Protein AF-0000000076751413 (afdb_homodimer)

Foldseek 3Di:
DQWDDDFPKIKGKAFQDKDFQPDACCQFWPPDDPVLCVVPVVPCPPQAADPVVRTGMWTLIWMWMDDPNATEIFFDFQAACADFPPRVVSHRDDTCRQVSCVVVVDHLQRHAEYEQLAQANTGFHQCWHDDPHATAGSRLNYAYEYEPQRLLQVPVVNVHAFLCHCRCPCRCVRGPVRCVVSVRYDHDPQKADPDPFWIKGAQAFLHRRRIWIWGDHPLAIAIAREVLDQGPSCQVVVLTDTSRGRHSVSSSVSSLVVLVVQQVSQYWYAYSIGFFLRIARWHDDVVGIGGPGGHPRGGDD/DQWDDDFPKIKGKAFQDKDFQPDACCQFWPPDDPVLCVVPVVPCPPQAADPVVRTGMWTQIWMWMDDPNATEIFFDFQAACADFPPRVVSHRDDTCRQVSCVVVVDHLQRHAEYEQLAQANTGFHQCWHDDPHATAGSRLNYAYEYEPQRLLQVPVVNVHDFLCHCRCPCRCVRGPVRCVVSVRYDHDPQKADPDPFWIKGAQAFLHRRRIWIWGDHPLAIAIAREVLDQGPSCQVVVLTDTSRGRHSVSSSVSSLVVLVVQQVSQYWYAYSIGFFLRIARWHDDVVGIDGPGGHPRGGDD

Structure (mmCIF, N/CA/C/O backbone):
data_AF-0000000076751413-model_v1
#
loop_
_entity.id
_entity.type
_entity.pdbx_description
1 polymer 'Zn-dependent hydrolase, glyoxylase'
#
loop_
_atom_site.group_PDB
_atom_site.id
_atom_site.type_symbol
_atom_site.label_atom_id
_atom_site.label_alt_id
_atom_site.label_comp_id
_atom_site.label_asym_id
_atom_site.label_entity_id
_atom_site.label_seq_id
_atom_site.pdbx_PDB_ins_code
_atom_site.Cartn_x
_atom_site.Cartn_y
_atom_site.Cartn_z
_atom_site.occupancy
_atom_site.B_iso_or_equiv
_atom_site.auth_seq_id
_atom_site.auth_comp_id
_atom_site.auth_asym_id
_atom_site.auth_atom_id
_atom_site.pdbx_PDB_model_num
ATOM 1 N N . MET A 1 1 ? -7.035 38.344 -0.725 1 62.25 1 MET A N 1
ATOM 2 C CA . MET A 1 1 ? -5.625 38.094 -0.997 1 62.25 1 MET A CA 1
ATOM 3 C C . MET A 1 1 ? -5.18 36.781 -0.379 1 62.25 1 MET A C 1
ATOM 5 O O . MET A 1 1 ? -5.617 36.406 0.715 1 62.25 1 MET A O 1
ATOM 9 N N . ASP A 1 2 ? -4.395 35.906 -1.185 1 79.69 2 ASP A N 1
ATOM 10 C CA . ASP A 1 2 ? -4.027 34.594 -0.663 1 79.69 2 ASP A CA 1
ATOM 11 C C . ASP A 1 2 ? -2.727 34.656 0.133 1 79.69 2 ASP A C 1
ATOM 13 O O . ASP A 1 2 ? -2.162 33.625 0.5 1 79.69 2 ASP A O 1
ATOM 17 N N . GLN A 1 3 ? -2.354 36.031 0.376 1 93 3 GLN A N 1
ATOM 18 C CA . GLN A 1 3 ? -1.078 36.188 1.07 1 93 3 GLN A CA 1
ATOM 19 C C . GLN A 1 3 ? -1.195 37.156 2.242 1 93 3 GLN A C 1
ATOM 21 O O . GLN A 1 3 ? -1.829 38.188 2.125 1 93 3 GLN A O 1
ATOM 26 N N . ILE A 1 4 ? -0.599 36.781 3.387 1 95.75 4 ILE A N 1
ATOM 27 C CA . ILE A 1 4 ? -0.482 37.625 4.566 1 95.75 4 ILE A CA 1
ATOM 28 C C . ILE A 1 4 ? 0.992 37.875 4.879 1 95.75 4 ILE A C 1
ATOM 30 O O . ILE A 1 4 ? 1.844 37.031 4.609 1 95.75 4 ILE A O 1
ATOM 34 N N . THR A 1 5 ? 1.242 39.094 5.402 1 97.5 5 THR A N 1
ATOM 35 C CA . THR A 1 5 ? 2.602 39.438 5.809 1 97.5 5 THR A CA 1
ATOM 36 C C . THR A 1 5 ? 2.678 39.656 7.316 1 97.5 5 THR A C 1
ATOM 38 O O . THR A 1 5 ? 1.886 40.438 7.879 1 97.5 5 THR A O 1
ATOM 41 N N . LEU A 1 6 ? 3.525 38.969 7.945 1 97.88 6 LEU A N 1
ATOM 42 C CA . LEU A 1 6 ? 3.854 39.125 9.359 1 97.88 6 LEU A CA 1
ATOM 43 C C . LEU A 1 6 ? 5.316 39.5 9.539 1 97.88 6 LEU A C 1
ATOM 45 O O . LEU A 1 6 ? 6.207 38.656 9.422 1 97.88 6 LEU A O 1
ATOM 49 N N . GLY A 1 7 ? 5.531 40.75 9.914 1 98.06 7 GLY A N 1
ATOM 50 C CA . GLY A 1 7 ? 6.906 41.25 9.883 1 98.06 7 GLY A CA 1
ATOM 51 C C . GLY A 1 7 ? 7.559 41.094 8.523 1 98.06 7 GLY A C 1
ATOM 52 O O . GLY A 1 7 ? 7.035 41.594 7.52 1 98.06 7 GLY A O 1
ATOM 53 N N . GLU A 1 8 ? 8.633 40.344 8.477 1 98.12 8 GLU A N 1
ATOM 54 C CA . GLU A 1 8 ? 9.383 40.156 7.242 1 98.12 8 GLU A CA 1
ATOM 55 C C . GLU A 1 8 ? 9.039 38.812 6.578 1 98.12 8 GLU A C 1
ATOM 57 O O . GLU A 1 8 ? 9.68 38.406 5.602 1 98.12 8 GLU A O 1
ATOM 62 N N . VAL A 1 9 ? 8.047 38.156 7.086 1 98.75 9 VAL A N 1
ATOM 63 C CA . VAL A 1 9 ? 7.684 36.812 6.598 1 98.75 9 VAL A CA 1
ATOM 64 C C . VAL A 1 9 ? 6.344 36.875 5.871 1 98.75 9 VAL A C 1
ATOM 66 O O . VAL A 1 9 ? 5.41 37.531 6.332 1 98.75 9 VAL A O 1
ATOM 69 N N . THR A 1 10 ? 6.277 36.281 4.711 1 98.38 10 THR A N 1
ATOM 70 C CA . THR A 1 10 ? 4.992 36.156 4.023 1 98.38 10 THR A CA 1
ATOM 71 C C . THR A 1 10 ? 4.457 34.75 4.086 1 98.38 10 THR A C 1
ATOM 73 O O . THR A 1 10 ? 5.23 33.781 4.105 1 98.38 10 THR A 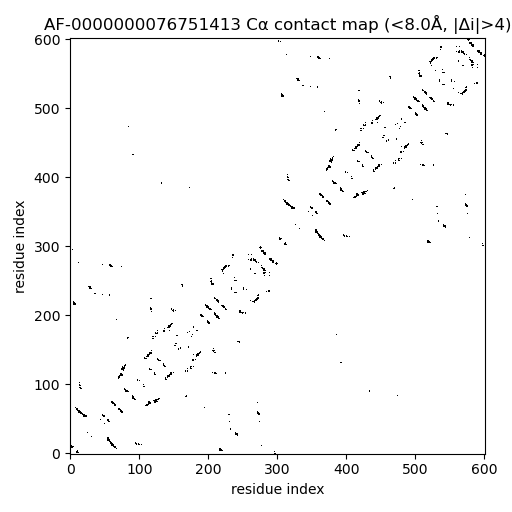O 1
ATOM 76 N N . ILE A 1 11 ? 3.148 34.594 4.172 1 98.5 11 ILE A N 1
ATOM 77 C CA . ILE A 1 11 ? 2.445 33.312 4.234 1 98.5 11 ILE A CA 1
ATOM 78 C C . ILE A 1 11 ? 1.404 33.25 3.119 1 98.5 11 ILE A C 1
ATOM 80 O O . ILE A 1 11 ? 0.588 34.156 2.965 1 98.5 11 ILE A O 1
ATOM 84 N N . THR A 1 12 ? 1.489 32.25 2.303 1 97.94 12 THR A N 1
ATOM 85 C CA . THR A 1 12 ? 0.497 31.969 1.271 1 97.94 12 THR A CA 1
ATOM 86 C C . THR A 1 12 ? -0.154 30.609 1.504 1 97.94 12 THR A C 1
ATOM 88 O O . THR A 1 12 ? 0.523 29.641 1.87 1 97.94 12 THR A O 1
ATOM 91 N N . ARG A 1 13 ? -1.443 30.562 1.34 1 97.06 13 ARG A N 1
ATOM 92 C CA . ARG A 1 13 ? -2.238 29.344 1.495 1 97.06 13 ARG A CA 1
ATOM 93 C C . ARG A 1 13 ? -2.453 28.656 0.152 1 97.06 13 ARG A C 1
ATOM 95 O O . ARG A 1 13 ? -2.965 29.266 -0.789 1 97.06 13 ARG A O 1
ATOM 102 N N . VAL A 1 14 ? -2.035 27.391 0.014 1 97.19 14 VAL A N 1
ATOM 103 C CA . VAL A 1 14 ? -2.211 26.641 -1.226 1 97.19 14 VAL A CA 1
ATOM 104 C C . VAL A 1 14 ? -3.084 25.422 -0.968 1 97.19 14 VAL A C 1
ATOM 106 O O . VAL A 1 14 ? -2.721 24.547 -0.177 1 97.19 14 VAL A O 1
ATOM 109 N N . LYS A 1 15 ? -4.176 25.312 -1.635 1 97.06 15 LYS A N 1
ATOM 110 C CA . LYS A 1 15 ? -5.168 24.266 -1.42 1 97.06 15 LYS A CA 1
ATOM 111 C C . LYS A 1 15 ? -4.883 23.062 -2.297 1 97.06 15 LYS A C 1
ATOM 113 O O . LYS A 1 15 ? -4.57 23.203 -3.482 1 97.06 15 LYS A O 1
ATOM 118 N N . GLU A 1 16 ? -4.953 21.875 -1.705 1 98 16 GLU A N 1
ATOM 119 C CA . GLU A 1 16 ? -5.039 20.656 -2.502 1 98 16 GLU A CA 1
ATOM 120 C C . GLU A 1 16 ? -6.492 20.234 -2.715 1 98 16 GLU A C 1
ATOM 122 O O . GLU A 1 16 ? -6.891 19.922 -3.838 1 98 16 GLU A O 1
ATOM 127 N N . SER A 1 17 ? -7.211 20.297 -1.618 1 97.31 17 SER A N 1
ATOM 128 C CA . SER A 1 17 ? -8.625 19.953 -1.724 1 97.31 17 SER A CA 1
ATOM 129 C C . SER A 1 17 ? -9.414 20.5 -0.531 1 97.31 17 SER A C 1
ATOM 131 O O . SER A 1 17 ? -8.82 20.906 0.473 1 97.31 17 SER A O 1
ATOM 133 N N . TYR A 1 18 ? -10.641 20.625 -0.625 1 96.5 18 TYR A N 1
ATOM 134 C CA . TYR A 1 18 ? -11.602 20.938 0.425 1 96.5 18 TYR A CA 1
ATOM 135 C C . TYR A 1 18 ? -12.883 20.125 0.254 1 96.5 18 TYR A C 1
ATOM 137 O O . TYR A 1 18 ? -13.398 20 -0.858 1 96.5 18 TYR A O 1
ATOM 145 N N . GLY A 1 19 ? -13.336 19.531 1.299 1 95.62 19 GLY A N 1
ATOM 146 C CA . GLY A 1 19 ? -14.578 18.781 1.201 1 95.62 19 GLY A CA 1
ATOM 147 C C . GLY A 1 19 ? -14.828 17.891 2.396 1 95.62 19 GLY A C 1
ATOM 148 O O . GLY A 1 19 ? -14.234 18.078 3.459 1 95.62 19 GLY A O 1
ATOM 149 N N . SER A 1 20 ? -15.758 16.969 2.213 1 96.25 20 SER A N 1
ATOM 150 C CA . SER A 1 20 ? -16.156 16.062 3.277 1 96.25 20 SER A CA 1
ATOM 151 C C . SER A 1 20 ? -15.016 15.125 3.656 1 96.25 20 SER A C 1
ATOM 153 O O . SER A 1 20 ? -14.305 14.625 2.785 1 96.25 20 SER A O 1
ATOM 155 N N . VAL A 1 21 ? -14.891 14.922 4.934 1 94.94 21 VAL A N 1
ATOM 156 C CA . VAL A 1 21 ? -13.922 13.938 5.41 1 94.94 21 VAL A CA 1
ATOM 157 C C . VAL A 1 21 ? -14.578 12.562 5.496 1 94.94 21 VAL A C 1
ATOM 159 O O . VAL A 1 21 ? -13.906 11.562 5.75 1 94.94 21 VAL A O 1
ATOM 162 N N . GLY A 1 22 ? -15.852 12.5 5.309 1 95.12 22 GLY A N 1
ATOM 163 C CA . GLY A 1 22 ? -16.594 11.25 5.344 1 95.12 22 GLY A CA 1
ATOM 164 C C . GLY A 1 22 ? -16.906 10.781 6.754 1 95.12 22 GLY A C 1
ATOM 165 O O . GLY A 1 22 ? -17.031 9.586 7.004 1 95.12 22 GLY A O 1
ATOM 166 N N . MET A 1 23 ? -16.844 11.633 7.73 1 97.19 23 MET A N 1
ATOM 167 C CA . MET A 1 23 ? -17.141 11.336 9.133 1 97.19 23 MET A CA 1
ATOM 168 C C . MET A 1 23 ? -18.078 12.375 9.727 1 97.19 23 MET A C 1
ATOM 170 O O . MET A 1 23 ? -17.969 13.562 9.406 1 97.19 23 MET A O 1
ATOM 174 N N . THR A 1 24 ? -18.938 11.906 10.578 1 97.31 24 THR A N 1
ATOM 175 C CA . THR A 1 24 ? -19.75 12.812 11.383 1 97.31 24 TH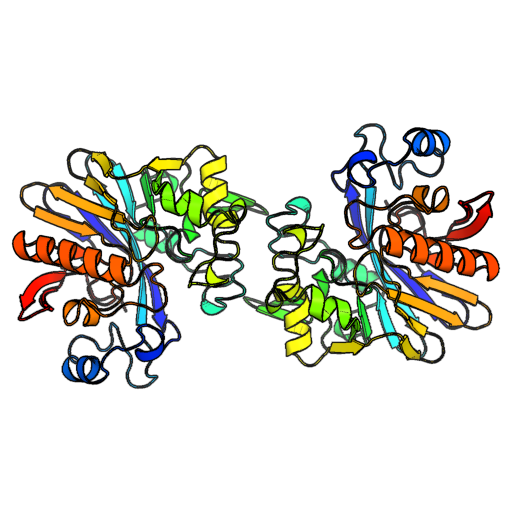R A CA 1
ATOM 176 C C . THR A 1 24 ? -18.938 13.406 12.523 1 97.31 24 THR A C 1
ATOM 178 O O . THR A 1 24 ? -17.844 12.922 12.836 1 97.31 24 THR A O 1
ATOM 181 N N . PRO A 1 25 ? -19.484 14.484 13.102 1 97.12 25 PRO A N 1
ATOM 182 C CA . PRO A 1 25 ? -18.781 15.062 14.25 1 97.12 25 PRO A CA 1
ATOM 183 C C . PRO A 1 25 ? -18.516 14.039 15.352 1 97.12 25 PRO A C 1
ATOM 185 O O . PRO A 1 25 ? -17.422 13.992 15.906 1 97.12 25 PRO A O 1
ATOM 188 N N . ASP A 1 26 ? -19.453 13.125 15.578 1 96.62 26 ASP A N 1
ATOM 189 C CA . ASP A 1 26 ? -19.297 12.156 16.656 1 96.62 26 ASP A CA 1
ATOM 190 C C . ASP A 1 26 ? -18.234 11.109 16.297 1 96.62 26 ASP A C 1
ATOM 192 O O . ASP A 1 26 ? -17.578 10.555 17.172 1 96.62 26 ASP A O 1
ATOM 196 N N . GLN A 1 27 ? -18.109 10.836 15.031 1 97 27 GLN A N 1
ATOM 197 C CA . GLN A 1 27 ? -17.109 9.883 14.57 1 97 27 GLN A CA 1
ATOM 198 C C . GLN A 1 27 ? -15.711 10.492 14.594 1 97 27 GLN A C 1
ATOM 200 O O . GLN A 1 27 ? -14.758 9.867 15.07 1 97 27 GLN A O 1
ATOM 205 N N . PHE A 1 28 ? -15.539 11.703 14.164 1 97.81 28 PHE A N 1
ATOM 206 C CA . PHE A 1 28 ? -14.258 12.398 14.062 1 97.81 28 PHE A CA 1
ATOM 207 C C . PHE A 1 28 ? -13.781 12.867 15.43 1 97.81 28 PHE A C 1
ATOM 209 O O . PHE A 1 28 ? -12.586 12.836 15.719 1 97.81 28 PHE A O 1
ATOM 216 N N . PHE A 1 29 ? -14.742 13.203 16.266 1 97.81 29 PHE A N 1
ATOM 217 C CA . PHE A 1 29 ? -14.484 13.711 17.609 1 97.81 29 PHE A CA 1
ATOM 218 C C . PHE A 1 29 ? -15.336 12.977 18.641 1 97.81 29 PHE A C 1
ATOM 220 O O . PHE A 1 29 ? -16.234 13.57 19.25 1 97.81 29 PHE A O 1
ATOM 227 N N . PRO A 1 30 ? -14.898 11.789 18.969 1 96.62 30 PRO A N 1
ATOM 228 C CA . PRO A 1 30 ? -15.711 11.008 19.906 1 96.62 30 PRO A CA 1
ATOM 229 C C . PRO A 1 30 ? -15.883 11.695 21.266 1 96.62 30 PRO A C 1
ATOM 231 O O . PRO A 1 30 ? -14.906 12.18 21.844 1 96.62 30 PRO A O 1
ATOM 234 N N . GLY A 1 31 ? -17.172 11.797 21.688 1 93.06 31 GLY A N 1
ATOM 235 C CA . GLY A 1 31 ? -17.469 12.383 22.984 1 93.06 31 GLY A CA 1
ATOM 236 C C . GLY A 1 31 ? -17.812 13.859 22.906 1 93.06 31 GLY A C 1
ATOM 237 O O . GLY A 1 31 ? -18.172 14.469 23.922 1 93.06 31 GLY A O 1
ATOM 238 N N . THR A 1 32 ? -17.641 14.438 21.719 1 94.38 32 THR A N 1
ATOM 239 C CA . THR A 1 32 ? -17.969 15.852 21.578 1 94.38 32 THR A CA 1
ATOM 240 C C . THR A 1 32 ? -19.453 16.094 21.828 1 94.38 32 THR A C 1
ATOM 242 O O . THR A 1 32 ? -20.281 15.242 21.516 1 94.38 32 THR A O 1
ATOM 245 N N . ASP A 1 33 ? -19.734 17.219 22.406 1 92.44 33 ASP A N 1
ATOM 246 C CA . ASP A 1 33 ? -21.125 17.625 22.641 1 92.44 33 ASP A CA 1
ATOM 247 C C . ASP A 1 33 ? -21.75 18.188 21.375 1 92.44 33 ASP A C 1
ATOM 249 O O . ASP A 1 33 ? -21.375 19.266 20.906 1 92.44 33 ASP A O 1
ATOM 253 N N . ARG A 1 34 ? -22.75 17.5 20.969 1 92.12 34 ARG A N 1
ATOM 254 C CA . ARG A 1 34 ? -23.438 17.922 19.75 1 92.12 34 ARG A CA 1
ATOM 255 C C . ARG A 1 34 ? -23.984 19.344 19.891 1 92.12 34 ARG A C 1
ATOM 257 O O . ARG A 1 34 ? -24.031 20.094 18.922 1 92.12 34 ARG A O 1
ATOM 264 N N . ALA A 1 35 ? -24.375 19.703 21.031 1 94.06 35 ALA A N 1
ATOM 265 C CA . ALA A 1 35 ? -24.938 21.031 21.281 1 94.06 35 ALA A CA 1
ATOM 266 C C . ALA A 1 35 ? -23.938 22.125 20.938 1 94.06 35 ALA A C 1
ATOM 268 O O . ALA A 1 35 ? -24.328 23.203 20.5 1 94.06 35 ALA A O 1
ATOM 269 N N . LEU A 1 36 ? -22.688 21.859 21.125 1 92.94 36 LEU A N 1
ATOM 270 C CA . LEU A 1 36 ? -21.656 22.844 20.828 1 92.94 36 LEU A CA 1
ATOM 271 C C . LEU A 1 36 ? -21.641 23.156 19.328 1 92.94 36 LEU A C 1
ATOM 273 O O . LEU A 1 36 ? -21.438 24.312 18.938 1 92.94 36 LEU A O 1
ATOM 277 N N . TRP A 1 37 ? -21.812 22.141 18.5 1 94.75 37 TRP A N 1
ATOM 278 C CA . TRP A 1 37 ? -21.828 22.328 17.062 1 94.75 37 TRP A CA 1
ATOM 279 C C . TRP A 1 37 ? -23.031 23.172 16.625 1 94.75 37 TRP A C 1
ATOM 281 O O . TRP A 1 37 ? -22.906 24.094 15.82 1 94.75 37 TRP A O 1
ATOM 291 N N . GLU A 1 38 ? -24.156 22.938 17.266 1 94.69 38 GLU A N 1
ATOM 292 C CA . GLU A 1 38 ? -25.391 23.656 16.938 1 94.69 38 GLU A CA 1
ATOM 293 C C . GLU A 1 38 ? -25.344 25.094 17.422 1 94.69 38 GLU A C 1
ATOM 295 O O . GLU A 1 38 ? -25.766 26.016 16.719 1 94.69 38 GLU A O 1
ATOM 300 N N . GLU A 1 39 ? -24.828 25.219 18.578 1 94.12 39 GLU A N 1
ATOM 301 C CA . GLU A 1 39 ? -24.734 26.531 19.188 1 94.12 39 GLU A CA 1
ATOM 302 C C . GLU A 1 39 ? -23.828 27.453 18.375 1 94.12 39 GLU A C 1
ATOM 304 O O . GLU A 1 39 ? -24.016 28.672 18.359 1 94.12 39 GLU A O 1
ATOM 309 N N . HIS A 1 40 ? -22.891 26.891 17.641 1 92.31 40 HIS A N 1
ATOM 310 C CA . HIS A 1 40 ? -21.906 27.688 16.906 1 92.31 40 HIS A CA 1
ATOM 311 C C . HIS A 1 40 ? -22.078 27.531 15.406 1 92.31 40 HIS A C 1
ATOM 313 O O . HIS A 1 40 ? -21.094 27.625 14.656 1 92.31 40 HIS A O 1
ATOM 319 N N . ARG A 1 41 ? -23.172 27.281 14.93 1 92.56 41 ARG A N 1
ATOM 320 C CA . ARG A 1 41 ? -23.469 27.047 13.523 1 92.56 41 ARG A CA 1
ATOM 321 C C . ARG A 1 41 ? -23.016 28.203 12.656 1 92.56 41 ARG A C 1
ATOM 323 O O . ARG A 1 41 ? -22.609 28.016 11.508 1 92.56 41 ARG A O 1
ATOM 330 N N . ASP A 1 42 ? -23.031 29.344 13.125 1 89.5 42 ASP A N 1
ATOM 331 C CA . ASP A 1 42 ? -22.75 30.562 12.359 1 89.5 42 ASP A CA 1
ATOM 332 C C . ASP A 1 42 ? -21.344 30.516 11.781 1 89.5 42 ASP A C 1
ATOM 334 O O . ASP A 1 42 ? -21.078 31.078 10.711 1 89.5 42 ASP A O 1
ATOM 338 N N . TRP A 1 43 ? -20.406 29.812 12.5 1 85.69 43 TRP A N 1
ATOM 339 C CA . TRP A 1 43 ? -19.047 29.797 11.938 1 85.69 43 TRP A CA 1
ATOM 340 C C . TRP A 1 43 ? -18.562 28.375 11.711 1 85.69 43 TRP A C 1
ATOM 342 O O . TRP A 1 43 ? -17.578 28.141 11.016 1 85.69 43 TRP A O 1
ATOM 352 N N . VAL A 1 44 ? -19.281 27.438 12.234 1 91.25 44 VAL A N 1
ATOM 353 C CA . VAL A 1 44 ? -18.938 26.047 12 1 91.25 44 VAL A CA 1
ATOM 354 C C . VAL A 1 44 ? -19.406 25.609 10.617 1 91.25 44 VAL A C 1
ATOM 356 O O . VAL A 1 44 ? -18.719 24.859 9.93 1 91.25 44 VAL A O 1
ATOM 359 N N . VAL A 1 45 ? -20.531 26.266 10.203 1 93.06 45 VAL A N 1
ATOM 360 C CA . VAL A 1 45 ? -21.125 25.953 8.906 1 93.06 45 VAL A CA 1
ATOM 361 C C . VAL A 1 45 ? -20.781 27.062 7.906 1 93.06 45 VAL A C 1
ATOM 363 O O . VAL A 1 45 ? -20.984 28.234 8.195 1 93.06 45 VAL A O 1
ATOM 366 N N . PRO A 1 46 ? -20.406 26.656 6.727 1 92.31 46 PRO A N 1
ATOM 367 C CA . PRO A 1 46 ? -20.188 25.312 6.203 1 92.31 46 PRO A CA 1
ATOM 368 C C . PRO A 1 46 ? -18.734 24.875 6.34 1 92.31 46 PRO A C 1
ATOM 370 O O . PRO A 1 46 ? -18.375 23.766 5.926 1 92.31 46 PRO A O 1
ATOM 373 N N . ASP A 1 47 ? -17.906 25.641 6.945 1 92.75 47 ASP A N 1
ATOM 374 C CA . ASP A 1 47 ? -16.469 25.5 6.805 1 92.75 47 ASP A CA 1
ATOM 375 C C . ASP A 1 47 ? -15.961 24.234 7.496 1 92.75 47 ASP A C 1
ATOM 377 O O . ASP A 1 47 ? -14.93 23.688 7.109 1 92.75 47 ASP A O 1
ATOM 381 N N . PHE A 1 48 ? -16.766 23.781 8.508 1 95.88 48 PHE A N 1
ATOM 382 C CA . PHE A 1 48 ? -16.266 22.656 9.297 1 95.88 48 PHE A CA 1
ATOM 383 C C . PHE A 1 48 ? -17.281 21.531 9.352 1 95.88 48 PHE A C 1
ATOM 385 O O . PHE A 1 48 ? -16.938 20.391 9.703 1 95.88 48 PHE A O 1
ATOM 392 N N . TRP A 1 49 ? -18.5 21.859 9.062 1 96.62 49 TRP A N 1
ATOM 393 C CA . TRP A 1 49 ? -19.594 20.906 9.211 1 96.62 49 TRP A CA 1
ATOM 394 C C . TRP A 1 49 ? -20.719 21.219 8.242 1 96.62 49 TRP A C 1
ATOM 396 O O . TRP A 1 49 ? -21.094 22.375 8.062 1 96.62 49 TRP A O 1
ATOM 406 N N . HIS A 1 50 ? -21.234 20.219 7.586 1 96.06 50 HIS A N 1
ATOM 407 C CA . HIS A 1 50 ? -22.422 20.328 6.742 1 96.06 50 HIS A CA 1
ATOM 408 C C . HIS A 1 50 ? -23.609 19.594 7.355 1 96.06 50 HIS A C 1
ATOM 410 O O . HIS A 1 50 ? -23.688 18.359 7.258 1 96.06 50 HIS A O 1
ATOM 416 N N . PRO A 1 51 ? -24.516 20.375 7.832 1 94.12 51 PRO A N 1
ATOM 417 C CA . PRO A 1 51 ? -25.625 19.75 8.555 1 94.12 51 PRO A CA 1
ATOM 418 C C . PRO A 1 51 ? -26.469 18.812 7.672 1 94.12 51 PRO A C 1
ATOM 420 O O . PRO A 1 51 ? -27.047 17.844 8.164 1 94.12 51 PRO A O 1
ATOM 423 N N . GLU A 1 52 ? -26.594 19.094 6.391 1 94.88 52 GLU A N 1
ATOM 424 C CA . GLU A 1 52 ? -27.422 18.297 5.496 1 94.88 52 GLU A CA 1
ATOM 425 C C . GLU A 1 52 ? -26.922 16.844 5.41 1 94.88 52 GLU A C 1
ATOM 427 O O . GLU A 1 52 ? -27.719 15.914 5.434 1 94.88 52 GLU A O 1
ATOM 432 N N . THR A 1 53 ? -25.656 16.656 5.359 1 96.19 53 THR A N 1
ATOM 433 C CA . THR A 1 53 ? -25.062 15.328 5.273 1 96.19 53 THR A CA 1
ATOM 434 C C . THR A 1 53 ? -24.547 14.883 6.637 1 96.19 53 THR A C 1
ATOM 436 O O . THR A 1 53 ? -24.188 13.711 6.816 1 96.19 53 THR A O 1
ATOM 439 N N . ASP A 1 54 ? -24.484 15.836 7.555 1 97.19 54 ASP A N 1
ATOM 440 C CA . ASP A 1 54 ? -23.922 15.656 8.891 1 97.19 54 ASP A CA 1
ATOM 441 C C . ASP A 1 54 ? -22.469 15.211 8.82 1 97.19 54 ASP A C 1
ATOM 443 O O . ASP A 1 54 ? -22.047 14.32 9.562 1 97.19 54 ASP A O 1
ATOM 447 N N . GLU A 1 55 ? -21.734 15.672 7.91 1 97.56 55 GLU A N 1
ATOM 448 C CA . GLU A 1 55 ? -20.328 15.328 7.758 1 97.56 55 GLU A CA 1
ATOM 449 C C . GLU A 1 55 ? -19.422 16.516 8.07 1 97.56 55 GLU A C 1
ATOM 451 O O . GLU A 1 55 ? -19.75 17.656 7.75 1 97.56 55 GLU A O 1
ATOM 456 N N . CYS A 1 56 ? -18.328 16.203 8.68 1 97.19 56 CYS A N 1
ATOM 457 C CA . CYS A 1 56 ? -17.312 17.219 8.875 1 97.19 56 CYS A CA 1
ATOM 458 C C . CYS A 1 56 ? -16.609 17.547 7.559 1 97.19 56 CYS A C 1
ATOM 460 O O . CYS A 1 56 ? -16.5 16.703 6.676 1 97.19 56 CYS A O 1
ATOM 462 N N . HIS A 1 57 ? -16.234 18.75 7.438 1 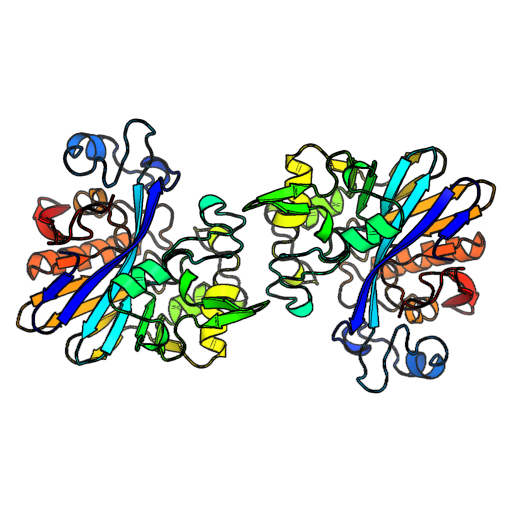96.31 57 HIS A N 1
ATOM 463 C CA . HIS A 1 57 ? -15.492 19.219 6.273 1 96.31 57 HIS A CA 1
ATOM 464 C C . HIS A 1 57 ? -14.148 19.812 6.684 1 96.31 57 HIS A C 1
ATOM 466 O O . HIS A 1 57 ? -14.047 20.453 7.734 1 96.31 57 HIS A O 1
ATOM 472 N N . ASN A 1 58 ? -13.156 19.531 5.895 1 95.94 58 ASN A N 1
ATOM 473 C CA . ASN A 1 58 ? -11.859 20.125 6.156 1 95.94 58 ASN A CA 1
ATOM 474 C C . ASN A 1 58 ? -11.109 20.438 4.863 1 95.94 58 ASN A C 1
ATOM 476 O O . ASN A 1 58 ? -11.594 20.125 3.773 1 95.94 58 ASN A O 1
ATOM 480 N N . ALA A 1 59 ? -10.062 21.188 5.004 1 97.06 59 ALA A N 1
ATOM 481 C CA . ALA A 1 59 ? -9.148 21.5 3.904 1 97.06 59 ALA A CA 1
ATOM 482 C C . ALA A 1 59 ? -7.883 20.656 3.986 1 97.06 59 ALA A C 1
ATOM 484 O O . ALA A 1 59 ? -7.387 20.359 5.082 1 97.06 59 ALA A O 1
ATOM 485 N N . ILE A 1 60 ? -7.477 20.156 2.891 1 98.12 60 ILE A N 1
ATOM 486 C CA . ILE A 1 60 ? -6.094 19.719 2.713 1 98.12 60 ILE A CA 1
ATOM 487 C C . ILE A 1 60 ? -5.293 20.828 2.025 1 98.12 60 ILE A C 1
ATOM 489 O O . ILE A 1 60 ? -5.621 21.234 0.91 1 98.12 60 ILE A O 1
ATOM 493 N N . GLN A 1 61 ? -4.273 21.328 2.73 1 97.25 61 GLN A N 1
ATOM 494 C CA . GLN A 1 61 ? -3.617 22.531 2.225 1 97.25 61 GLN A CA 1
ATOM 495 C C . GLN A 1 61 ? -2.172 22.609 2.707 1 97.25 61 GLN A C 1
ATOM 497 O O . GLN A 1 61 ? -1.782 21.891 3.639 1 97.25 61 GLN A O 1
ATOM 502 N N . THR A 1 62 ? -1.427 23.328 2.064 1 98.31 62 THR A N 1
ATOM 503 C CA . THR A 1 62 ? -0.03 23.625 2.361 1 98.31 62 THR A CA 1
ATOM 504 C C . THR A 1 62 ? 0.166 25.109 2.6 1 98.31 62 THR A C 1
ATOM 506 O O . THR A 1 62 ? -0.4 25.938 1.883 1 98.31 62 THR A O 1
ATOM 509 N N . TRP A 1 63 ? 0.912 25.438 3.664 1 98.5 63 TRP A N 1
ATOM 510 C CA . TRP A 1 63 ? 1.33 26.828 3.859 1 98.5 63 TRP A CA 1
ATOM 511 C C . TRP A 1 63 ? 2.691 27.078 3.219 1 98.5 63 TRP A C 1
ATOM 513 O O . TRP A 1 63 ? 3.658 26.359 3.5 1 98.5 63 TRP A O 1
ATOM 523 N N . VAL A 1 64 ? 2.729 28.031 2.377 1 98.75 64 VAL A N 1
ATOM 524 C CA . VAL A 1 64 ? 3.99 28.531 1.831 1 98.75 64 VAL A CA 1
ATOM 525 C C . VAL A 1 64 ? 4.488 29.703 2.658 1 98.75 64 VAL A C 1
ATOM 527 O O . VAL A 1 64 ? 3.832 30.75 2.729 1 98.75 64 VAL A O 1
ATOM 530 N N . VAL A 1 65 ? 5.602 29.516 3.311 1 98.88 65 VAL A N 1
ATOM 531 C CA . VAL A 1 65 ? 6.215 30.547 4.145 1 98.88 65 VAL A CA 1
ATOM 532 C C . VAL A 1 65 ? 7.508 31.047 3.494 1 98.88 65 VAL A C 1
ATOM 534 O O . VAL A 1 65 ? 8.383 30.234 3.154 1 98.88 65 VAL A O 1
ATOM 537 N N . ARG A 1 66 ? 7.637 32.312 3.266 1 98.75 66 ARG A N 1
ATOM 538 C CA . ARG A 1 66 ? 8.875 32.875 2.764 1 98.75 66 ARG A CA 1
ATOM 539 C C . ARG A 1 66 ? 9.562 33.719 3.844 1 98.75 66 ARG A C 1
ATOM 541 O O . ARG A 1 66 ? 9 34.688 4.355 1 98.75 66 ARG A O 1
ATOM 548 N N . SER A 1 67 ? 10.656 33.281 4.184 1 98.81 67 SER A N 1
ATOM 549 C CA . SER A 1 67 ? 11.422 33.875 5.273 1 98.81 67 SER A CA 1
ATOM 550 C C . SER A 1 67 ? 12.914 33.906 4.953 1 98.81 67 SER A C 1
ATOM 552 O O . SER A 1 67 ? 13.477 32.906 4.52 1 98.81 67 SER A O 1
ATOM 554 N N . GLU A 1 68 ? 13.523 35.062 5.098 1 98.62 68 GLU A N 1
ATOM 555 C CA . GLU A 1 68 ? 14.953 35.281 4.91 1 98.62 68 GLU A CA 1
ATOM 556 C C . GLU A 1 68 ? 15.438 34.688 3.59 1 98.62 68 GLU A C 1
ATOM 558 O O . GLU A 1 68 ? 16.453 34.031 3.547 1 98.62 68 GLU A O 1
ATOM 563 N N . GLY A 1 69 ? 14.664 34.781 2.58 1 98.25 69 GLY A N 1
ATOM 564 C CA . GLY A 1 69 ? 15.039 34.438 1.223 1 98.25 69 GLY A CA 1
ATOM 565 C C . GLY A 1 69 ? 14.742 32.969 0.895 1 98.25 69 GLY A C 1
ATOM 566 O O . GLY A 1 69 ? 14.992 32.531 -0.227 1 98.25 69 GLY A O 1
ATOM 567 N N . ARG A 1 70 ? 14.188 32.25 1.847 1 98.5 70 ARG A N 1
ATOM 568 C CA . ARG A 1 70 ? 13.914 30.844 1.624 1 98.5 70 ARG A CA 1
ATOM 569 C C . ARG A 1 70 ? 12.422 30.609 1.406 1 98.5 70 ARG A C 1
ATOM 571 O O . ARG A 1 70 ? 11.586 31.328 1.961 1 98.5 70 ARG A O 1
ATOM 578 N N . THR A 1 71 ? 12.141 29.641 0.581 1 98.94 71 THR A N 1
ATOM 579 C CA . THR A 1 71 ? 10.789 29.125 0.397 1 98.94 71 THR A CA 1
ATOM 580 C C . THR A 1 71 ? 10.578 27.859 1.225 1 98.94 71 THR A C 1
ATOM 582 O O . THR A 1 71 ? 11.258 26.859 1.02 1 98.94 71 THR A O 1
ATOM 585 N N . ILE A 1 72 ? 9.602 27.969 2.121 1 98.94 72 ILE A N 1
ATOM 586 C CA . ILE A 1 72 ? 9.352 26.906 3.082 1 98.94 72 ILE A CA 1
ATOM 587 C C . ILE A 1 72 ? 7.914 26.406 2.943 1 98.94 72 ILE A C 1
ATOM 589 O O . ILE A 1 72 ? 6.977 27.219 2.906 1 98.94 72 ILE A O 1
ATOM 593 N N . LEU A 1 73 ? 7.742 25.109 2.762 1 98.94 73 LEU A N 1
ATOM 594 C CA . LEU A 1 73 ? 6.414 24.5 2.77 1 98.94 73 LEU A CA 1
ATOM 595 C C . LEU A 1 73 ? 6.129 23.828 4.109 1 98.94 73 LEU A C 1
ATOM 597 O O . LEU A 1 73 ? 6.988 23.141 4.66 1 98.94 73 LEU A O 1
ATOM 601 N N . VAL A 1 74 ? 4.938 24.078 4.645 1 98.94 74 VAL A N 1
ATOM 602 C CA . VAL A 1 74 ? 4.484 23.375 5.836 1 98.94 74 VAL A CA 1
ATOM 603 C C . VAL A 1 74 ? 3.432 22.344 5.457 1 98.94 74 VAL A C 1
ATOM 605 O O . VAL A 1 74 ? 2.318 22.688 5.059 1 98.94 74 VAL A O 1
ATOM 608 N N . ASP A 1 75 ? 3.775 21.047 5.594 1 98.94 75 ASP A N 1
ATOM 609 C CA . ASP A 1 75 ? 2.984 19.859 5.242 1 98.94 75 ASP A CA 1
ATOM 610 C C . ASP A 1 75 ? 2.674 19.844 3.746 1 98.94 75 ASP A C 1
ATOM 612 O O . ASP A 1 75 ? 2.514 20.891 3.121 1 98.94 75 ASP A O 1
ATOM 616 N N . THR A 1 76 ? 2.549 18.672 3.182 1 98.88 76 THR A N 1
ATOM 617 C CA . THR A 1 76 ? 2.486 18.547 1.73 1 98.88 76 THR A CA 1
ATOM 618 C C . THR A 1 76 ? 1.261 17.734 1.312 1 98.88 76 THR A C 1
ATOM 620 O O . THR A 1 76 ? 1.278 17.062 0.282 1 98.88 76 THR A O 1
ATOM 623 N N . GLY A 1 77 ? 0.257 17.672 2.105 1 98.69 77 GLY A N 1
ATOM 624 C CA . GLY A 1 77 ? -1.024 17.109 1.694 1 98.69 77 GLY A CA 1
ATOM 625 C C . GLY A 1 77 ? -0.983 15.617 1.459 1 98.69 77 GLY A C 1
ATOM 626 O O . GLY A 1 77 ? -0.228 14.898 2.117 1 98.69 77 GLY A O 1
ATOM 627 N N . VAL A 1 78 ? -1.895 15.109 0.582 1 98.75 78 VAL A N 1
ATOM 628 C CA . VAL A 1 78 ? -2.152 13.688 0.382 1 98.75 78 VAL A CA 1
ATOM 629 C C . VAL A 1 78 ? -1.29 13.164 -0.763 1 98.75 78 VAL A C 1
ATOM 631 O O . VAL A 1 78 ? -0.743 12.055 -0.68 1 98.75 78 VAL A O 1
ATOM 634 N N . GLY A 1 79 ? -1.178 13.945 -1.811 1 98.81 79 GLY A N 1
ATOM 635 C CA . GLY A 1 79 ? -0.391 13.531 -2.959 1 98.81 79 GLY A CA 1
ATOM 636 C C . GLY A 1 79 ? -1.194 12.75 -3.98 1 98.81 79 GLY A C 1
ATOM 637 O O . GLY A 1 79 ? -2.309 12.305 -3.695 1 98.81 79 GLY A O 1
ATOM 638 N N . ASN A 1 80 ? -0.673 12.609 -5.172 1 98.69 80 ASN A N 1
ATOM 639 C CA . ASN A 1 80 ? -1.306 11.906 -6.281 1 98.69 80 ASN A CA 1
ATOM 640 C C . ASN A 1 80 ? -0.783 10.477 -6.406 1 98.69 80 ASN A C 1
ATOM 642 O O . ASN A 1 80 ? 0.337 10.18 -5.988 1 98.69 80 ASN A O 1
ATOM 646 N N . HIS A 1 81 ? -1.548 9.578 -6.969 1 98.31 81 HIS A N 1
ATOM 647 C CA . HIS A 1 81 ? -1.194 8.25 -7.441 1 98.31 81 HIS A CA 1
ATOM 648 C C . HIS A 1 81 ? -1.017 7.277 -6.277 1 98.31 81 HIS A C 1
ATOM 650 O O . HIS A 1 81 ? -0.925 6.066 -6.484 1 98.31 81 HIS A O 1
ATOM 656 N N . LYS A 1 82 ? -1.117 7.797 -5.004 1 98.75 82 LYS A N 1
ATOM 657 C CA . LYS A 1 82 ? -0.812 6.996 -3.82 1 98.75 82 LYS A CA 1
ATOM 658 C C . LYS A 1 82 ? -1.843 5.891 -3.621 1 98.75 82 LYS A C 1
ATOM 660 O O . LYS A 1 82 ? -3.043 6.113 -3.793 1 98.75 82 LYS A O 1
ATOM 665 N N . GLU A 1 83 ? -1.374 4.617 -3.33 1 98.62 83 GLU A N 1
ATOM 666 C CA . GLU A 1 83 ? -2.252 3.531 -2.904 1 98.62 83 GLU A CA 1
ATOM 667 C C . GLU A 1 83 ? -2.609 3.66 -1.426 1 98.62 83 GLU A C 1
ATOM 669 O O . GLU A 1 83 ? -1.736 3.576 -0.561 1 98.62 83 GLU A O 1
ATOM 674 N N . ARG A 1 84 ? -3.902 3.949 -1.161 1 98.56 84 ARG A N 1
ATOM 675 C CA . ARG A 1 84 ? -4.41 4.094 0.199 1 98.56 84 ARG A CA 1
ATOM 676 C C . ARG A 1 84 ? -5.602 3.174 0.44 1 98.56 84 ARG A C 1
ATOM 678 O O . ARG A 1 84 ? -6.746 3.631 0.488 1 98.56 84 ARG A O 1
ATOM 685 N N . PRO A 1 85 ? -5.312 1.875 0.725 1 97.81 85 PRO A N 1
ATOM 686 C CA . PRO A 1 85 ? -6.387 0.883 0.752 1 97.81 85 PRO A CA 1
ATOM 687 C C . PRO A 1 85 ? -7.395 1.134 1.874 1 97.81 85 PRO A C 1
ATOM 689 O O . PRO A 1 85 ? -8.562 0.76 1.755 1 97.81 85 PRO A O 1
ATOM 692 N N . TYR A 1 86 ? -7.031 1.802 2.912 1 97.56 86 TYR A N 1
ATOM 693 C CA . TYR A 1 86 ? -7.895 1.931 4.078 1 97.56 86 TYR A CA 1
ATOM 694 C C . TYR A 1 86 ? -8.445 3.346 4.195 1 97.56 86 TYR A C 1
ATOM 696 O O . TYR A 1 86 ? -9.109 3.684 5.18 1 97.56 86 TYR A O 1
ATOM 704 N N . VAL A 1 87 ? -8.094 4.184 3.268 1 96.81 87 VAL A N 1
ATOM 705 C CA . VAL A 1 87 ? -8.664 5.516 3.096 1 96.81 87 VAL A CA 1
ATOM 706 C C . VAL A 1 87 ? -8.969 5.762 1.619 1 96.81 87 VAL A C 1
ATOM 708 O O . VAL A 1 87 ? -8.344 6.613 0.984 1 96.81 87 VAL A O 1
ATOM 711 N N . PRO A 1 88 ? -9.953 5.113 1.104 1 94.88 88 PRO A N 1
ATOM 712 C CA . PRO A 1 88 ? -10.172 5.047 -0.342 1 94.88 88 PRO A CA 1
ATOM 713 C C . PRO A 1 88 ? -10.383 6.422 -0.97 1 94.88 88 PRO A C 1
ATOM 715 O O . PRO A 1 88 ? -10.023 6.637 -2.131 1 94.88 88 PRO A O 1
ATOM 718 N N . ASN A 1 89 ? -10.922 7.395 -0.2 1 95 89 ASN A N 1
ATOM 719 C CA . ASN A 1 89 ? -11.148 8.734 -0.736 1 95 89 ASN A CA 1
ATOM 720 C C . ASN A 1 89 ? -9.836 9.422 -1.104 1 95 89 ASN A C 1
ATOM 722 O O . ASN A 1 89 ? -9.828 10.391 -1.856 1 95 89 ASN A O 1
ATOM 726 N N . TRP A 1 90 ? -8.75 8.938 -0.57 1 97.62 90 TRP A N 1
ATOM 727 C CA . TRP A 1 90 ? -7.449 9.555 -0.821 1 97.62 90 TRP A CA 1
ATOM 728 C C . TRP A 1 90 ? -6.574 8.648 -1.684 1 97.62 90 TRP A C 1
ATOM 730 O O . TRP A 1 90 ? -5.383 8.906 -1.857 1 97.62 90 TRP A O 1
ATOM 740 N N . SER A 1 91 ? -7.164 7.512 -2.166 1 98.06 91 SER A N 1
ATOM 741 C CA . SER A 1 91 ? -6.41 6.586 -3.004 1 98.06 91 SER A CA 1
ATOM 742 C C . SER A 1 91 ? -6.406 7.035 -4.461 1 98.06 91 SER A C 1
ATOM 744 O O . SER A 1 91 ? -7.438 7.445 -4.992 1 98.06 91 SER A O 1
ATOM 746 N N . HIS A 1 92 ? -5.211 7.055 -5.074 1 98.25 92 HIS A N 1
ATOM 747 C CA . HIS A 1 92 ? -5.008 7.289 -6.496 1 98.25 92 HIS A CA 1
ATOM 748 C C . HIS A 1 92 ? -5.594 8.633 -6.922 1 98.25 92 HIS A C 1
ATOM 750 O O . HIS A 1 92 ? -6.289 8.719 -7.938 1 98.25 92 HIS A O 1
ATOM 756 N N . LEU A 1 93 ? -5.348 9.594 -6.105 1 98.31 93 LEU A N 1
ATOM 757 C CA . LEU A 1 93 ? -5.77 10.945 -6.461 1 98.31 93 LEU A CA 1
ATOM 758 C C . LEU A 1 93 ? -5.02 11.445 -7.691 1 98.31 93 LEU A C 1
ATOM 760 O O . LEU A 1 93 ? -3.977 10.891 -8.055 1 98.31 93 LEU A O 1
ATOM 764 N N . ASP A 1 94 ? -5.562 12.406 -8.375 1 97.94 94 ASP A N 1
ATOM 765 C CA . ASP A 1 94 ? -4.969 13.156 -9.477 1 97.94 94 ASP A CA 1
ATOM 766 C C . ASP A 1 94 ? -5.391 14.625 -9.43 1 97.94 94 ASP A C 1
ATOM 768 O O . ASP A 1 94 ? -6.059 15.117 -10.344 1 97.94 94 ASP A O 1
ATOM 772 N N . THR A 1 95 ? -4.973 15.312 -8.391 1 98.25 95 THR A N 1
ATOM 773 C CA . THR A 1 95 ? -5.371 16.688 -8.133 1 98.25 95 THR A CA 1
ATOM 774 C C . THR A 1 95 ? -4.441 17.672 -8.852 1 98.25 95 THR A C 1
ATOM 776 O O . THR A 1 95 ? -3.402 17.266 -9.383 1 98.25 95 THR A O 1
ATOM 779 N N . ASP A 1 96 ? -4.762 18.953 -8.852 1 98 96 ASP A N 1
ATOM 780 C CA . ASP A 1 96 ? -4 20 -9.508 1 98 96 ASP A CA 1
ATOM 781 C C . ASP A 1 96 ? -3.092 20.719 -8.508 1 98 96 ASP A C 1
ATOM 783 O O . ASP A 1 96 ? -2.826 21.922 -8.656 1 98 96 ASP A O 1
ATOM 787 N N . PHE A 1 97 ? -2.646 20.078 -7.504 1 98.44 97 PHE A N 1
ATOM 788 C CA . PHE A 1 97 ? -1.922 20.719 -6.414 1 98.44 97 PHE A CA 1
ATOM 789 C C . PHE A 1 97 ? -0.676 21.422 -6.938 1 98.44 97 PHE A C 1
ATOM 791 O O . PHE A 1 97 ? -0.407 22.578 -6.574 1 98.44 97 PHE A O 1
ATOM 798 N N . LEU A 1 98 ? 0.118 20.75 -7.758 1 98.69 98 LEU A N 1
ATOM 799 C CA . LEU A 1 98 ? 1.354 21.359 -8.234 1 98.69 98 LEU A CA 1
ATOM 800 C C . LEU A 1 98 ? 1.061 22.578 -9.102 1 98.69 98 LEU A C 1
ATOM 802 O O . LEU A 1 98 ? 1.827 23.547 -9.102 1 98.69 98 LEU A O 1
ATOM 806 N N . ASP A 1 99 ? -0.035 22.547 -9.859 1 98.5 99 ASP A N 1
ATOM 807 C CA . ASP A 1 99 ? -0.463 23.734 -10.602 1 98.5 99 ASP A CA 1
ATOM 808 C C . ASP A 1 99 ? -0.833 24.859 -9.648 1 98.5 99 ASP A C 1
ATOM 810 O O . ASP A 1 99 ? -0.503 26.031 -9.898 1 98.5 99 ASP A O 1
ATOM 814 N N . ASN A 1 100 ? -1.544 24.531 -8.562 1 97.62 100 ASN A N 1
ATOM 815 C CA . ASN A 1 100 ? -1.899 25.516 -7.559 1 97.62 100 ASN A CA 1
ATOM 816 C C . ASN A 1 100 ? -0.66 26.125 -6.898 1 97.62 100 ASN A C 1
ATOM 818 O O . ASN A 1 100 ? -0.609 27.312 -6.633 1 97.62 100 ASN A O 1
ATOM 822 N N . LEU A 1 101 ? 0.295 25.25 -6.594 1 98.31 101 LEU A N 1
ATOM 823 C CA . LEU A 1 101 ? 1.558 25.719 -6.031 1 98.31 101 LEU A CA 1
ATOM 824 C C . LEU A 1 101 ? 2.256 26.672 -6.984 1 98.31 101 LEU A C 1
ATOM 826 O O . LEU A 1 101 ? 2.758 27.719 -6.559 1 98.31 101 LEU A O 1
ATOM 830 N N . ALA A 1 102 ? 2.271 26.359 -8.227 1 98.44 102 ALA A N 1
ATOM 831 C CA . ALA A 1 102 ? 2.857 27.219 -9.25 1 98.44 102 ALA A CA 1
ATOM 832 C C . ALA A 1 102 ? 2.141 28.578 -9.305 1 98.44 102 ALA A C 1
ATOM 834 O O . ALA A 1 102 ? 2.775 29.609 -9.492 1 98.44 102 ALA A O 1
ATOM 835 N N . ALA A 1 103 ? 0.836 28.547 -9.172 1 97.06 103 ALA A N 1
ATOM 836 C CA . ALA A 1 103 ? 0.044 29.766 -9.188 1 97.06 103 ALA A CA 1
ATOM 837 C C . ALA A 1 103 ? 0.42 30.672 -8.023 1 97.06 103 ALA A C 1
ATOM 839 O O . ALA A 1 103 ? 0.269 31.906 -8.102 1 97.06 103 ALA A O 1
ATOM 840 N N . ALA A 1 104 ? 0.903 30.062 -6.988 1 96.25 104 ALA A N 1
ATOM 841 C CA . ALA A 1 104 ? 1.374 30.828 -5.836 1 96.25 104 ALA A CA 1
ATOM 842 C C . ALA A 1 104 ? 2.82 31.281 -6.031 1 96.25 104 ALA A C 1
ATOM 844 O O . ALA A 1 104 ? 3.43 31.844 -5.117 1 96.25 104 ALA A O 1
ATOM 845 N N . GLY A 1 105 ? 3.371 30.953 -7.145 1 97.06 105 GLY A N 1
ATOM 846 C CA . GLY A 1 105 ? 4.711 31.406 -7.488 1 97.06 105 GLY A CA 1
ATOM 847 C C . GLY A 1 105 ? 5.797 30.453 -7.008 1 97.06 105 GLY A C 1
ATOM 848 O O . GLY A 1 105 ? 6.922 30.891 -6.742 1 97.06 105 GLY A O 1
ATOM 849 N N . VAL A 1 106 ? 5.496 29.234 -6.812 1 98.38 106 VAL A N 1
ATOM 850 C CA . VAL A 1 106 ? 6.465 28.281 -6.297 1 98.38 106 VAL A CA 1
ATOM 851 C C . VAL A 1 106 ? 6.574 27.094 -7.246 1 98.38 106 VAL A C 1
ATOM 853 O O . VAL A 1 106 ? 5.594 26.375 -7.48 1 98.38 106 VAL A O 1
ATOM 856 N N . ARG A 1 107 ? 7.695 26.875 -7.816 1 98.25 107 ARG A N 1
ATOM 857 C CA . ARG A 1 107 ? 8.016 25.641 -8.508 1 98.25 107 ARG A CA 1
ATOM 858 C C . ARG A 1 107 ? 8.695 24.641 -7.566 1 98.25 107 ARG A C 1
ATOM 860 O O . ARG A 1 10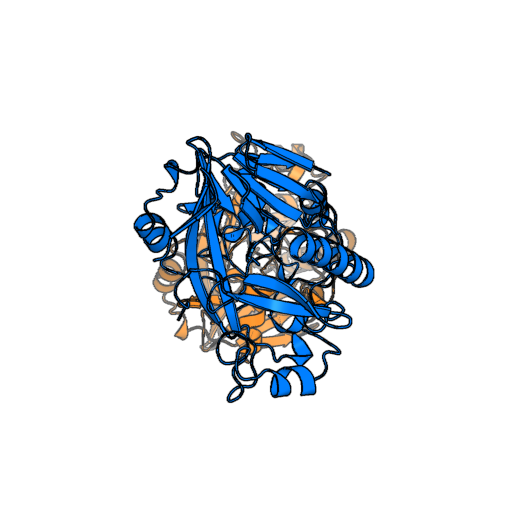7 ? 9.352 25.047 -6.605 1 98.25 107 ARG A O 1
ATOM 867 N N . PRO A 1 108 ? 8.539 23.406 -7.824 1 98.88 108 PRO A N 1
ATOM 868 C CA . PRO A 1 108 ? 9.125 22.391 -6.938 1 98.88 108 PRO A CA 1
ATOM 869 C C . PRO A 1 108 ? 10.609 22.641 -6.664 1 98.88 108 PRO A C 1
ATOM 871 O O . PRO A 1 108 ? 11.062 22.484 -5.527 1 98.88 108 PRO A O 1
ATOM 874 N N . GLU A 1 109 ? 11.344 23.047 -7.652 1 98.69 109 GLU A N 1
ATOM 875 C CA . GLU A 1 109 ? 12.781 23.234 -7.527 1 98.69 109 GLU A CA 1
ATOM 876 C C . GLU A 1 109 ? 13.109 24.469 -6.695 1 98.69 109 GLU A C 1
ATOM 878 O O . GLU A 1 109 ? 14.258 24.672 -6.285 1 98.69 109 GLU A O 1
ATOM 883 N N . ASP A 1 110 ? 12.109 25.328 -6.461 1 98.25 110 ASP A N 1
ATOM 884 C CA . ASP A 1 110 ? 12.305 26.562 -5.723 1 98.25 110 ASP A CA 1
ATOM 885 C C . ASP A 1 110 ? 12.25 26.328 -4.215 1 98.25 110 ASP A C 1
ATOM 887 O O . ASP A 1 110 ? 12.617 27.203 -3.426 1 98.25 110 ASP A O 1
ATOM 891 N N . VAL A 1 111 ? 11.805 25.188 -3.803 1 98.94 111 VAL A N 1
ATOM 892 C CA . VAL A 1 111 ? 11.547 24.938 -2.391 1 98.94 111 VAL A CA 1
ATOM 893 C C . VAL A 1 111 ? 12.859 24.609 -1.679 1 98.94 111 VAL A C 1
ATOM 895 O O . VAL A 1 111 ? 13.633 23.766 -2.137 1 98.94 111 VAL A O 1
ATOM 898 N N . ASP A 1 112 ? 13.055 25.328 -0.542 1 98.94 112 ASP A N 1
ATOM 899 C CA . ASP A 1 112 ? 14.297 25.156 0.209 1 98.94 112 ASP A CA 1
ATOM 900 C C . ASP A 1 112 ? 14.094 24.219 1.404 1 98.94 112 ASP A C 1
ATOM 902 O O . ASP A 1 112 ? 15.008 23.5 1.795 1 98.94 112 ASP A O 1
ATOM 906 N N . VAL A 1 113 ? 12.961 24.328 2.002 1 98.94 113 VAL A N 1
ATOM 907 C CA . VAL A 1 113 ? 12.664 23.547 3.205 1 98.94 113 VAL A CA 1
ATOM 908 C C . VAL A 1 113 ? 11.234 23.016 3.135 1 98.94 113 VAL A C 1
ATOM 910 O O . VAL A 1 113 ? 10.32 23.734 2.723 1 98.94 113 VAL A O 1
ATOM 913 N N . VAL A 1 114 ? 11.047 21.797 3.43 1 99 114 VAL A N 1
ATOM 914 C CA . VAL A 1 114 ? 9.734 21.203 3.686 1 99 114 VAL A CA 1
ATOM 915 C C . VAL A 1 114 ? 9.633 20.797 5.148 1 99 114 VAL A C 1
ATOM 917 O O . VAL A 1 114 ? 10.5 20.062 5.656 1 99 114 VAL A O 1
ATOM 920 N N . ILE A 1 115 ? 8.641 21.344 5.797 1 99 115 ILE A N 1
ATOM 921 C CA . ILE A 1 115 ? 8.359 20.953 7.176 1 99 115 ILE A CA 1
ATOM 922 C C . ILE A 1 115 ? 7.203 19.953 7.203 1 99 115 ILE A C 1
ATOM 924 O O . ILE A 1 115 ? 6.121 20.234 6.676 1 99 115 ILE A O 1
ATOM 928 N N . ASN A 1 116 ? 7.398 18.797 7.719 1 98.94 116 ASN A N 1
ATOM 929 C CA . ASN A 1 116 ? 6.305 17.906 8.102 1 98.94 116 ASN A CA 1
ATOM 930 C C . ASN A 1 116 ? 6.012 18 9.594 1 98.94 116 ASN A C 1
ATOM 932 O O . ASN A 1 116 ? 6.797 17.516 10.414 1 98.94 116 ASN A O 1
ATOM 936 N N . THR A 1 117 ? 4.875 18.578 9.875 1 98.94 117 THR A N 1
ATOM 937 C CA . THR A 1 117 ? 4.512 18.734 11.281 1 98.94 117 THR A CA 1
ATOM 938 C C . THR A 1 117 ? 4.387 17.375 11.969 1 98.94 117 THR A C 1
ATOM 940 O O . THR A 1 117 ? 4.688 17.25 13.156 1 98.94 117 THR A O 1
ATOM 943 N N . HIS A 1 118 ? 3.887 16.406 11.273 1 98.88 118 HIS A N 1
ATOM 944 C CA . HIS A 1 118 ? 3.836 15.008 11.656 1 98.88 118 HIS A CA 1
ATOM 945 C C . HIS A 1 118 ? 3.641 14.109 10.438 1 98.88 118 HIS A C 1
ATOM 947 O O . HIS A 1 118 ? 3.557 14.594 9.305 1 98.88 118 HIS A O 1
ATOM 953 N N . LEU A 1 119 ? 3.635 12.758 10.656 1 98.88 119 LEU A N 1
ATOM 954 C CA . LEU A 1 119 ? 3.77 11.883 9.492 1 98.88 119 LEU A CA 1
ATOM 955 C C . LEU A 1 119 ? 2.469 11.133 9.227 1 98.88 119 LEU A C 1
ATOM 957 O O . LEU A 1 119 ? 2.488 9.953 8.891 1 98.88 119 LEU A O 1
ATOM 961 N N . HIS A 1 120 ? 1.338 11.797 9.344 1 98.88 120 HIS A N 1
ATOM 962 C CA . HIS A 1 120 ? 0.077 11.234 8.867 1 98.88 120 HIS A CA 1
ATOM 963 C C . HIS A 1 120 ? -0.03 11.336 7.352 1 98.88 120 HIS A C 1
ATOM 965 O O . HIS A 1 120 ? 0.633 12.172 6.73 1 98.88 120 HIS A O 1
ATOM 971 N N . ILE A 1 121 ? -0.891 10.641 6.801 1 98.44 121 ILE A N 1
ATOM 972 C CA . ILE A 1 121 ? -1.184 10.367 5.395 1 98.44 121 ILE A CA 1
ATOM 973 C C . ILE A 1 121 ? -1.446 11.68 4.664 1 98.44 121 ILE A C 1
ATOM 975 O O . ILE A 1 121 ? -1.071 11.836 3.498 1 98.44 121 ILE A O 1
ATOM 979 N N . ASP A 1 122 ? -1.993 12.641 5.297 1 98.62 122 ASP A N 1
ATOM 980 C CA . ASP A 1 122 ? -2.439 13.867 4.637 1 98.62 122 ASP A CA 1
ATOM 981 C C . ASP A 1 122 ? -1.516 15.031 4.965 1 98.62 122 ASP A C 1
ATOM 983 O O . ASP A 1 122 ? -1.912 16.203 4.852 1 98.62 122 ASP A O 1
ATOM 987 N N . HIS A 1 123 ? -0.247 14.727 5.355 1 98.88 123 HIS A N 1
ATOM 988 C CA . HIS A 1 123 ? 0.711 15.781 5.668 1 98.88 123 HIS A CA 1
ATOM 989 C C . HIS A 1 123 ? 2.023 15.57 4.922 1 98.88 123 HIS A C 1
ATOM 991 O O . HIS A 1 123 ? 2.908 16.422 4.961 1 98.88 123 HIS A O 1
ATOM 997 N N . VAL A 1 124 ? 2.139 14.422 4.219 1 98.94 124 VAL A N 1
ATOM 998 C CA . VAL A 1 124 ? 3.461 14.078 3.705 1 98.94 124 VAL A CA 1
ATOM 999 C C . VAL A 1 124 ? 3.344 13.594 2.264 1 98.94 124 VAL A C 1
ATOM 1001 O O . VAL A 1 124 ? 4.352 13.281 1.623 1 98.94 124 VAL A O 1
ATOM 1004 N N . GLY A 1 125 ? 2.168 13.547 1.691 1 98.94 125 GLY A N 1
ATOM 100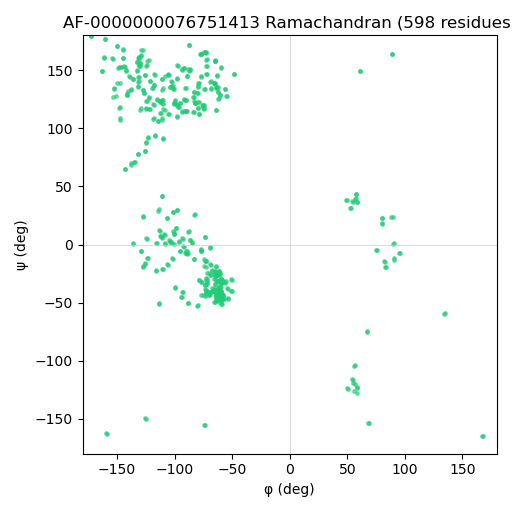5 C CA . GLY A 1 125 ? 1.936 12.844 0.437 1 98.94 125 GLY A CA 1
ATOM 1006 C C . GLY A 1 125 ? 2.727 13.422 -0.722 1 98.94 125 GLY A C 1
ATOM 1007 O O . GLY A 1 125 ? 3.254 12.68 -1.552 1 98.94 125 GLY A O 1
ATOM 1008 N N . TRP A 1 126 ? 2.832 14.727 -0.822 1 98.94 126 TRP A N 1
ATOM 1009 C CA . TRP A 1 126 ? 3.523 15.375 -1.933 1 98.94 126 TRP A CA 1
ATOM 1010 C C . TRP A 1 126 ? 5.016 15.5 -1.646 1 98.94 126 TRP A C 1
ATOM 1012 O O . TRP A 1 126 ? 5.758 16.094 -2.436 1 98.94 126 TRP A O 1
ATOM 1022 N N . ASN A 1 127 ? 5.484 14.922 -0.456 1 98.94 127 ASN A N 1
ATOM 1023 C CA . ASN A 1 127 ? 6.934 14.789 -0.36 1 98.94 127 ASN A CA 1
ATOM 1024 C C . ASN A 1 127 ? 7.516 14.125 -1.601 1 98.94 127 ASN A C 1
ATOM 1026 O O . ASN A 1 127 ? 8.664 14.375 -1.966 1 98.94 127 ASN A O 1
ATOM 1030 N N . THR A 1 128 ? 6.703 13.273 -2.174 1 98.94 128 THR A N 1
ATOM 1031 C CA . THR A 1 128 ? 7.172 12.539 -3.342 1 98.94 128 THR A CA 1
ATOM 1032 C C . THR A 1 128 ? 6.156 12.617 -4.477 1 98.94 128 THR A C 1
ATOM 1034 O O . THR A 1 128 ? 5.004 13 -4.258 1 98.94 128 THR A O 1
ATOM 1037 N N . ARG A 1 129 ? 6.582 12.352 -5.637 1 98.88 129 ARG A N 1
ATOM 1038 C CA . ARG A 1 129 ? 5.762 12.148 -6.824 1 98.88 129 ARG A CA 1
ATOM 1039 C C . ARG A 1 129 ? 6.203 10.898 -7.586 1 98.88 129 ARG A C 1
ATOM 1041 O O . ARG A 1 129 ? 7.355 10.477 -7.48 1 98.88 129 ARG A O 1
ATOM 1048 N N . LEU A 1 130 ? 5.242 10.312 -8.211 1 98.44 130 LEU A N 1
ATOM 1049 C CA . LEU A 1 130 ? 5.57 9.133 -9 1 98.44 130 LEU A CA 1
ATOM 1050 C C . LEU A 1 130 ? 6.262 9.516 -10.305 1 98.44 130 LEU A C 1
ATOM 1052 O O . LEU A 1 130 ? 5.754 10.344 -11.062 1 98.44 130 LEU A O 1
ATOM 1056 N N . ASP A 1 131 ? 7.418 9.109 -10.539 1 97.81 131 ASP A N 1
ATOM 1057 C CA . ASP A 1 131 ? 8.172 9.219 -11.781 1 97.81 131 ASP A CA 1
ATOM 1058 C C . ASP A 1 131 ? 8.43 7.84 -12.391 1 97.81 131 ASP A C 1
ATOM 1060 O O . ASP A 1 131 ? 9.266 7.082 -11.891 1 97.81 131 ASP A O 1
ATOM 1064 N N . ASP A 1 132 ? 7.723 7.527 -13.469 1 95.62 132 ASP A N 1
ATOM 1065 C CA . ASP A 1 132 ? 7.668 6.176 -14.023 1 95.62 132 ASP A CA 1
ATOM 1066 C C . ASP A 1 132 ? 7.203 5.172 -12.969 1 95.62 132 ASP A C 1
ATOM 1068 O O . ASP A 1 132 ? 6.023 5.133 -12.617 1 95.62 132 ASP A O 1
ATOM 1072 N N . ARG A 1 133 ? 8.164 4.359 -12.43 1 96.69 133 ARG A N 1
ATOM 1073 C CA . ARG A 1 133 ? 7.738 3.307 -11.508 1 96.69 133 ARG A CA 1
ATOM 1074 C C . ARG A 1 133 ? 8.227 3.592 -10.094 1 96.69 133 ARG A C 1
ATOM 1076 O O . ARG A 1 133 ? 8.023 2.783 -9.188 1 96.69 133 ARG A O 1
ATOM 1083 N N . SER A 1 134 ? 8.82 4.82 -9.93 1 97.5 134 SER A N 1
ATOM 1084 C CA . SER A 1 134 ? 9.477 5.062 -8.648 1 97.5 134 SER A CA 1
ATOM 1085 C C . SER A 1 134 ? 8.945 6.336 -7.996 1 97.5 134 SER A C 1
ATOM 1087 O O . SER A 1 134 ? 8.617 7.305 -8.688 1 97.5 134 SER A O 1
ATOM 1089 N N . TRP A 1 135 ? 8.883 6.312 -6.691 1 98.69 135 TRP A N 1
ATOM 1090 C CA . TRP A 1 135 ? 8.641 7.527 -5.926 1 98.69 135 TRP A CA 1
ATOM 1091 C C . TRP A 1 135 ? 9.914 8.352 -5.785 1 98.69 135 TRP A C 1
ATOM 1093 O O . TRP A 1 135 ? 10.938 7.852 -5.301 1 98.69 135 TRP A O 1
ATOM 1103 N N . VAL A 1 136 ? 9.875 9.586 -6.227 1 98.88 136 VAL A N 1
ATOM 1104 C CA . VAL A 1 136 ? 11.039 10.461 -6.145 1 98.88 136 VAL A CA 1
ATOM 1105 C C . VAL A 1 136 ? 10.664 11.742 -5.402 1 98.88 136 VAL A C 1
ATOM 1107 O O . VAL A 1 136 ? 9.492 12.125 -5.367 1 98.88 136 VAL A O 1
ATOM 1110 N N . PRO A 1 137 ? 11.609 12.406 -4.766 1 98.94 137 PRO A N 1
ATOM 1111 C CA . PRO A 1 137 ? 11.281 13.664 -4.082 1 98.94 137 PRO A CA 1
ATOM 1112 C C . PRO A 1 137 ? 10.609 14.68 -5.008 1 98.94 137 PRO A C 1
ATOM 1114 O O . PRO A 1 137 ? 11.133 14.969 -6.09 1 98.94 137 PRO A O 1
ATOM 1117 N N . THR A 1 138 ? 9.477 15.227 -4.629 1 98.94 138 THR A N 1
ATOM 1118 C CA . THR A 1 138 ? 8.797 16.266 -5.395 1 98.94 138 THR A CA 1
ATOM 1119 C C . THR A 1 138 ? 9.625 17.547 -5.418 1 98.94 138 THR A C 1
ATOM 1121 O O . THR A 1 138 ? 9.68 18.234 -6.438 1 98.94 138 THR A O 1
ATOM 1124 N N . PHE A 1 139 ? 10.211 17.844 -4.289 1 98.94 139 PHE A N 1
ATOM 1125 C CA . PHE A 1 139 ? 11.031 19.047 -4.129 1 98.94 139 PHE A CA 1
ATOM 1126 C C . PHE A 1 139 ? 12.508 18.672 -3.984 1 98.94 139 PHE A C 1
ATOM 1128 O O . PHE A 1 139 ? 13.023 18.578 -2.869 1 98.94 139 PHE A O 1
ATOM 1135 N N . PRO A 1 140 ? 13.211 18.609 -5.062 1 98.81 140 PRO A N 1
ATOM 1136 C CA . PRO A 1 140 ? 14.523 17.969 -5.094 1 98.81 140 PRO A CA 1
ATOM 1137 C C . PRO A 1 140 ? 15.609 18.781 -4.402 1 98.81 140 PRO A C 1
ATOM 1139 O O . PRO A 1 140 ? 16.656 18.25 -4.051 1 98.81 140 PRO A O 1
ATOM 1142 N N . ASN A 1 141 ? 15.414 20.047 -4.215 1 98.88 141 ASN A N 1
ATOM 1143 C CA . ASN A 1 141 ? 16.438 20.891 -3.611 1 98.88 141 ASN A CA 1
ATOM 1144 C C . ASN A 1 141 ? 16.141 21.156 -2.141 1 98.88 141 ASN A C 1
ATOM 1146 O O . ASN A 1 141 ? 16.922 21.828 -1.46 1 98.88 141 ASN A O 1
ATOM 1150 N N . ALA A 1 142 ? 15.078 20.625 -1.632 1 98.94 142 ALA A N 1
ATOM 1151 C CA . ALA A 1 142 ? 14.625 20.969 -0.287 1 98.94 142 ALA A CA 1
ATOM 1152 C C . ALA A 1 142 ? 15.305 20.094 0.763 1 98.94 142 ALA A C 1
ATOM 1154 O O . ALA A 1 142 ? 15.688 18.953 0.478 1 98.94 142 ALA A O 1
ATOM 1155 N N . THR A 1 143 ? 15.477 20.641 1.935 1 98.94 143 THR A N 1
ATOM 1156 C CA . THR A 1 143 ? 15.648 19.844 3.143 1 98.94 143 THR A CA 1
ATOM 1157 C C . THR A 1 143 ? 14.305 19.547 3.801 1 98.94 143 THR A C 1
ATOM 1159 O O . THR A 1 143 ? 13.531 20.469 4.082 1 98.94 143 THR A O 1
ATOM 1162 N N . TYR A 1 144 ? 14.055 18.297 3.982 1 99 144 TYR A N 1
ATOM 1163 C CA . TYR A 1 144 ? 12.828 17.891 4.668 1 99 144 TYR A CA 1
ATOM 1164 C C . TYR A 1 144 ? 13.055 17.766 6.168 1 99 144 TYR A C 1
ATOM 1166 O O . TYR A 1 144 ? 13.867 16.938 6.609 1 99 144 TYR A O 1
ATOM 1174 N N . LEU A 1 145 ? 12.406 18.609 6.922 1 99 145 LEU A N 1
ATOM 1175 C CA . LEU A 1 145 ? 12.492 18.547 8.375 1 99 145 LEU A CA 1
ATOM 1176 C C . LEU A 1 145 ? 11.406 17.625 8.945 1 99 145 LEU A C 1
ATOM 1178 O O . LEU A 1 145 ? 10.219 17.922 8.82 1 99 145 LEU A O 1
ATOM 1182 N N . ILE A 1 146 ? 11.812 16.516 9.555 1 98.94 146 ILE A N 1
ATOM 1183 C CA . ILE A 1 146 ? 10.914 15.477 10.047 1 98.94 146 ILE A CA 1
ATOM 1184 C C . ILE A 1 146 ? 11.203 15.203 11.523 1 98.94 146 ILE A C 1
ATOM 1186 O O . ILE A 1 146 ? 12.367 15.031 11.914 1 98.94 146 ILE A O 1
ATOM 1190 N N . PRO A 1 147 ? 10.133 15.195 12.359 1 98.94 147 PRO A N 1
ATOM 1191 C CA . PRO A 1 147 ? 10.383 14.844 13.758 1 98.94 147 PRO A CA 1
ATOM 1192 C C . PRO A 1 147 ? 10.914 13.422 13.922 1 98.94 147 PRO A C 1
ATOM 1194 O O . PRO A 1 147 ? 10.305 12.477 13.422 1 98.94 147 PRO A O 1
ATOM 1197 N N . GLN A 1 148 ? 11.945 13.305 14.672 1 98.88 148 GLN A N 1
ATOM 1198 C CA . GLN A 1 148 ? 12.586 12.016 14.883 1 98.88 148 GLN A CA 1
ATOM 1199 C C . GLN A 1 148 ? 11.609 11 15.469 1 98.88 148 GLN A C 1
ATOM 1201 O O . GLN A 1 148 ? 11.555 9.852 15.031 1 98.88 148 GLN A O 1
ATOM 1206 N N . LYS A 1 149 ? 10.859 11.414 16.406 1 98.88 149 LYS A N 1
ATOM 1207 C CA . LYS A 1 149 ? 9.945 10.516 17.094 1 98.88 149 LYS A CA 1
ATOM 1208 C C . LYS A 1 149 ? 8.898 9.953 16.141 1 98.88 149 LYS A C 1
ATOM 1210 O O . LYS A 1 149 ? 8.539 8.773 16.219 1 98.88 149 LYS A O 1
ATOM 1215 N N . ASP A 1 150 ? 8.391 10.727 15.242 1 98.88 150 ASP A N 1
ATOM 1216 C CA . ASP A 1 150 ? 7.43 10.234 14.258 1 98.88 150 ASP A CA 1
ATOM 1217 C C . ASP A 1 150 ? 8.109 9.344 13.227 1 98.88 150 ASP A C 1
ATOM 1219 O O . ASP A 1 150 ? 7.52 8.359 12.766 1 98.88 150 ASP A O 1
ATOM 1223 N N . PHE A 1 151 ? 9.305 9.781 12.844 1 98.94 151 PHE A N 1
ATOM 1224 C CA . PHE A 1 151 ? 10.047 8.922 11.93 1 98.94 151 PHE A CA 1
ATOM 1225 C C . PHE A 1 151 ? 10.164 7.512 12.492 1 98.94 151 PHE A C 1
ATOM 1227 O O . PHE A 1 151 ? 9.906 6.535 11.781 1 98.94 151 PHE A O 1
ATOM 1234 N N . ASP A 1 152 ? 10.508 7.402 13.734 1 98.81 152 ASP A N 1
ATOM 1235 C CA . ASP A 1 152 ? 10.664 6.105 14.383 1 98.81 152 ASP A CA 1
ATOM 1236 C C . ASP A 1 152 ? 9.305 5.422 14.57 1 98.81 152 ASP A C 1
ATOM 1238 O O . ASP A 1 152 ? 9.172 4.223 14.336 1 98.81 152 ASP A O 1
ATOM 1242 N N . PHE A 1 153 ? 8.312 6.145 14.961 1 98.81 153 PHE A N 1
ATOM 1243 C CA . PHE A 1 153 ? 7.004 5.598 15.312 1 98.81 153 PHE A CA 1
ATOM 1244 C C . PHE A 1 153 ? 6.309 5.027 14.086 1 98.81 153 PHE A C 1
ATOM 1246 O O . PHE A 1 153 ? 5.688 3.963 14.156 1 98.81 153 PHE A O 1
ATOM 1253 N N . TRP A 1 154 ? 6.422 5.719 12.953 1 98.62 154 TRP A N 1
ATOM 1254 C CA . TRP A 1 154 ? 5.629 5.348 11.789 1 98.62 154 TRP A CA 1
ATOM 1255 C C . TRP A 1 154 ? 6.426 4.445 10.852 1 98.62 154 TRP A C 1
ATOM 1257 O O . TRP A 1 154 ? 5.91 3.99 9.828 1 98.62 154 TRP A O 1
ATOM 1267 N N . ASN A 1 155 ? 7.727 4.242 11.172 1 98.62 155 ASN A N 1
ATOM 1268 C CA . ASN A 1 155 ? 8.492 3.229 10.453 1 98.62 155 ASN A CA 1
ATOM 1269 C C . ASN A 1 155 ? 7.941 1.827 10.703 1 98.62 155 ASN A C 1
ATOM 1271 O O . ASN A 1 155 ? 8 1.324 11.828 1 98.62 155 ASN A O 1
ATOM 1275 N N . PRO A 1 156 ? 7.434 1.224 9.594 1 97.12 156 PRO A N 1
ATOM 1276 C CA . PRO A 1 156 ? 6.801 -0.081 9.805 1 97.12 156 PRO A CA 1
ATOM 1277 C C . PRO A 1 156 ? 7.766 -1.121 10.367 1 97.12 156 PRO A C 1
ATOM 1279 O O . PRO A 1 156 ? 7.34 -2.074 11.023 1 97.12 156 PRO A O 1
ATOM 1282 N N . ALA A 1 157 ? 9 -1 10.172 1 96.12 157 ALA A N 1
ATOM 1283 C CA . ALA A 1 157 ? 10 -1.935 10.688 1 96.12 157 ALA A CA 1
ATOM 1284 C C . ALA A 1 157 ? 9.977 -1.977 12.211 1 96.12 157 ALA A C 1
ATOM 1286 O O . ALA A 1 157 ? 10.43 -2.949 12.82 1 96.12 157 ALA A O 1
ATOM 1287 N N . ASN A 1 158 ? 9.445 -0.881 12.812 1 97.69 158 ASN A N 1
ATOM 1288 C CA . ASN A 1 158 ? 9.43 -0.813 14.266 1 97.69 158 ASN A CA 1
ATOM 1289 C C . ASN A 1 158 ? 8.141 -1.401 14.844 1 97.69 158 ASN A C 1
ATOM 1291 O O . ASN A 1 158 ? 8.016 -1.553 16.062 1 97.69 158 ASN A O 1
ATOM 1295 N N . GLU A 1 159 ? 7.164 -1.75 14.031 1 94.31 159 GLU A N 1
ATOM 1296 C CA . GLU A 1 159 ? 5.957 -2.512 14.352 1 94.31 159 GLU A CA 1
ATOM 1297 C C . GLU A 1 159 ? 5.18 -1.862 15.492 1 94.31 159 GLU A C 1
ATOM 1299 O O . GLU A 1 159 ? 4.695 -2.551 16.391 1 94.31 159 GLU A O 1
ATOM 1304 N N . ASN A 1 160 ? 5.164 -0.503 15.516 1 96.81 160 ASN A N 1
ATOM 1305 C CA . ASN A 1 160 ? 4.344 0.199 16.5 1 96.81 160 ASN A CA 1
ATOM 1306 C C . ASN A 1 160 ? 2.861 0.13 16.141 1 96.81 160 ASN A C 1
ATOM 1308 O O . ASN A 1 160 ? 2.492 0.29 14.977 1 96.81 160 ASN A O 1
ATOM 1312 N N . ALA A 1 161 ? 2.049 -0.185 17.125 1 94.56 161 ALA A N 1
ATOM 1313 C CA . ALA A 1 161 ? 0.604 -0.076 16.938 1 94.56 161 ALA A CA 1
ATOM 1314 C C . ALA A 1 161 ? 0.149 1.378 17.016 1 94.56 161 ALA A C 1
ATOM 1316 O O . ALA A 1 161 ? 0.708 2.168 17.781 1 94.56 161 ALA A O 1
ATOM 1317 N N . SER A 1 162 ? -0.83 1.757 16.266 1 96.94 162 SER A N 1
ATOM 1318 C CA . SER A 1 162 ? -1.369 3.113 16.25 1 96.94 162 SER A CA 1
ATOM 1319 C C . SER A 1 162 ? -2.889 3.104 16.391 1 96.94 162 SER A C 1
ATOM 1321 O O . SER A 1 162 ? -3.545 2.135 16 1 96.94 162 SER A O 1
ATOM 1323 N N . VAL A 1 163 ? -3.445 4.152 16.891 1 96.25 163 VAL A N 1
ATOM 1324 C CA . VAL A 1 163 ? -4.895 4.312 16.969 1 96.25 163 VAL A CA 1
ATOM 1325 C C . VAL A 1 163 ? -5.473 4.453 15.562 1 96.25 163 VAL A C 1
ATOM 1327 O O . VAL A 1 163 ? -6.648 4.16 15.336 1 96.25 163 VAL A O 1
ATOM 1330 N N . PHE A 1 164 ? -4.617 4.863 14.672 1 92.62 164 PHE A N 1
ATOM 1331 C CA . PHE A 1 164 ? -5.012 5.07 13.281 1 92.62 164 PHE A CA 1
ATOM 1332 C C . PHE A 1 164 ? -5.133 3.738 12.547 1 92.62 164 PHE A C 1
ATOM 1334 O O . PHE A 1 164 ? -5.562 3.697 11.391 1 92.62 164 PHE A O 1
ATOM 1341 N N . GLY A 1 165 ? -4.781 2.668 13.18 1 93.56 165 GLY A N 1
ATOM 1342 C CA . GLY A 1 165 ? -4.828 1.355 12.555 1 93.56 165 GLY A CA 1
ATOM 1343 C C . GLY A 1 165 ? -3.973 1.26 11.305 1 93.56 165 GLY A C 1
ATOM 1344 O O . GLY A 1 165 ? -2.785 1.591 11.336 1 93.56 165 GLY A O 1
ATOM 1345 N N . ARG A 1 166 ? -4.598 0.9 10.203 1 95.38 166 ARG A N 1
ATOM 1346 C CA . ARG A 1 166 ? -3.865 0.7 8.961 1 95.38 166 ARG A CA 1
ATOM 1347 C C . ARG A 1 166 ? -4.023 1.9 8.031 1 95.38 166 ARG A C 1
ATOM 1349 O O . ARG A 1 166 ? -3.619 1.851 6.867 1 95.38 166 ARG A O 1
ATOM 1356 N N . GLY A 1 167 ? -4.555 2.953 8.547 1 96.56 167 GLY A N 1
ATOM 1357 C CA . GLY A 1 167 ? -4.828 4.125 7.727 1 96.56 167 GLY A CA 1
ATOM 1358 C C . GLY A 1 167 ? -3.576 4.734 7.125 1 96.56 167 GLY A C 1
ATOM 1359 O O . GLY A 1 167 ? -3.637 5.371 6.07 1 96.56 167 GLY A O 1
ATOM 1360 N N . ASN A 1 168 ? -2.43 4.516 7.75 1 98.06 168 ASN A N 1
ATOM 1361 C CA . ASN A 1 168 ? -1.167 5.07 7.277 1 98.06 168 ASN A CA 1
ATOM 1362 C C . ASN A 1 168 ? -0.369 4.047 6.473 1 98.06 168 ASN A C 1
ATOM 1364 O O . ASN A 1 168 ? 0.825 4.238 6.23 1 98.06 168 ASN A O 1
ATOM 1368 N N . GLN A 1 169 ? -1.043 2.938 6.074 1 98 169 GLN A N 1
ATOM 1369 C CA . GLN A 1 169 ? -0.352 1.939 5.266 1 98 169 GLN A CA 1
ATOM 1370 C C . GLN A 1 169 ? 0.226 2.564 3.998 1 98 169 GLN A C 1
ATOM 1372 O O . GLN A 1 169 ? -0.449 3.34 3.318 1 98 169 GLN A O 1
ATOM 1377 N N . ASN A 1 170 ? 1.496 2.256 3.652 1 98.69 170 ASN A N 1
ATOM 1378 C CA . ASN A 1 170 ? 2.248 2.668 2.473 1 98.69 170 ASN A CA 1
ATOM 1379 C C . ASN A 1 170 ? 2.85 4.059 2.648 1 98.69 170 ASN A C 1
ATOM 1381 O O . ASN A 1 170 ? 3.719 4.469 1.875 1 98.69 170 ASN A O 1
ATOM 1385 N N . VAL A 1 171 ? 2.4 4.824 3.666 1 98.88 171 VAL A N 1
ATOM 1386 C CA . VAL A 1 171 ? 2.752 6.238 3.752 1 98.88 171 VAL A CA 1
ATOM 1387 C C . VAL A 1 171 ? 4.254 6.383 3.98 1 98.88 171 VAL A C 1
ATOM 1389 O O . VAL A 1 171 ? 4.922 7.152 3.285 1 98.88 171 VAL A O 1
ATOM 1392 N N . PHE A 1 172 ? 4.785 5.66 4.957 1 98.88 172 PHE A N 1
ATOM 1393 C CA . PHE A 1 172 ? 6.215 5.73 5.238 1 98.88 172 PHE A CA 1
ATOM 1394 C C . PHE A 1 172 ? 7.023 5.336 4.008 1 98.88 172 PHE A C 1
ATOM 1396 O O . PHE A 1 172 ? 7.977 6.027 3.639 1 98.88 172 PHE A O 1
ATOM 1403 N N . GLU A 1 173 ? 6.617 4.293 3.297 1 98.75 173 GLU A N 1
ATOM 1404 C CA . GLU A 1 173 ? 7.355 3.709 2.182 1 98.75 173 GLU A CA 1
ATOM 1405 C C . GLU A 1 173 ? 7.316 4.617 0.957 1 98.75 173 GLU A C 1
ATOM 1407 O O . GLU A 1 173 ? 8.281 4.68 0.192 1 98.75 173 GLU A O 1
ATOM 1412 N N . ASP A 1 174 ? 6.211 5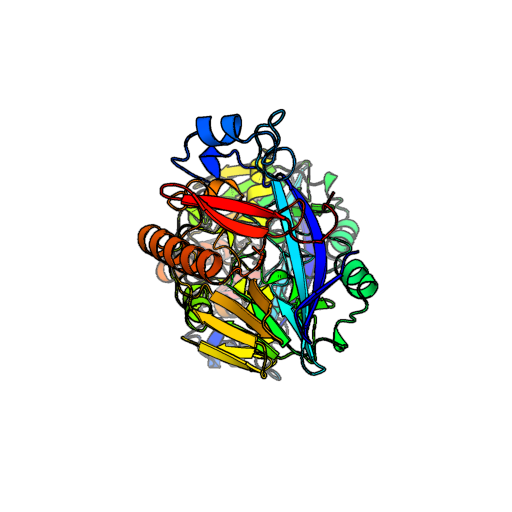.324 0.791 1 98.88 174 ASP A N 1
ATOM 1413 C CA . ASP A 1 174 ? 6.082 6.023 -0.486 1 98.88 174 ASP A CA 1
ATOM 1414 C C . ASP A 1 174 ? 6.297 7.527 -0.314 1 98.88 174 ASP A C 1
ATOM 1416 O O . ASP A 1 174 ? 6.566 8.234 -1.285 1 98.88 174 ASP A O 1
ATOM 1420 N N . SER A 1 175 ? 6.211 8.031 0.925 1 98.94 175 SER A N 1
ATOM 1421 C CA . SER A 1 175 ? 6.191 9.484 1.075 1 98.94 175 SER A CA 1
ATOM 1422 C C . SER A 1 175 ? 7.285 9.953 2.031 1 98.94 175 SER A C 1
ATOM 1424 O O . SER A 1 175 ? 7.617 11.141 2.066 1 98.94 175 SER A O 1
ATOM 1426 N N . VAL A 1 176 ? 7.848 9.07 2.824 1 98.94 176 VAL A N 1
ATOM 1427 C CA . VAL A 1 176 ? 8.844 9.461 3.816 1 98.94 176 VAL A CA 1
ATOM 1428 C C . VAL A 1 176 ? 10.203 8.867 3.443 1 98.94 176 VAL A C 1
ATOM 1430 O O . VAL A 1 176 ? 11.188 9.602 3.287 1 98.94 176 VAL A O 1
ATOM 1433 N N . LEU A 1 177 ? 10.234 7.613 3.193 1 98.88 177 LEU A N 1
ATOM 1434 C CA . LEU A 1 177 ? 11.477 6.871 2.99 1 98.88 177 LEU A CA 1
ATOM 1435 C C . LEU A 1 177 ? 12.211 7.367 1.749 1 98.88 177 LEU A C 1
ATOM 1437 O O . LEU A 1 177 ? 13.43 7.547 1.771 1 98.88 177 LEU A O 1
ATOM 1441 N N . PRO A 1 178 ? 11.508 7.656 0.623 1 98.88 178 PRO A N 1
ATOM 1442 C CA . PRO A 1 178 ? 12.234 8.055 -0.587 1 98.88 178 PRO A CA 1
ATOM 1443 C C . PRO A 1 178 ? 13.016 9.352 -0.407 1 98.88 178 PRO A C 1
ATOM 1445 O O . PRO A 1 178 ? 14.125 9.484 -0.935 1 98.88 178 PRO A O 1
ATOM 1448 N N . VAL A 1 179 ? 12.461 10.312 0.318 1 98.88 179 VAL A N 1
ATOM 1449 C CA . VAL A 1 179 ? 13.203 11.555 0.517 1 98.88 179 VAL A CA 1
ATOM 1450 C C . VAL A 1 179 ? 14.352 11.32 1.5 1 98.88 179 VAL A C 1
ATOM 1452 O O . VAL A 1 179 ? 15.406 11.945 1.386 1 98.88 179 VAL A O 1
ATOM 1455 N N . HIS A 1 180 ? 14.133 10.453 2.494 1 98.94 180 HIS A N 1
ATOM 1456 C CA . HIS A 1 180 ? 15.203 10.094 3.412 1 98.94 180 HIS A CA 1
ATOM 1457 C C . HIS A 1 180 ? 16.344 9.375 2.68 1 98.94 180 HIS A C 1
ATOM 1459 O O . HIS A 1 180 ? 17.516 9.711 2.869 1 98.94 180 HIS A O 1
ATOM 1465 N N . ASP A 1 181 ? 16.016 8.477 1.841 1 98.69 181 ASP A N 1
ATOM 1466 C CA . ASP A 1 181 ? 17 7.711 1.082 1 98.69 181 ASP A CA 1
ATOM 1467 C C . ASP A 1 181 ? 17.781 8.609 0.122 1 98.69 181 ASP A C 1
ATOM 1469 O O . ASP A 1 181 ? 18.938 8.336 -0.199 1 98.69 181 ASP A O 1
ATOM 1473 N N . ALA A 1 182 ? 17.125 9.648 -0.32 1 98.75 182 ALA A N 1
ATOM 1474 C CA . ALA A 1 182 ? 17.766 10.602 -1.223 1 98.75 182 ALA A CA 1
ATOM 1475 C C . ALA A 1 182 ? 18.719 11.523 -0.463 1 98.75 182 ALA A C 1
ATOM 1477 O O . ALA A 1 182 ? 19.391 12.359 -1.065 1 98.75 182 ALA A O 1
ATOM 1478 N N . GLY A 1 183 ? 18.781 11.422 0.866 1 98.81 183 GLY A N 1
ATOM 1479 C CA . GLY A 1 183 ? 19.672 12.227 1.688 1 98.81 183 GLY A CA 1
ATOM 1480 C C . GLY A 1 183 ? 19.141 13.625 1.952 1 98.81 183 GLY A C 1
ATOM 1481 O O . GLY A 1 183 ? 19.922 14.531 2.281 1 98.81 183 GLY A O 1
ATOM 1482 N N . LEU A 1 184 ? 17.844 13.805 1.845 1 98.94 184 LEU A N 1
ATOM 1483 C CA . LEU A 1 184 ? 17.297 15.156 1.885 1 98.94 184 LEU A CA 1
ATOM 1484 C C . LEU A 1 184 ? 16.641 15.438 3.232 1 98.94 184 LEU A C 1
ATOM 1486 O O . LEU A 1 184 ? 16.078 16.516 3.441 1 98.94 184 LEU A O 1
ATOM 1490 N N . THR A 1 185 ? 16.688 14.516 4.195 1 98.94 185 THR A N 1
ATOM 1491 C CA . THR A 1 185 ? 15.938 14.68 5.438 1 98.94 185 THR A CA 1
ATOM 1492 C C . THR A 1 185 ? 16.859 15.125 6.566 1 98.94 185 THR A C 1
ATOM 1494 O O . THR A 1 185 ? 18.016 14.711 6.629 1 98.94 185 THR A O 1
ATOM 1497 N N . THR A 1 186 ? 16.422 16 7.383 1 98.94 186 THR A N 1
ATOM 1498 C CA . THR A 1 186 ? 16.938 16.266 8.719 1 98.94 186 THR A CA 1
ATOM 1499 C C . THR A 1 186 ? 15.945 15.859 9.789 1 98.94 186 THR A C 1
ATOM 1501 O O . THR A 1 186 ? 14.836 16.406 9.859 1 98.94 186 THR A O 1
ATOM 1504 N N . LEU A 1 187 ? 16.328 14.859 10.516 1 98.94 187 LEU A N 1
ATOM 1505 C CA . LEU A 1 187 ? 15.539 14.445 11.672 1 98.94 187 LEU A CA 1
ATOM 1506 C C . LEU A 1 187 ? 15.875 15.289 12.891 1 98.94 187 LEU A C 1
ATOM 1508 O O . LEU A 1 187 ? 17.047 15.461 13.234 1 98.94 187 LEU A O 1
ATOM 1512 N N . TRP A 1 188 ? 14.867 15.852 13.477 1 98.88 188 TRP A N 1
ATOM 1513 C CA . TRP A 1 188 ? 15.094 16.75 14.609 1 98.88 188 TRP A CA 1
ATOM 1514 C C . TRP A 1 188 ? 14.211 16.344 15.797 1 98.88 188 TRP A C 1
ATOM 1516 O O . TRP A 1 188 ? 13.258 15.586 15.641 1 98.88 188 TRP A O 1
ATOM 1526 N N . ASP A 1 189 ? 14.531 16.812 16.984 1 98.19 189 ASP A N 1
ATOM 1527 C CA . ASP A 1 189 ? 13.781 16.562 18.203 1 98.19 189 ASP A CA 1
ATOM 1528 C C . ASP A 1 189 ? 13.789 17.797 19.109 1 98.19 189 ASP A C 1
ATOM 1530 O O . ASP A 1 189 ? 14.695 18.625 19.031 1 98.19 189 ASP A O 1
ATOM 1534 N N . ASP A 1 190 ? 12.766 17.828 19.859 1 97.81 190 ASP A N 1
ATOM 1535 C CA . ASP A 1 190 ? 12.586 18.875 20.844 1 97.81 190 ASP A CA 1
ATOM 1536 C C . ASP A 1 190 ? 12.375 20.234 20.172 1 97.81 190 ASP A C 1
ATOM 1538 O O . ASP A 1 190 ? 11.25 20.734 20.094 1 97.81 190 ASP A O 1
ATOM 1542 N N . SER A 1 191 ? 13.461 20.812 19.625 1 98.62 191 SER A N 1
ATOM 1543 C CA . SER A 1 191 ? 13.375 22.094 18.938 1 98.62 191 SER A CA 1
ATOM 1544 C C . SER A 1 191 ? 14.375 22.156 17.781 1 98.62 191 SER A C 1
ATOM 1546 O O . SER A 1 191 ? 15.375 21.438 17.781 1 98.62 191 SER A O 1
ATOM 1548 N N . TYR A 1 192 ? 14.07 22.953 16.766 1 98.81 192 TYR A N 1
ATOM 1549 C CA . TYR A 1 192 ? 14.938 23.141 15.609 1 98.81 192 TYR A CA 1
ATOM 1550 C C . TYR A 1 192 ? 14.789 24.547 15.047 1 98.81 192 TYR A C 1
ATOM 1552 O O . TYR A 1 192 ? 13.703 24.938 14.609 1 98.81 192 TYR A O 1
ATOM 1560 N N . ARG A 1 193 ? 15.852 25.297 15.07 1 98.81 193 ARG A N 1
ATOM 1561 C CA . ARG A 1 193 ? 15.844 26.656 14.531 1 98.81 193 ARG A CA 1
ATOM 1562 C C . ARG A 1 193 ? 16.031 26.656 13.023 1 98.81 193 ARG A C 1
ATOM 1564 O O . ARG A 1 193 ? 17.031 26.125 12.523 1 98.81 193 ARG A O 1
ATOM 1571 N N . ILE A 1 194 ? 15.125 27.188 12.281 1 98.88 194 ILE A N 1
ATOM 1572 C CA . ILE A 1 194 ? 15.219 27.25 10.828 1 98.88 194 ILE A CA 1
ATOM 1573 C C . ILE A 1 194 ? 15.961 28.516 10.414 1 98.88 194 ILE A C 1
ATOM 1575 O O . ILE A 1 194 ? 16.891 28.453 9.617 1 98.88 194 ILE A O 1
ATOM 1579 N N . ASP A 1 195 ? 15.547 29.672 10.938 1 98.75 195 ASP A N 1
ATOM 1580 C CA . ASP A 1 195 ? 16.203 30.953 10.695 1 98.75 195 ASP A CA 1
ATOM 1581 C C . ASP A 1 195 ? 15.852 31.969 11.789 1 98.75 195 ASP A C 1
ATOM 1583 O O . ASP A 1 195 ? 15.453 31.578 12.891 1 98.75 195 ASP A O 1
ATOM 1587 N N . GLY A 1 196 ? 16.062 33.188 11.547 1 98.62 196 GLY A N 1
ATOM 1588 C CA . GLY A 1 196 ? 15.867 34.188 12.578 1 98.62 196 GLY A CA 1
ATOM 1589 C C . GLY A 1 196 ? 14.414 34.375 12.953 1 98.62 196 GLY A C 1
ATOM 1590 O O . GLY A 1 196 ? 14.102 34.906 14.039 1 98.62 196 GLY A O 1
ATOM 1591 N N . ASN A 1 197 ? 13.469 33.938 12.133 1 98.81 197 ASN A N 1
ATOM 1592 C CA . ASN A 1 197 ? 12.039 34.156 12.336 1 98.81 197 ASN A CA 1
ATOM 1593 C C . ASN A 1 197 ? 11.305 32.875 12.703 1 98.81 197 ASN A C 1
ATOM 1595 O O . ASN A 1 197 ? 10.188 32.938 13.219 1 98.81 197 ASN A O 1
ATOM 1599 N N . LEU A 1 198 ? 11.906 31.719 12.367 1 98.88 198 LEU A N 1
ATOM 1600 C CA . LEU A 1 198 ? 11.148 30.469 12.359 1 98.88 198 LEU A CA 1
ATOM 1601 C C . LEU A 1 198 ? 11.852 29.406 13.203 1 98.88 198 LEU A C 1
ATOM 1603 O O . LEU A 1 198 ? 13.062 29.203 13.062 1 98.88 198 LEU A O 1
ATOM 1607 N N . ARG A 1 199 ? 11.094 28.766 14.031 1 98.81 199 ARG A N 1
ATOM 1608 C CA . ARG A 1 199 ? 11.602 27.625 14.789 1 98.81 199 ARG A CA 1
ATOM 1609 C C . ARG A 1 199 ? 10.539 26.547 14.93 1 98.81 199 ARG A C 1
ATOM 1611 O O . ARG A 1 199 ? 9.344 26.844 15.016 1 98.81 199 ARG A O 1
ATOM 1618 N N . LEU A 1 200 ? 10.992 25.297 15 1 98.94 200 LEU A N 1
ATOM 1619 C CA . LEU A 1 200 ? 10.117 24.156 15.266 1 98.94 200 LEU A CA 1
ATOM 1620 C C . LEU A 1 200 ? 10.156 23.766 16.734 1 98.94 200 LEU A C 1
ATOM 1622 O O . LEU A 1 200 ? 11.203 23.875 17.391 1 98.94 200 LEU A O 1
ATOM 1626 N N . GLU A 1 201 ? 9.039 23.391 17.203 1 98.88 201 GLU A N 1
ATOM 1627 C CA . GLU A 1 201 ? 8.938 22.875 18.578 1 98.88 201 GLU A CA 1
ATOM 1628 C C . GLU A 1 201 ? 8.062 21.625 18.625 1 98.88 201 GLU A C 1
ATOM 1630 O O . GLU A 1 201 ? 7.043 21.547 17.938 1 98.88 201 GLU A O 1
ATOM 1635 N N . SER A 1 202 ? 8.484 20.688 19.484 1 98.81 202 SER A N 1
ATOM 1636 C CA . SER A 1 202 ? 7.668 19.5 19.719 1 98.81 202 SER A CA 1
ATOM 1637 C C . SER A 1 202 ? 6.34 19.875 20.359 1 98.81 202 SER A C 1
ATOM 1639 O O . SER A 1 202 ? 6.289 20.719 21.25 1 98.81 202 SER A O 1
ATOM 1641 N N . ALA A 1 203 ? 5.293 19.297 19.875 1 98.81 203 ALA A N 1
ATOM 1642 C CA . ALA A 1 203 ? 3.941 19.406 20.406 1 98.81 203 ALA A CA 1
ATOM 1643 C C . ALA A 1 203 ? 3.232 18.062 20.406 1 98.81 203 ALA A C 1
ATOM 1645 O O . ALA A 1 203 ? 2.234 17.875 19.703 1 98.81 203 ALA A O 1
ATOM 1646 N N . PRO A 1 204 ? 3.705 17.156 21.25 1 98.62 204 PRO A N 1
ATOM 1647 C CA . PRO A 1 204 ? 3.262 15.758 21.156 1 98.62 204 PRO A CA 1
ATOM 1648 C C . PRO A 1 204 ? 1.825 15.57 21.641 1 98.62 204 PRO A C 1
ATOM 1650 O O . PRO A 1 204 ? 1.271 16.453 22.312 1 98.62 204 PRO A O 1
ATOM 1653 N N . GLY A 1 205 ? 1.243 14.5 21.359 1 98.56 205 GLY A N 1
ATOM 1654 C CA . GLY A 1 205 ? -0.094 14.078 21.734 1 98.56 205 GLY A CA 1
ATOM 1655 C C . GLY A 1 205 ? -0.886 13.484 20.578 1 98.56 205 GLY A C 1
ATOM 1656 O O . GLY A 1 205 ? -1.299 12.328 20.625 1 98.56 205 GLY A O 1
ATOM 1657 N N . HIS A 1 206 ? -1.068 14.312 19.531 1 98.56 206 HIS A N 1
ATOM 1658 C CA . HIS A 1 206 ? -1.704 13.812 18.312 1 98.56 206 HIS A CA 1
ATOM 1659 C C . HIS A 1 206 ? -0.922 12.648 17.719 1 98.56 206 HIS A C 1
ATOM 1661 O O . HIS A 1 206 ? -1.496 11.602 17.422 1 98.56 206 HIS A O 1
ATOM 1667 N N . THR A 1 207 ? 0.287 12.805 17.547 1 98.75 207 THR A N 1
ATOM 1668 C CA . THR A 1 207 ? 1.282 11.758 17.359 1 98.75 207 THR A CA 1
ATOM 1669 C C . THR A 1 207 ? 2.451 11.945 18.312 1 98.75 207 THR A C 1
ATOM 1671 O O . THR A 1 207 ? 2.586 13 18.938 1 98.75 207 THR A O 1
ATOM 1674 N N . PRO A 1 208 ? 3.307 10.961 18.453 1 98.56 208 PRO A N 1
ATOM 1675 C CA . PRO A 1 208 ? 4.449 11.141 19.344 1 98.56 208 PRO A CA 1
ATOM 1676 C C . PRO A 1 208 ? 5.371 12.273 18.906 1 98.56 208 PRO A C 1
ATOM 1678 O O . PRO A 1 208 ? 6 12.922 19.75 1 98.56 208 PRO A O 1
ATOM 1681 N N . GLY A 1 209 ? 5.457 12.477 17.625 1 98.75 209 GLY A N 1
ATOM 1682 C CA . GLY A 1 209 ? 6.371 13.484 17.109 1 98.75 209 GLY A CA 1
ATOM 1683 C C . GLY A 1 209 ? 5.664 14.711 16.578 1 98.75 209 GLY A C 1
ATOM 1684 O O . GLY A 1 209 ? 6.285 15.547 15.906 1 98.75 209 GLY A O 1
ATOM 1685 N N . SER A 1 210 ? 4.355 14.82 16.781 1 98.81 210 SER A N 1
ATOM 1686 C CA . SER A 1 210 ? 3.668 16.016 16.328 1 98.81 210 SER A CA 1
ATOM 1687 C C . SER A 1 210 ? 4.41 17.281 16.781 1 98.81 210 SER A C 1
ATOM 1689 O O . SER A 1 210 ? 4.977 17.328 17.875 1 98.81 210 SER A O 1
ATOM 1691 N N . SER A 1 211 ? 4.316 18.312 15.906 1 98.88 211 SER A N 1
ATOM 1692 C CA . SER A 1 211 ? 5.102 19.516 16.156 1 98.88 211 SER A CA 1
ATOM 1693 C C . SER A 1 211 ? 4.406 20.766 15.602 1 98.88 211 SER A C 1
ATOM 1695 O O . SER A 1 211 ? 3.385 20.656 14.922 1 98.88 211 SER A O 1
ATOM 1697 N N . ILE A 1 212 ? 4.961 21.906 15.953 1 98.94 212 ILE A N 1
ATOM 1698 C CA . ILE A 1 212 ? 4.438 23.188 15.461 1 98.94 212 ILE A CA 1
ATOM 1699 C C . ILE A 1 212 ? 5.582 24.031 14.922 1 98.94 212 ILE A C 1
ATOM 1701 O O . ILE A 1 212 ? 6.746 23.812 15.266 1 98.94 212 ILE A O 1
ATOM 1705 N N . LEU A 1 213 ? 5.293 24.891 14.039 1 98.94 213 LEU A N 1
ATOM 1706 C CA . LEU A 1 213 ? 6.188 25.938 13.57 1 98.94 213 LEU A CA 1
ATOM 1707 C C . LEU A 1 213 ? 5.844 27.266 14.227 1 98.94 213 LEU A C 1
ATOM 1709 O O . LEU A 1 213 ? 4.707 27.734 14.141 1 98.94 213 LEU A O 1
ATOM 1713 N N . VAL A 1 214 ? 6.809 27.859 14.914 1 98.88 214 VAL A N 1
ATOM 1714 C CA . VAL A 1 214 ? 6.656 29.141 15.586 1 98.88 214 VAL A CA 1
ATOM 1715 C C . VAL A 1 214 ? 7.262 30.25 14.719 1 98.88 214 VAL A C 1
ATOM 1717 O O . VAL A 1 214 ? 8.422 30.156 14.297 1 98.88 214 VAL A O 1
ATOM 1720 N N . LEU A 1 215 ? 6.469 31.203 14.422 1 98.88 215 LEU A N 1
ATOM 1721 C CA . LEU A 1 215 ? 6.898 32.375 13.68 1 98.88 215 LEU A CA 1
ATOM 1722 C C . LEU A 1 215 ? 6.91 33.625 14.57 1 98.88 215 LEU A C 1
ATOM 1724 O O . LEU A 1 215 ? 5.922 33.906 15.25 1 98.88 215 LEU A O 1
ATOM 1728 N N . GLU A 1 216 ? 7.984 34.25 14.711 1 98.69 216 GLU A N 1
ATOM 1729 C CA . GLU A 1 216 ? 8.148 35.562 15.336 1 98.69 216 GLU A CA 1
ATOM 1730 C C . GLU A 1 216 ? 8.938 36.5 14.445 1 98.69 216 GLU A C 1
ATOM 1732 O O . GLU A 1 216 ? 10.109 36.25 14.141 1 98.69 216 GLU A O 1
ATOM 1737 N N . SER A 1 217 ? 8.336 37.531 14.047 1 98.38 217 SER A N 1
ATOM 1738 C CA . SER A 1 217 ? 8.977 38.469 13.133 1 98.38 217 SER A CA 1
ATOM 1739 C C . SER A 1 217 ? 8.398 39.875 13.305 1 98.38 217 SER A C 1
ATOM 1741 O O . SER A 1 217 ? 7.188 40.062 13.188 1 98.38 217 SER A O 1
ATOM 1743 N N . GLY A 1 218 ? 9.195 40.906 13.531 1 95.81 218 GLY A N 1
ATOM 1744 C CA . GLY A 1 218 ? 8.773 42.312 13.625 1 95.81 218 GLY A CA 1
ATOM 1745 C C . GLY A 1 218 ? 7.648 42.531 14.625 1 95.81 218 GLY A C 1
ATOM 1746 O O . GLY A 1 218 ? 6.715 43.281 14.359 1 95.81 218 GLY A O 1
ATOM 1747 N N . GLY A 1 219 ? 7.566 41.812 15.641 1 95.81 219 GLY A N 1
ATOM 1748 C CA . GLY A 1 219 ? 6.539 41.938 16.656 1 95.81 219 GLY A CA 1
ATOM 1749 C C . GLY A 1 219 ? 5.316 41.094 16.391 1 95.81 219 GLY A C 1
ATOM 1750 O O . GLY A 1 219 ? 4.473 40.906 17.266 1 95.81 219 GLY A O 1
ATOM 1751 N N . ASP A 1 220 ? 5.238 40.562 15.188 1 97.75 220 ASP A N 1
ATOM 1752 C CA . ASP A 1 220 ? 4.133 39.688 14.844 1 97.75 220 ASP A CA 1
ATOM 1753 C C . ASP A 1 220 ? 4.465 38.219 15.211 1 97.75 220 ASP A C 1
ATOM 1755 O O . ASP A 1 220 ? 5.641 37.844 15.281 1 97.75 220 ASP A O 1
ATOM 1759 N N . ARG A 1 221 ? 3.426 37.438 15.516 1 98.38 221 ARG A N 1
ATOM 1760 C CA . ARG A 1 221 ? 3.602 36.031 15.922 1 98.38 221 ARG A CA 1
ATOM 1761 C C . ARG A 1 221 ? 2.537 35.156 15.289 1 98.38 221 ARG A C 1
ATOM 1763 O O . ARG A 1 221 ? 1.392 35.562 15.117 1 98.38 221 ARG A O 1
ATOM 1770 N N . ALA A 1 222 ? 2.924 33.969 14.961 1 98.75 222 ALA A N 1
ATOM 1771 C CA . ALA A 1 222 ? 1.992 32.969 14.484 1 98.75 222 ALA A CA 1
ATOM 1772 C C . ALA A 1 222 ? 2.455 31.562 14.875 1 98.75 222 ALA A C 1
ATOM 1774 O O . ALA A 1 222 ? 3.648 31.328 15.086 1 98.75 222 ALA A O 1
ATOM 1775 N N . LEU A 1 223 ? 1.528 30.672 15.023 1 98.81 223 LEU A N 1
ATOM 1776 C CA . LEU A 1 223 ? 1.769 29.25 15.227 1 98.81 223 LEU A CA 1
ATOM 1777 C C . LEU A 1 223 ? 1.105 28.422 14.133 1 98.81 223 LEU A C 1
ATOM 1779 O O . LEU A 1 223 ? -0.112 28.484 13.953 1 98.81 223 LEU A O 1
ATOM 1783 N N . PHE A 1 224 ? 1.878 27.719 13.336 1 98.88 224 PHE A N 1
ATOM 1784 C CA . PHE A 1 224 ? 1.346 26.625 12.516 1 98.88 224 PHE A CA 1
ATOM 1785 C C . PHE A 1 224 ? 1.258 25.344 13.32 1 98.88 224 PHE A C 1
ATOM 1787 O O . PHE A 1 224 ? 2.279 24.719 13.617 1 98.88 224 PHE A O 1
ATOM 1794 N N . VAL A 1 225 ? 0.042 24.891 13.547 1 98.81 225 VAL A N 1
ATOM 1795 C CA . VAL A 1 225 ? -0.097 23.984 14.672 1 98.81 225 VAL A CA 1
ATOM 1796 C C . VAL A 1 225 ? -0.47 22.594 14.172 1 98.81 225 VAL A C 1
ATOM 1798 O O . VAL A 1 225 ? -0.885 21.734 14.953 1 98.81 225 VAL A O 1
ATOM 1801 N N . GLY A 1 226 ? -0.377 22.328 12.883 1 98.56 226 GLY A N 1
ATOM 1802 C CA . GLY A 1 226 ? -0.709 21.016 12.352 1 98.56 226 GLY A CA 1
ATOM 1803 C C . GLY A 1 226 ? -2.053 20.5 12.836 1 98.56 226 GLY A C 1
ATOM 1804 O O . GLY A 1 226 ? -3.064 21.203 12.719 1 98.56 226 GLY A O 1
ATOM 1805 N N . ASP A 1 227 ? -2.016 19.328 13.438 1 98.56 227 ASP A N 1
ATOM 1806 C CA . ASP A 1 227 ? -3.256 18.672 13.836 1 98.56 227 ASP A CA 1
ATOM 1807 C C . ASP A 1 227 ? -3.512 18.844 15.328 1 98.56 227 ASP A C 1
ATOM 1809 O O . ASP A 1 227 ? -4.152 17.984 15.953 1 98.56 227 ASP A O 1
ATOM 1813 N N . LEU A 1 228 ? -2.996 19.922 15.828 1 96.81 228 LEU A N 1
ATOM 1814 C CA . LEU A 1 228 ? -3.424 20.328 17.156 1 96.81 228 LEU A CA 1
ATOM 1815 C C . LEU A 1 228 ? -4.926 20.578 17.203 1 96.81 228 LEU A C 1
ATOM 1817 O O . LEU A 1 228 ? -5.582 20.328 18.219 1 96.81 228 LEU A O 1
ATOM 1821 N N . LEU A 1 229 ? -5.395 21.125 16.078 1 95.25 229 LEU A N 1
ATOM 1822 C CA . LEU A 1 229 ? -6.797 21.438 15.82 1 95.25 229 LEU A CA 1
ATOM 1823 C C . LEU A 1 229 ? -7.215 20.906 14.453 1 95.25 229 LEU A C 1
ATOM 1825 O O . LEU A 1 229 ? -6.465 21.016 13.484 1 95.25 229 LEU A O 1
ATOM 1829 N N . HIS A 1 230 ? -8.508 20.344 14.469 1 97 230 HIS A N 1
ATOM 1830 C CA . HIS A 1 230 ? -9.062 19.953 13.18 1 97 230 HIS A CA 1
ATOM 1831 C C . HIS A 1 230 ? -10.297 20.766 12.836 1 97 230 HIS A C 1
ATOM 1833 O O . HIS A 1 230 ? -10.703 20.828 11.672 1 97 230 HIS A O 1
ATOM 1839 N N . THR A 1 231 ? -10.906 21.312 13.867 1 94.81 231 THR A N 1
ATOM 1840 C CA . THR A 1 231 ? -12.133 22.094 13.727 1 94.81 231 THR A CA 1
ATOM 1841 C C . THR A 1 231 ? -12.164 23.25 14.727 1 94.81 231 THR A C 1
ATOM 1843 O O . THR A 1 231 ? -11.453 23.219 15.734 1 94.81 231 THR A O 1
ATOM 1846 N N . GLY A 1 232 ? -12.984 24.234 14.461 1 93.25 232 GLY A N 1
ATOM 1847 C CA . GLY A 1 232 ? -13.133 25.359 15.367 1 93.25 232 GLY A CA 1
ATOM 1848 C C . GLY A 1 232 ? -13.727 24.984 16.719 1 93.25 232 GLY A C 1
ATOM 1849 O O . GLY A 1 232 ? -13.453 25.641 17.719 1 93.25 232 GLY A O 1
ATOM 1850 N N . VAL A 1 233 ? -14.438 23.891 16.781 1 94.56 233 VAL A N 1
ATOM 1851 C CA . VAL A 1 233 ? -15.086 23.453 18 1 94.56 233 VAL A CA 1
ATOM 1852 C C . VAL A 1 233 ? -14.031 23.109 19.047 1 94.56 233 VAL A C 1
ATOM 1854 O O . VAL A 1 233 ? -14.266 23.25 20.25 1 94.56 233 VAL A O 1
ATOM 1857 N N . GLN A 1 234 ? -12.875 22.734 18.609 1 96.75 234 GLN A N 1
ATOM 1858 C CA . GLN A 1 234 ? -11.789 22.406 19.531 1 96.75 234 GLN A CA 1
ATOM 1859 C C . GLN A 1 234 ? -11.203 23.656 20.172 1 96.75 234 GLN A C 1
ATOM 1861 O O . GLN A 1 234 ? -10.445 23.562 21.141 1 96.75 234 GLN A O 1
ATOM 1866 N N . LEU A 1 235 ? -11.484 24.828 19.672 1 96.06 235 LEU A N 1
ATOM 1867 C CA . LEU A 1 235 ? -11.148 26.062 20.359 1 96.06 235 LEU A CA 1
ATOM 1868 C C . LEU A 1 235 ? -12.062 26.281 21.547 1 96.06 235 LEU A C 1
ATOM 1870 O O . LEU A 1 235 ? -11.602 26.625 22.641 1 96.06 235 LEU A O 1
ATOM 1874 N N . VAL A 1 236 ? -13.367 26.031 21.312 1 95.12 236 VAL A N 1
ATOM 1875 C CA . VAL A 1 236 ? -14.383 26.266 22.344 1 95.12 236 VAL A CA 1
ATOM 1876 C C . VAL A 1 236 ? -14.219 25.234 23.469 1 95.12 236 VAL A C 1
ATOM 1878 O O . VAL A 1 236 ? -14.32 25.578 24.641 1 95.12 236 VAL A O 1
ATOM 1881 N N . ASP A 1 237 ? -14.008 24.062 23.062 1 96.31 237 ASP A N 1
ATOM 1882 C CA . ASP A 1 237 ? -13.742 22.969 24 1 96.31 237 ASP A CA 1
ATOM 1883 C C . ASP A 1 237 ? -12.43 22.266 23.672 1 96.31 237 ASP A C 1
ATOM 1885 O O . ASP A 1 237 ? -12.422 21.219 23.016 1 96.31 237 ASP A O 1
ATOM 1889 N N . PRO A 1 238 ? -11.336 22.797 24.234 1 97 238 PRO A N 1
ATOM 1890 C CA . PRO A 1 238 ? -10.008 22.297 23.844 1 97 238 PRO A CA 1
ATOM 1891 C C . PRO A 1 238 ? -9.758 20.875 24.328 1 97 238 PRO A C 1
ATOM 1893 O O . PRO A 1 238 ? -8.742 20.266 23.984 1 97 238 PRO A O 1
ATOM 1896 N N . ASP A 1 239 ? -10.672 20.297 25.062 1 96.25 239 ASP A N 1
ATOM 1897 C CA . ASP A 1 239 ? -10.5 18.922 25.547 1 96.25 239 ASP A CA 1
ATOM 1898 C C . ASP A 1 239 ? -11.039 17.906 24.547 1 96.25 239 ASP A C 1
ATOM 1900 O O . ASP A 1 239 ? -10.852 16.703 24.719 1 96.25 239 ASP A O 1
ATOM 1904 N N . VAL A 1 240 ? -11.648 18.391 23.531 1 96.69 240 VAL A N 1
ATOM 1905 C CA . VAL A 1 240 ? -12.164 17.5 22.484 1 96.69 240 VAL A CA 1
ATOM 1906 C C . VAL A 1 240 ? -11.016 16.984 21.625 1 96.69 240 VAL A C 1
ATOM 1908 O O . VAL A 1 240 ? -10.32 17.766 20.969 1 96.69 240 VAL A O 1
ATOM 1911 N N . ASN A 1 241 ? -10.82 15.672 21.672 1 97.56 241 ASN A N 1
ATOM 1912 C CA . ASN A 1 241 ? -9.82 15.023 20.828 1 97.56 241 ASN A CA 1
ATOM 1913 C C . ASN A 1 241 ? -10.422 14.508 19.531 1 97.56 241 ASN A C 1
ATOM 1915 O O . ASN A 1 241 ? -11.633 14.281 19.438 1 97.56 241 ASN A O 1
ATOM 1919 N N . SER A 1 242 ? -9.633 14.461 18.469 1 97.81 242 SER A N 1
ATOM 1920 C CA . SER A 1 242 ? -10.023 13.656 17.312 1 97.81 242 SER A CA 1
ATOM 1921 C C . SER A 1 242 ? -9.852 12.172 17.609 1 97.81 242 SER A C 1
ATOM 1923 O O . SER A 1 242 ? -9.195 11.789 18.578 1 97.81 242 SER A O 1
ATOM 1925 N N . CYS A 1 243 ? -10.438 11.336 16.766 1 97.75 243 CYS A N 1
ATOM 1926 C CA . CYS A 1 243 ? -10.305 9.883 16.875 1 97.75 243 CYS A CA 1
ATOM 1927 C C . CYS A 1 243 ? -8.914 9.43 16.438 1 97.75 243 CYS A C 1
ATOM 1929 O O . CYS A 1 243 ? -8.594 8.242 16.5 1 97.75 243 CYS A O 1
ATOM 1931 N N . PHE A 1 244 ? -7.973 10.391 16.156 1 97.5 244 PHE A N 1
ATOM 1932 C CA . PHE A 1 244 ? -6.66 10.031 15.625 1 97.5 244 PHE A CA 1
ATOM 1933 C C . PHE A 1 244 ? -5.559 10.406 16.609 1 97.5 244 PHE A C 1
ATOM 1935 O O . PHE A 1 244 ? -4.375 10.25 16.312 1 97.5 244 PHE A O 1
ATOM 1942 N N . CYS A 1 245 ? -5.906 10.93 17.734 1 98.19 245 CYS A N 1
ATOM 1943 C CA . CYS A 1 245 ? -4.906 11.312 18.719 1 98.19 245 CYS A CA 1
ATOM 1944 C C . CYS A 1 245 ? -4.34 10.078 19.422 1 98.19 245 CYS A C 1
ATOM 1946 O O . CYS A 1 245 ? -5.07 9.367 20.109 1 98.19 245 CYS A O 1
ATOM 1948 N N . GLU A 1 246 ? -3.068 9.875 19.312 1 98.38 246 GLU A N 1
ATOM 1949 C CA . GLU A 1 246 ? -2.395 8.688 19.844 1 98.38 246 GLU A CA 1
ATOM 1950 C C . GLU A 1 246 ? -2.373 8.695 21.375 1 98.38 246 GLU A C 1
ATOM 1952 O O . GLU A 1 246 ? -2.48 7.645 22 1 98.38 246 GLU A O 1
ATOM 1957 N N . ASP A 1 247 ? -2.137 9.82 21.938 1 98.5 247 ASP A N 1
ATOM 1958 C CA . ASP A 1 247 ? -2.168 10.039 23.375 1 98.5 247 ASP A CA 1
ATOM 1959 C C . ASP A 1 247 ? -3.148 11.156 23.734 1 98.5 247 ASP A C 1
ATOM 1961 O O . ASP A 1 247 ? -2.768 12.32 23.812 1 98.5 247 ASP A O 1
ATOM 1965 N N . PRO A 1 248 ? -4.379 10.75 24.016 1 97.75 248 PRO A N 1
ATOM 1966 C CA . PRO A 1 248 ? -5.434 11.75 24.219 1 97.75 248 PRO A CA 1
ATOM 1967 C C . PRO A 1 248 ? -5.125 12.711 25.375 1 97.75 248 PRO A C 1
ATOM 1969 O O . PRO A 1 248 ? -5.426 13.898 25.281 1 97.75 248 PRO A O 1
ATOM 1972 N N . THR A 1 249 ? -4.586 12.203 26.422 1 98.5 249 THR A N 1
ATOM 1973 C CA . THR A 1 249 ? -4.266 13.055 27.562 1 98.5 249 THR A CA 1
ATOM 1974 C C . THR A 1 249 ? -3.197 14.078 27.172 1 98.5 249 THR A C 1
ATOM 1976 O O . THR A 1 249 ? -3.359 15.273 27.438 1 98.5 249 THR A O 1
ATOM 1979 N N . GLU A 1 250 ? -2.162 13.633 26.547 1 98.62 250 GLU A N 1
ATOM 1980 C CA . GLU A 1 250 ? -1.092 14.531 26.125 1 98.62 250 GLU A CA 1
ATOM 1981 C C . GLU A 1 250 ? -1.576 15.508 25.062 1 98.62 250 GLU A C 1
ATOM 1983 O O . GLU A 1 250 ? -1.17 16.672 25.047 1 98.62 250 GLU A O 1
ATOM 1988 N N . ALA A 1 251 ? -2.416 15.023 24.188 1 98.56 251 ALA A N 1
ATOM 1989 C CA . ALA A 1 251 ? -2.967 15.891 23.141 1 98.56 251 ALA A CA 1
ATOM 1990 C C . ALA A 1 251 ? -3.727 17.062 23.75 1 98.56 251 ALA A C 1
ATOM 1992 O O . ALA A 1 251 ? -3.551 18.203 23.328 1 98.56 251 ALA A O 1
ATOM 1993 N N . ARG A 1 252 ? -4.531 16.797 24.781 1 98 252 ARG A N 1
ATOM 1994 C CA . ARG A 1 252 ? -5.285 17.828 25.469 1 98 252 ARG A CA 1
ATOM 1995 C C . ARG A 1 252 ? -4.355 18.828 26.156 1 98 252 ARG A C 1
ATOM 1997 O O . ARG A 1 252 ? -4.551 20.031 26.078 1 98 252 ARG A O 1
ATOM 2004 N N . THR A 1 253 ? -3.385 18.281 26.812 1 98.56 253 THR A N 1
ATOM 2005 C CA . THR A 1 253 ? -2.439 19.109 27.547 1 98.56 253 THR A CA 1
ATOM 2006 C C . THR A 1 253 ? -1.688 20.047 26.609 1 98.56 253 THR A C 1
ATOM 2008 O O . THR A 1 253 ? -1.601 21.25 26.844 1 98.56 253 THR A O 1
ATOM 2011 N N . THR A 1 254 ? -1.184 19.469 25.562 1 98.69 254 THR A N 1
ATOM 2012 C CA . THR A 1 254 ? -0.434 20.234 24.578 1 98.69 254 THR A CA 1
ATOM 2013 C C . THR A 1 254 ? -1.317 21.297 23.938 1 98.69 254 THR A C 1
ATOM 2015 O O . THR A 1 254 ? -0.91 22.453 23.797 1 98.69 254 THR A O 1
ATOM 2018 N N . ARG A 1 255 ? -2.527 20.922 23.562 1 98.62 255 ARG A N 1
ATOM 2019 C CA . ARG A 1 255 ? -3.457 21.844 22.922 1 98.62 255 ARG A CA 1
ATOM 2020 C C . ARG A 1 255 ? -3.779 23.031 23.828 1 98.62 255 ARG A C 1
ATOM 2022 O O . ARG A 1 255 ? -3.699 24.172 23.406 1 98.62 255 ARG A O 1
ATOM 2029 N N . ARG A 1 256 ? -4.09 22.797 25.078 1 98.38 256 ARG A N 1
ATOM 2030 C CA . ARG A 1 256 ? -4.426 23.859 26.016 1 98.38 256 ARG A CA 1
ATOM 2031 C C . ARG A 1 256 ? -3.244 24.797 26.219 1 98.38 256 ARG A C 1
ATOM 2033 O O . ARG A 1 256 ? -3.416 26.016 26.25 1 98.38 256 ARG A O 1
ATOM 2040 N N . ALA A 1 257 ? -2.102 24.203 26.375 1 98.5 257 ALA A N 1
ATOM 2041 C CA . ALA A 1 257 ? -0.913 25.016 26.625 1 98.5 257 ALA A CA 1
ATOM 2042 C C . ALA A 1 257 ? -0.622 25.953 25.453 1 98.5 257 ALA A C 1
ATOM 2044 O O . ALA A 1 257 ? -0.4 27.141 25.625 1 98.5 257 ALA A O 1
ATOM 2045 N N . LEU A 1 258 ? -0.635 25.438 24.266 1 98.69 258 LEU A N 1
ATOM 2046 C CA . LEU A 1 258 ? -0.242 26.203 23.094 1 98.69 258 LEU A CA 1
ATOM 2047 C C . LEU A 1 258 ? -1.312 27.219 22.719 1 98.69 258 LEU A C 1
ATOM 2049 O O . LEU A 1 258 ? -0.993 28.328 22.297 1 98.69 258 LEU A O 1
ATOM 2053 N N . LEU A 1 259 ? -2.576 26.844 22.859 1 98.62 259 LEU A N 1
ATOM 2054 C CA . LEU A 1 259 ? -3.633 27.812 22.609 1 98.62 259 LEU A CA 1
ATOM 2055 C C . LEU A 1 259 ? -3.6 28.922 23.656 1 98.62 259 LEU A C 1
ATOM 2057 O O . LEU A 1 259 ? -3.857 30.094 23.328 1 98.62 259 LEU A O 1
ATOM 2061 N N . GLY A 1 260 ? -3.348 28.516 24.859 1 98.56 260 GLY A N 1
ATOM 2062 C CA . GLY A 1 260 ? -3.17 29.531 25.891 1 98.56 260 GLY A CA 1
ATOM 2063 C C . GLY A 1 260 ? -2.064 30.516 25.578 1 98.56 260 GLY A C 1
ATOM 2064 O O . GLY A 1 260 ? -2.256 31.734 25.688 1 98.56 260 GLY A O 1
ATOM 2065 N N . GLN A 1 261 ? -0.993 29.984 25.172 1 98.12 261 GLN A N 1
ATOM 2066 C CA . GLN A 1 261 ? 0.132 30.828 24.766 1 98.12 261 GLN A CA 1
ATOM 2067 C C . GLN A 1 261 ? -0.253 31.75 23.609 1 98.12 261 GLN A C 1
ATOM 2069 O O . GLN A 1 261 ? 0.093 32.938 23.609 1 98.12 261 GLN A O 1
ATOM 2074 N N . ALA A 1 262 ? -0.894 31.219 22.656 1 98.62 262 ALA A N 1
ATOM 2075 C CA . ALA A 1 262 ? -1.307 32 21.484 1 98.62 262 ALA A CA 1
ATOM 2076 C C . ALA A 1 262 ? -2.221 33.156 21.906 1 98.62 262 ALA A C 1
ATOM 2078 O O . ALA A 1 262 ? -2.076 34.281 21.406 1 98.62 262 ALA A O 1
ATOM 2079 N N . ALA A 1 263 ? -3.164 32.875 22.75 1 98.44 263 ALA A N 1
ATOM 2080 C CA . ALA A 1 263 ? -4.098 33.906 23.219 1 98.44 263 ALA A CA 1
ATOM 2081 C C . ALA A 1 263 ? -3.363 35.031 23.969 1 98.44 263 ALA A C 1
ATOM 2083 O O . ALA A 1 263 ? -3.666 36.188 23.781 1 98.44 263 ALA A O 1
ATOM 2084 N N . GLU A 1 264 ? -2.396 34.625 24.734 1 97.94 264 GLU A N 1
ATOM 2085 C CA . GLU A 1 264 ? -1.657 35.594 25.547 1 97.94 264 GLU A CA 1
ATOM 2086 C C . GLU A 1 264 ? -0.755 36.469 24.703 1 97.94 264 GLU A C 1
ATOM 2088 O O . GLU A 1 264 ? -0.524 37.656 25.031 1 97.94 264 GLU A O 1
ATOM 2093 N N . THR A 1 265 ? -0.307 35.938 23.656 1 97.94 265 THR A N 1
ATOM 2094 C CA . THR A 1 265 ? 0.676 36.656 22.859 1 97.94 265 THR A CA 1
ATOM 2095 C C . THR A 1 265 ? 0.031 37.25 21.609 1 97.94 265 THR A C 1
ATOM 2097 O O . THR A 1 265 ? 0.724 37.781 20.734 1 97.94 265 THR A O 1
ATOM 2100 N N . ARG A 1 266 ? -1.229 37.094 21.438 1 97.19 266 ARG A N 1
ATOM 2101 C CA . ARG A 1 266 ? -1.979 37.562 20.281 1 97.19 266 ARG A CA 1
ATOM 2102 C C . ARG A 1 266 ? -1.4 36.969 18.984 1 97.19 266 ARG A C 1
ATOM 2104 O O . ARG A 1 266 ? -1.212 37.719 18 1 97.19 266 ARG A O 1
ATOM 2111 N N . SER A 1 267 ? -1.02 35.688 19.078 1 98.06 267 SER A N 1
ATOM 2112 C CA . SER A 1 267 ? -0.489 34.969 17.922 1 98.06 267 SER A CA 1
ATOM 2113 C C . SER A 1 267 ? -1.609 34.5 17.016 1 98.06 267 SER A C 1
ATOM 2115 O O . SER A 1 267 ? -2.658 34.062 17.484 1 98.06 267 SER A O 1
ATOM 2117 N N . LEU A 1 268 ? -1.387 34.625 15.711 1 98.25 268 LEU A N 1
ATOM 2118 C CA . LEU A 1 268 ? -2.262 33.906 14.797 1 98.25 268 LEU A CA 1
ATOM 2119 C C . LEU A 1 268 ? -2.025 32.406 14.883 1 98.25 268 LEU A C 1
ATOM 2121 O O . LEU A 1 268 ? -0.883 31.969 15.008 1 98.25 268 LEU A O 1
ATOM 2125 N N . VAL A 1 269 ? -3.109 31.672 14.836 1 98.62 269 VAL A N 1
ATOM 2126 C CA . VAL A 1 269 ? -3.037 30.203 14.867 1 98.62 269 VAL A CA 1
ATOM 2127 C C . VAL A 1 269 ? -3.477 29.641 13.523 1 98.62 269 VAL A C 1
ATOM 2129 O O . VAL A 1 269 ? -4.582 29.922 13.055 1 98.62 269 VAL A O 1
ATOM 2132 N N . PHE A 1 270 ? -2.615 28.828 12.844 1 98.31 270 PHE A N 1
ATOM 2133 C CA . PHE A 1 270 ? -2.895 28.219 11.555 1 98.31 270 PHE A CA 1
ATOM 2134 C C . PHE A 1 270 ? -2.904 26.703 11.664 1 98.31 270 PHE A C 1
ATOM 2136 O O . PHE A 1 270 ? -1.864 26.047 11.516 1 98.31 270 PHE A O 1
ATOM 2143 N N . PRO A 1 271 ? -4.07 26.078 11.867 1 98.31 271 PRO A N 1
ATOM 2144 C CA . PRO A 1 271 ? -4.172 24.609 11.797 1 98.31 271 PRO A CA 1
ATOM 2145 C C . PRO A 1 271 ? -4.07 24.078 10.367 1 98.31 271 PRO A C 1
ATOM 2147 O O . PRO A 1 271 ? -4.363 24.812 9.414 1 98.31 271 PRO A O 1
ATOM 2150 N N . ALA A 1 272 ? -3.723 22.828 10.273 1 98.5 272 ALA A N 1
ATOM 2151 C CA . ALA A 1 272 ? -3.482 22.234 8.961 1 98.5 272 ALA A CA 1
ATOM 2152 C C . ALA A 1 272 ? -4.777 22.125 8.164 1 98.5 272 ALA A C 1
ATOM 2154 O O . ALA A 1 272 ? -4.766 22.188 6.93 1 98.5 272 ALA A O 1
ATOM 2155 N N . HIS A 1 273 ? -5.914 22.031 8.875 1 97.75 273 HIS A N 1
ATOM 2156 C CA . HIS A 1 273 ? -7.074 21.547 8.148 1 97.75 273 HIS A CA 1
ATOM 2157 C C . HIS A 1 273 ? -8.242 22.516 8.234 1 97.75 273 HIS A C 1
ATOM 2159 O O . HIS A 1 273 ? -9.359 22.188 7.832 1 97.75 273 HIS A O 1
ATOM 2165 N N . PHE A 1 274 ? -8.008 23.688 8.836 1 96.75 274 PHE A N 1
ATOM 2166 C CA . PHE A 1 274 ? -9.102 24.641 8.914 1 96.75 274 PHE A CA 1
ATOM 2167 C C . PHE A 1 274 ? -9.555 25.062 7.52 1 96.75 274 PHE A C 1
ATOM 2169 O O . PHE A 1 274 ? -8.742 25.5 6.703 1 96.75 274 PHE A O 1
ATOM 2176 N N . GLY A 1 275 ? -10.836 24.875 7.309 1 94.81 275 GLY A N 1
ATOM 2177 C CA . GLY A 1 275 ? -11.422 25.531 6.141 1 94.81 275 GLY A CA 1
ATOM 2178 C C . GLY A 1 275 ? -11.586 27.016 6.312 1 94.81 275 GLY A C 1
ATOM 2179 O O . GLY A 1 275 ? -10.773 27.672 6.98 1 94.81 275 GLY A O 1
ATOM 2180 N N . GLY A 1 276 ? -12.516 27.547 5.566 1 93.75 276 GLY A N 1
ATOM 2181 C CA . GLY A 1 276 ? -12.797 28.969 5.695 1 93.75 276 GLY A CA 1
ATOM 2182 C C . GLY A 1 276 ? -11.562 29.844 5.52 1 93.75 276 GLY A C 1
ATOM 2183 O O . GLY A 1 276 ? -10.852 29.719 4.523 1 93.75 276 GLY A O 1
ATOM 2184 N N . HIS A 1 277 ? -11.234 30.5 6.594 1 94 277 HIS A N 1
ATOM 2185 C CA . HIS A 1 277 ? -10.18 31.5 6.504 1 94 277 HIS A CA 1
ATOM 2186 C C . HIS A 1 277 ? -8.836 30.922 6.922 1 94 277 HIS A C 1
ATOM 2188 O O . HIS A 1 277 ? -7.848 31.656 7.035 1 94 277 HIS A O 1
ATOM 2194 N N . GLY A 1 278 ? -8.766 29.703 7.238 1 95.06 278 GLY A N 1
ATOM 2195 C CA . GLY A 1 278 ? -7.527 28.969 7.387 1 95.06 278 GLY A CA 1
ATOM 2196 C C . GLY A 1 278 ? -6.879 29.141 8.742 1 95.06 278 GLY A C 1
ATOM 2197 O O . GLY A 1 278 ? -6.02 28.359 9.141 1 95.06 278 GLY A O 1
ATOM 2198 N N . GLY A 1 279 ? -7.242 30.219 9.523 1 95.75 279 GLY A N 1
ATOM 2199 C CA . GLY A 1 279 ? -6.648 30.5 10.82 1 95.75 279 GLY A CA 1
ATOM 2200 C C . GLY A 1 279 ? -7.34 31.641 11.547 1 95.75 279 GLY A C 1
ATOM 2201 O O . GLY A 1 279 ? -8.328 32.188 11.055 1 95.75 279 GLY A O 1
ATOM 2202 N N . ALA A 1 280 ? -6.809 31.922 12.773 1 97 280 ALA A N 1
ATOM 2203 C CA . ALA A 1 280 ? -7.465 32.938 13.57 1 97 280 ALA A CA 1
ATOM 2204 C C . ALA A 1 280 ? -6.555 33.438 14.688 1 97 280 ALA A C 1
ATOM 2206 O O . ALA A 1 280 ? -5.645 32.719 15.117 1 97 280 ALA A O 1
ATOM 2207 N N . GLU A 1 281 ? -6.777 34.656 14.992 1 98.12 281 GLU A N 1
ATOM 2208 C CA . GLU A 1 281 ? -6.375 35.125 16.328 1 98.12 281 GLU A CA 1
ATOM 2209 C C . GLU A 1 281 ? -7.402 34.719 17.375 1 98.12 281 GLU A C 1
ATOM 2211 O O . GLU A 1 281 ? -8.609 34.812 17.141 1 98.12 281 GLU A O 1
ATOM 2216 N N . ILE A 1 282 ? -6.91 34.219 18.562 1 98.12 282 ILE A N 1
ATOM 2217 C CA . ILE A 1 282 ? -7.859 33.656 19.531 1 98.12 282 ILE A CA 1
ATOM 2218 C C . ILE A 1 282 ? -7.699 34.375 20.875 1 98.12 282 ILE A C 1
ATOM 2220 O O . ILE A 1 282 ? -6.699 35.062 21.094 1 98.12 282 ILE A O 1
ATOM 2224 N N . THR A 1 283 ? -8.727 34.312 21.656 1 98.19 283 THR A N 1
ATOM 2225 C CA . THR A 1 283 ? -8.742 34.875 23 1 98.19 283 THR A CA 1
ATOM 2226 C C . THR A 1 283 ? -9.312 33.875 24 1 98.19 283 THR A C 1
ATOM 2228 O O . THR A 1 283 ? -10 32.938 23.625 1 98.19 283 THR A O 1
ATOM 2231 N N . HIS A 1 284 ? -8.914 34.094 25.281 1 97.81 284 HIS A N 1
ATOM 2232 C CA . HIS A 1 284 ? -9.508 33.25 26.328 1 97.81 284 HIS A CA 1
ATOM 2233 C C . HIS A 1 284 ? -11 33.531 26.453 1 97.81 284 HIS A C 1
ATOM 2235 O O . HIS A 1 284 ? -11.445 34.656 26.359 1 97.81 284 HIS A O 1
ATOM 2241 N N . GLU A 1 285 ? -11.758 32.5 26.625 1 96.38 285 GLU A N 1
ATOM 2242 C CA . GLU A 1 285 ? -13.188 32.562 26.891 1 96.38 285 GLU A CA 1
ATOM 2243 C C . GLU A 1 285 ? -13.633 31.422 27.781 1 96.38 285 GLU A C 1
ATOM 2245 O O . GLU A 1 285 ? -13.742 30.281 27.328 1 96.38 285 GLU A O 1
ATOM 2250 N N . GLY A 1 286 ? -13.984 31.766 29.047 1 94.81 286 GLY A N 1
ATOM 2251 C CA . GLY A 1 286 ? -14.273 30.703 30.016 1 94.81 286 GLY A CA 1
ATOM 2252 C C . GLY A 1 286 ? -13.125 29.719 30.172 1 94.81 286 GLY A C 1
ATOM 2253 O O . GLY A 1 286 ? -11.984 30.125 30.422 1 94.81 286 GLY A O 1
ATOM 2254 N N . SER A 1 287 ? -13.516 28.469 29.984 1 94.62 287 SER A N 1
ATOM 2255 C CA . SER A 1 287 ? -12.5 27.438 30.125 1 94.62 287 SER A CA 1
ATOM 2256 C C . SER A 1 287 ? -11.852 27.109 28.781 1 94.62 287 SER A C 1
ATOM 2258 O O . SER A 1 287 ? -10.93 26.297 28.719 1 94.62 287 SER A O 1
ATOM 2260 N N . GLY A 1 288 ? -12.328 27.766 27.797 1 97.06 288 GLY A N 1
ATOM 2261 C CA . GLY A 1 288 ? -11.789 27.531 26.469 1 97.06 288 GLY A CA 1
ATOM 2262 C C . GLY A 1 288 ? -11.312 28.797 25.781 1 97.06 288 GLY A C 1
ATOM 2263 O O . GLY A 1 288 ? -10.719 29.672 26.422 1 97.06 288 GLY A O 1
ATOM 2264 N N . PHE A 1 289 ? -11.43 28.734 24.516 1 97.81 289 PHE A N 1
ATOM 2265 C CA . PHE A 1 289 ? -10.977 29.875 23.703 1 97.81 289 PHE A CA 1
ATOM 2266 C C . PHE A 1 289 ? -12.055 30.266 22.688 1 97.81 289 PHE A C 1
ATOM 2268 O O . PHE A 1 289 ? -13.016 29.531 22.469 1 97.81 289 PHE A O 1
ATOM 2275 N N . ALA A 1 290 ? -11.953 31.5 22.188 1 96.12 290 ALA A N 1
ATOM 2276 C CA . ALA A 1 290 ? -12.836 32.031 21.141 1 96.12 290 ALA A CA 1
ATOM 2277 C C . ALA A 1 290 ? -12.031 32.656 20.016 1 96.12 290 ALA A C 1
ATOM 2279 O O . ALA A 1 290 ? -10.883 33.062 20.203 1 96.12 290 ALA A O 1
ATOM 2280 N N . VAL A 1 291 ? -12.648 32.719 18.859 1 95.88 291 VAL A N 1
ATOM 2281 C CA . VAL A 1 291 ? -12.047 33.438 17.75 1 95.88 291 VAL A CA 1
ATOM 2282 C C . VAL A 1 291 ? -12.188 34.938 17.969 1 95.88 291 VAL A C 1
ATOM 2284 O O . VAL A 1 291 ? -13.305 35.438 18.078 1 95.88 291 VAL A O 1
ATOM 2287 N N . LYS A 1 292 ? -11.102 35.594 18.047 1 96.81 292 LYS A N 1
ATOM 2288 C CA . LYS A 1 292 ? -11.125 37.031 18.094 1 96.81 292 LYS A CA 1
ATOM 2289 C C . LYS A 1 292 ? -11.297 37.625 16.703 1 96.81 292 LYS A C 1
ATOM 2291 O O . LYS A 1 292 ? -12.164 38.469 16.484 1 96.81 292 LYS A O 1
ATOM 2296 N N . ASP A 1 293 ? -10.453 37.219 15.812 1 95.81 293 ASP A N 1
ATOM 2297 C CA . ASP A 1 293 ? -10.508 37.562 14.406 1 95.81 293 ASP A CA 1
ATOM 2298 C C . ASP A 1 293 ? -9.984 36.438 13.523 1 95.81 293 ASP A C 1
ATOM 2300 O O . ASP A 1 293 ? -9 35.781 13.852 1 95.81 293 ASP A O 1
ATOM 2304 N N . TRP A 1 294 ? -10.672 36.219 12.406 1 94.94 294 TRP A N 1
ATOM 2305 C CA . TRP A 1 294 ? -10.18 35.25 11.438 1 94.94 294 TRP A CA 1
ATOM 2306 C C . TRP A 1 294 ? -8.961 35.781 10.695 1 94.94 294 TRP A C 1
ATOM 2308 O O . TRP A 1 294 ? -8.781 37 10.594 1 94.94 294 TRP A O 1
ATOM 2318 N N . ALA A 1 295 ? -8.172 34.844 10.242 1 95.25 295 ALA A N 1
ATOM 2319 C CA . ALA A 1 295 ? -7.012 35.25 9.453 1 95.25 295 ALA A CA 1
ATOM 2320 C C . ALA A 1 295 ? -7.434 35.906 8.148 1 95.25 295 ALA A C 1
ATOM 2322 O O . ALA A 1 295 ? -8.539 35.656 7.648 1 95.25 295 ALA A O 1
ATOM 2323 N N . GLY A 1 296 ? -6.578 36.688 7.566 1 93.94 296 GLY A N 1
ATOM 2324 C CA . GLY A 1 296 ? -6.906 37.531 6.422 1 93.94 296 GLY A CA 1
ATOM 2325 C C . GLY A 1 296 ? -6.871 36.781 5.102 1 93.94 296 GLY A C 1
ATOM 2326 O O . GLY A 1 296 ? -6.551 37.344 4.062 1 93.94 296 GLY A O 1
ATOM 2327 N N . PHE A 1 297 ? -7.082 35.5 5.031 1 95 297 PHE A N 1
ATOM 2328 C CA . PHE A 1 297 ? -7.168 34.719 3.795 1 95 297 PHE A CA 1
ATOM 2329 C C . PHE A 1 297 ? -8.602 34.688 3.291 1 95 297 PHE A C 1
ATOM 2331 O O . PHE A 1 297 ? -9.547 34.656 4.086 1 95 297 PHE A O 1
ATOM 2338 N N . PRO A 1 298 ? -8.789 34.688 1.954 1 91.44 298 PRO A N 1
ATOM 2339 C CA . PRO A 1 298 ? -10.141 34.406 1.446 1 91.44 298 PRO A CA 1
ATOM 2340 C C . PRO A 1 298 ? -10.664 33.062 1.861 1 91.44 298 PRO A C 1
ATOM 2342 O O . PRO A 1 298 ? -9.875 32.125 2.109 1 91.44 298 PRO A O 1
ATOM 2345 N N . ARG A 1 299 ? -11.906 32.938 1.96 1 90.88 299 ARG A N 1
ATOM 2346 C CA . ARG A 1 299 ? -12.523 31.672 2.291 1 90.88 299 ARG A CA 1
ATOM 2347 C C . ARG A 1 299 ? -12.242 30.625 1.214 1 90.88 299 ARG A C 1
ATOM 2349 O O . ARG A 1 299 ? -12.305 30.922 0.02 1 90.88 299 ARG A O 1
ATOM 2356 N N . ILE A 1 300 ? -11.867 29.422 1.738 1 86.75 300 ILE A N 1
ATOM 2357 C CA . ILE A 1 300 ? -11.648 28.344 0.788 1 86.75 300 ILE A CA 1
ATOM 2358 C C . ILE A 1 300 ? -12.984 27.703 0.417 1 86.75 300 ILE A C 1
ATOM 2360 O O . ILE A 1 300 ? -13.867 27.578 1.264 1 86.75 300 ILE A O 1
ATOM 2364 N N . ALA A 1 301 ? -13.297 27.703 -0.801 1 69.69 301 ALA A N 1
ATOM 2365 C CA . ALA A 1 301 ? -14.484 27.016 -1.315 1 69.69 301 ALA A CA 1
ATOM 2366 C C . ALA A 1 301 ? -14.094 25.922 -2.311 1 69.69 301 ALA A C 1
ATOM 2368 O O . ALA A 1 301 ? -13.055 26.016 -2.973 1 69.69 301 ALA A O 1
ATOM 2369 N N . MET B 1 1 ? 4.496 -25 -30.5 1 62.66 1 MET B N 1
ATOM 2370 C CA . MET B 1 1 ? 3.088 -24.719 -30.25 1 62.66 1 MET B CA 1
ATOM 2371 C C . MET B 1 1 ? 2.863 -24.344 -28.781 1 62.66 1 MET B C 1
ATOM 2373 O O . MET B 1 1 ? 3.508 -24.906 -27.891 1 62.66 1 MET B O 1
ATOM 2377 N N . ASP B 1 2 ? 2.023 -23.234 -28.516 1 79.88 2 ASP B N 1
ATOM 2378 C CA . ASP B 1 2 ? 1.852 -22.781 -27.141 1 79.88 2 ASP B CA 1
ATOM 2379 C C . ASP B 1 2 ? 0.701 -23.531 -26.469 1 79.88 2 ASP B C 1
ATOM 2381 O O . ASP B 1 2 ? 0.294 -23.172 -25.359 1 79.88 2 ASP B O 1
ATOM 2385 N N . GLN B 1 3 ? 0.264 -24.656 -27.281 1 93 3 GLN B N 1
ATOM 2386 C CA . GLN B 1 3 ? -0.89 -25.359 -26.734 1 93 3 GLN B CA 1
ATOM 2387 C C . GLN B 1 3 ? -0.655 -26.875 -26.719 1 93 3 GLN B C 1
ATOM 2389 O O . GLN B 1 3 ? -0.123 -27.422 -27.672 1 93 3 GLN B O 1
ATOM 2394 N N . ILE B 1 4 ? -1.033 -27.516 -25.594 1 95.81 4 ILE B N 1
ATOM 2395 C CA . ILE B 1 4 ? -1.02 -28.969 -25.438 1 95.81 4 ILE B CA 1
ATOM 2396 C C . ILE B 1 4 ? -2.439 -29.484 -25.203 1 95.81 4 ILE B C 1
ATOM 2398 O O . ILE B 1 4 ? -3.262 -28.781 -24.609 1 95.81 4 ILE B O 1
ATOM 2402 N N . THR B 1 5 ? -2.693 -30.703 -25.734 1 97.56 5 THR B N 1
ATOM 2403 C CA . THR B 1 5 ? -3.99 -31.328 -25.516 1 97.56 5 THR B CA 1
ATOM 2404 C C . THR B 1 5 ? -3.84 -32.594 -24.688 1 97.56 5 THR B C 1
ATOM 2406 O O . THR B 1 5 ? -3.02 -33.469 -25 1 97.56 5 THR B O 1
ATOM 2409 N N . LEU B 1 6 ? -4.531 -32.656 -23.609 1 97.88 6 LEU B N 1
ATOM 2410 C CA . LEU B 1 6 ? -4.637 -33.844 -22.766 1 97.88 6 LEU B CA 1
ATOM 2411 C C . LEU B 1 6 ? -6.074 -34.344 -22.703 1 97.88 6 LEU B C 1
ATOM 2413 O O . LEU B 1 6 ? -6.914 -33.75 -22.016 1 97.88 6 LEU B O 1
ATOM 2417 N N . GLY B 1 7 ? -6.316 -35.469 -23.344 1 98.06 7 GLY B N 1
ATOM 2418 C CA . GLY B 1 7 ? -7.707 -35.875 -23.5 1 98.06 7 GLY B CA 1
ATOM 2419 C C . GLY B 1 7 ? -8.555 -34.812 -24.188 1 98.06 7 GLY B C 1
ATOM 2420 O O . GLY B 1 7 ? -8.242 -34.375 -25.281 1 98.06 7 GLY B O 1
ATOM 2421 N N . GLU B 1 8 ? -9.562 -34.375 -23.469 1 98.12 8 GLU B N 1
ATOM 2422 C CA . GLU B 1 8 ? -10.484 -33.375 -24.031 1 98.12 8 GLU B CA 1
ATOM 2423 C C . GLU B 1 8 ? -10.156 -31.969 -23.516 1 98.12 8 GLU B C 1
ATOM 2425 O O . GLU B 1 8 ? -10.914 -31.031 -23.75 1 98.12 8 GLU B O 1
ATOM 2430 N N . VAL B 1 9 ? -9.062 -31.828 -22.844 1 98.75 9 VAL B N 1
ATOM 2431 C CA . VAL B 1 9 ? -8.688 -30.562 -22.234 1 98.75 9 VAL B CA 1
ATOM 2432 C C . VAL B 1 9 ? -7.484 -29.969 -22.969 1 98.75 9 VAL B C 1
ATOM 2434 O O . VAL B 1 9 ? -6.543 -30.688 -23.312 1 98.75 9 VAL B O 1
ATOM 2437 N N . THR B 1 10 ? -7.551 -28.672 -23.266 1 98.38 10 THR B N 1
ATOM 2438 C CA . THR B 1 10 ? -6.391 -28 -23.844 1 98.38 10 THR B CA 1
ATOM 2439 C C . THR B 1 10 ? -5.754 -27.062 -22.828 1 98.38 10 THR B C 1
ATOM 2441 O O . THR B 1 10 ? -6.441 -26.5 -21.969 1 98.38 10 THR B O 1
ATOM 2444 N N . ILE B 1 11 ? -4.441 -26.938 -22.859 1 98.5 11 ILE B N 1
ATOM 2445 C CA . ILE B 1 11 ? -3.648 -26.078 -21.984 1 98.5 11 ILE B CA 1
ATOM 2446 C C . ILE B 1 11 ? -2.797 -25.125 -22.812 1 98.5 11 ILE B C 1
ATOM 2448 O O . ILE B 1 11 ? -2.078 -25.562 -23.719 1 98.5 11 ILE B O 1
ATOM 2452 N N . THR B 1 12 ? -2.934 -23.859 -22.594 1 97.94 12 THR B N 1
ATOM 2453 C CA . THR B 1 12 ? -2.102 -22.828 -23.219 1 97.94 12 THR B CA 1
ATOM 2454 C C . THR B 1 12 ? -1.323 -22.062 -22.156 1 97.94 12 THR B C 1
ATOM 2456 O O . THR B 1 12 ? -1.859 -21.734 -21.094 1 97.94 12 THR B O 1
ATOM 2459 N N . ARG B 1 13 ? -0.065 -21.812 -22.438 1 97.12 13 ARG B N 1
ATOM 2460 C CA . ARG B 1 13 ? 0.831 -21.062 -21.547 1 97.12 13 ARG B CA 1
ATOM 2461 C C . ARG B 1 13 ? 0.876 -19.594 -21.938 1 97.12 13 ARG B C 1
ATOM 2463 O O . ARG B 1 13 ? 1.185 -19.25 -23.094 1 97.12 13 ARG B O 1
ATOM 2470 N N . VAL B 1 14 ? 0.532 -18.688 -21.031 1 97.25 14 VAL B N 1
ATOM 2471 C CA . VAL B 1 14 ? 0.557 -17.25 -21.297 1 97.25 14 VAL B CA 1
ATOM 2472 C C . VAL B 1 14 ? 1.544 -16.562 -20.359 1 97.25 14 VAL B C 1
ATOM 2474 O O . VAL B 1 14 ? 1.374 -16.594 -19.141 1 97.25 14 VAL B O 1
ATOM 2477 N N . LYS B 1 15 ? 2.518 -15.922 -20.891 1 97.12 15 LYS B N 1
ATOM 2478 C CA . LYS B 1 15 ? 3.605 -15.312 -20.125 1 97.12 15 LYS B CA 1
ATOM 2479 C C . LYS B 1 15 ? 3.271 -13.867 -19.75 1 97.12 15 LYS B C 1
ATOM 2481 O O . LYS B 1 15 ? 2.764 -13.109 -20.578 1 97.12 15 LYS B O 1
ATOM 2486 N N . GLU B 1 16 ? 3.523 -13.531 -18.5 1 98 16 GLU B N 1
ATOM 2487 C CA . GLU B 1 16 ? 3.568 -12.125 -18.125 1 98 16 GLU B CA 1
ATOM 2488 C C . GLU B 1 16 ? 4.992 -11.578 -18.172 1 98 16 GLU B C 1
ATOM 2490 O O . GLU B 1 16 ? 5.23 -10.5 -18.734 1 98 16 GLU B O 1
ATOM 2495 N N . SER B 1 17 ? 5.875 -12.375 -17.625 1 97.38 17 SER B N 1
ATOM 2496 C CA . SER B 1 17 ? 7.277 -11.977 -17.672 1 97.38 17 SER B CA 1
ATOM 2497 C C . SER B 1 17 ? 8.203 -13.164 -17.422 1 97.38 17 SER B C 1
ATOM 2499 O O . SER B 1 17 ? 7.75 -14.219 -16.969 1 97.38 17 SER B O 1
ATOM 2501 N N . TYR B 1 18 ? 9.383 -13.094 -17.766 1 96.56 18 TYR B N 1
ATOM 2502 C CA . TYR B 1 18 ? 10.469 -14.016 -17.484 1 96.56 18 TYR B CA 1
ATOM 2503 C C . TYR B 1 18 ? 11.766 -13.266 -17.203 1 96.56 18 TYR B C 1
ATOM 2505 O O . TYR B 1 18 ? 12.109 -12.32 -17.906 1 96.56 18 TYR B O 1
ATOM 2513 N N . GLY B 1 19 ? 12.414 -13.602 -16.141 1 95.69 19 GLY B N 1
ATOM 2514 C CA . GLY B 1 19 ? 13.68 -12.945 -15.844 1 95.69 19 GLY B CA 1
ATOM 2515 C C . GLY B 1 19 ? 14.18 -13.219 -14.438 1 95.69 19 GLY B C 1
ATOM 2516 O O . GLY B 1 19 ? 13.75 -14.18 -13.797 1 95.69 19 GLY B O 1
ATOM 2517 N N . SER B 1 20 ? 15.133 -12.414 -14.031 1 96.25 20 SER B N 1
ATOM 2518 C CA . SER B 1 20 ? 15.758 -12.57 -12.719 1 96.25 20 SER B CA 1
ATOM 2519 C C . SER B 1 20 ? 14.758 -12.312 -11.594 1 96.25 20 SER B C 1
ATOM 2521 O O . SER B 1 20 ? 13.945 -11.391 -11.672 1 96.25 20 SER B O 1
ATOM 2523 N N . VAL B 1 21 ? 14.844 -13.141 -10.594 1 95 21 VAL B N 1
ATOM 2524 C CA . VAL B 1 21 ? 14.031 -12.914 -9.398 1 95 21 VAL B CA 1
ATOM 2525 C C . VAL B 1 21 ? 14.789 -12.016 -8.422 1 95 21 VAL B C 1
ATOM 2527 O O . VAL B 1 21 ? 14.242 -11.602 -7.402 1 95 21 VAL B O 1
ATOM 2530 N N . GLY B 1 22 ? 16.016 -11.734 -8.711 1 95.19 22 GLY B N 1
ATOM 2531 C CA . GLY B 1 22 ? 16.844 -10.883 -7.871 1 95.19 22 GLY B CA 1
ATOM 2532 C C . GLY B 1 22 ? 17.422 -11.602 -6.664 1 95.19 22 GLY B C 1
ATOM 2533 O O . GLY B 1 22 ? 17.656 -10.977 -5.625 1 95.19 22 GLY B O 1
ATOM 2534 N N . MET B 1 23 ? 17.453 -12.891 -6.66 1 97.19 23 MET B N 1
ATOM 2535 C CA . MET B 1 23 ? 17.984 -13.711 -5.578 1 97.19 23 MET B CA 1
ATOM 2536 C C . MET B 1 23 ? 18.938 -14.773 -6.125 1 97.19 23 MET B C 1
ATOM 2538 O O . MET B 1 23 ? 18.703 -15.336 -7.195 1 97.19 23 MET B O 1
ATOM 2542 N N . THR B 1 24 ? 19.953 -15.039 -5.355 1 97.38 24 THR B N 1
ATOM 2543 C CA . THR B 1 24 ? 20.828 -16.172 -5.641 1 97.38 24 THR B CA 1
ATOM 2544 C C . THR B 1 24 ? 20.172 -17.484 -5.207 1 97.38 24 THR B C 1
ATOM 2546 O O . THR B 1 24 ? 19.172 -17.469 -4.469 1 97.38 24 THR B O 1
ATOM 2549 N N . PRO B 1 25 ? 20.719 -18.594 -5.719 1 97.12 25 PRO B N 1
ATOM 2550 C CA . PRO B 1 25 ? 20.172 -19.891 -5.285 1 97.12 25 PRO B CA 1
ATOM 2551 C C . PRO B 1 25 ? 20.156 -20.031 -3.768 1 97.12 25 PRO B C 1
ATOM 2553 O O . PRO B 1 25 ? 19.172 -20.5 -3.203 1 97.12 25 PRO B O 1
ATOM 2556 N N . ASP B 1 26 ? 21.188 -19.531 -3.088 1 96.62 26 ASP B N 1
ATOM 2557 C CA . ASP B 1 26 ? 21.266 -19.703 -1.641 1 96.62 26 ASP B CA 1
ATOM 2558 C C . ASP B 1 26 ? 20.25 -18.812 -0.927 1 96.62 26 ASP B C 1
ATOM 2560 O O . ASP B 1 26 ? 19.781 -19.141 0.165 1 96.62 26 ASP B O 1
ATOM 2564 N N . GLN B 1 27 ? 19.922 -17.703 -1.536 1 97.06 27 GLN B N 1
ATOM 2565 C CA . GLN B 1 27 ? 18.938 -16.797 -0.964 1 97.06 27 GLN B CA 1
ATOM 2566 C C . GLN B 1 27 ? 17.516 -17.328 -1.178 1 97.06 27 GLN B C 1
ATOM 2568 O O . GLN B 1 27 ? 16.703 -17.328 -0.253 1 97.06 27 GLN B O 1
ATOM 2573 N N . PHE B 1 28 ? 17.203 -17.828 -2.336 1 97.88 28 PHE B N 1
ATOM 2574 C CA . PHE B 1 28 ? 15.883 -18.297 -2.715 1 97.88 28 PHE B CA 1
ATOM 2575 C C . PHE B 1 28 ? 15.594 -19.672 -2.102 1 97.88 28 PHE B C 1
ATOM 2577 O O . PHE B 1 28 ? 14.469 -19.953 -1.696 1 97.88 28 PHE B O 1
ATOM 2584 N N . PHE B 1 29 ? 16.656 -20.438 -1.967 1 97.81 29 PHE B N 1
ATOM 2585 C CA . PHE B 1 29 ? 16.578 -21.797 -1.436 1 97.81 29 PHE B CA 1
ATOM 2586 C C . PHE B 1 29 ? 17.625 -22.016 -0.356 1 97.81 29 PHE B C 1
ATOM 2588 O O . PHE B 1 29 ? 18.562 -22.797 -0.546 1 97.81 29 PHE B O 1
ATOM 2595 N N . PRO B 1 30 ? 17.328 -21.5 0.815 1 96.62 30 PRO B N 1
ATOM 2596 C CA . PRO B 1 30 ? 18.328 -21.625 1.881 1 96.62 30 PRO B CA 1
ATOM 2597 C C . PRO B 1 30 ? 18.656 -23.078 2.217 1 96.62 30 PRO B C 1
ATOM 2599 O O . PRO B 1 30 ? 17.75 -23.906 2.387 1 96.62 30 PRO B O 1
ATOM 2602 N N . GLY B 1 31 ? 20 -23.375 2.215 1 93.06 31 GLY B N 1
ATOM 2603 C CA . GLY B 1 31 ? 20.453 -24.703 2.572 1 93.06 31 GLY B CA 1
ATOM 2604 C C . GLY B 1 31 ? 20.672 -25.609 1.37 1 93.06 31 GLY B C 1
ATOM 2605 O O . GLY B 1 31 ? 21.141 -26.734 1.512 1 93.06 31 GLY B O 1
ATOM 2606 N N . THR B 1 32 ? 20.281 -25.109 0.195 1 94.31 32 THR B N 1
ATOM 2607 C CA . THR B 1 32 ? 20.484 -25.922 -1.005 1 94.31 32 THR B CA 1
ATOM 2608 C C . THR B 1 32 ? 21.969 -26.172 -1.256 1 94.31 32 THR B C 1
ATOM 2610 O O . THR B 1 32 ? 22.797 -25.312 -0.951 1 94.31 32 THR B O 1
ATOM 2613 N N . ASP B 1 33 ? 22.25 -27.312 -1.766 1 92.38 33 ASP B N 1
ATOM 2614 C CA . ASP B 1 33 ? 23.625 -27.672 -2.133 1 92.38 33 ASP B CA 1
ATOM 2615 C C . ASP B 1 33 ? 24 -27.047 -3.475 1 92.38 33 ASP B C 1
ATOM 2617 O O . ASP B 1 33 ? 23.469 -27.438 -4.516 1 92.38 33 ASP B O 1
ATOM 2621 N N . ARG B 1 34 ? 24.969 -26.219 -3.387 1 92.12 34 ARG B N 1
ATOM 2622 C CA . ARG B 1 34 ? 25.422 -25.531 -4.598 1 92.12 34 ARG B CA 1
ATOM 2623 C C . ARG B 1 34 ? 25.891 -26.547 -5.648 1 92.12 34 ARG B C 1
ATOM 2625 O O . ARG B 1 34 ? 25.719 -26.312 -6.848 1 92.12 34 ARG B O 1
ATOM 2632 N N . ALA B 1 35 ? 26.422 -27.609 -5.242 1 94.12 35 ALA B N 1
ATOM 2633 C CA . ALA B 1 35 ? 26.922 -28.641 -6.148 1 94.12 35 ALA B CA 1
ATOM 2634 C C . ALA B 1 35 ? 25.812 -29.188 -7.035 1 94.12 35 ALA B C 1
ATOM 2636 O O . ALA B 1 35 ? 26.047 -29.547 -8.188 1 94.12 35 ALA B O 1
ATOM 2637 N N . LEU B 1 36 ? 24.625 -29.219 -6.516 1 93 36 LEU B N 1
ATOM 2638 C CA . LEU B 1 36 ? 23.5 -29.734 -7.285 1 93 36 LEU B CA 1
ATOM 2639 C C . LEU B 1 36 ? 23.219 -28.828 -8.484 1 93 36 LEU B C 1
ATOM 2641 O O . LEU B 1 36 ? 22.875 -29.312 -9.57 1 93 36 LEU B O 1
ATOM 2645 N N . TRP B 1 37 ? 23.328 -27.531 -8.289 1 94.81 37 TRP B N 1
ATOM 2646 C CA . TRP B 1 37 ? 23.094 -26.578 -9.367 1 94.81 37 TRP B CA 1
ATOM 2647 C C . TRP B 1 37 ? 24.156 -26.734 -10.461 1 94.81 37 TRP B C 1
ATOM 2649 O O . TRP B 1 37 ? 23.828 -26.75 -11.648 1 94.81 37 TRP B O 1
ATOM 2659 N N . GLU B 1 38 ? 25.391 -26.969 -10.062 1 94.75 38 GLU B N 1
ATOM 2660 C CA . GLU B 1 38 ? 26.5 -27.109 -11 1 94.75 38 GLU B CA 1
ATOM 2661 C C . GLU B 1 38 ? 26.422 -28.438 -11.75 1 94.75 38 GLU B C 1
ATOM 2663 O O . GLU B 1 38 ? 26.656 -28.484 -12.953 1 94.75 38 GLU B O 1
ATOM 2668 N N . GLU B 1 39 ? 26.078 -29.406 -11.008 1 94.19 39 GLU B N 1
ATOM 2669 C CA . GLU B 1 39 ? 26 -30.75 -11.586 1 94.19 39 GLU B CA 1
ATOM 2670 C C . GLU B 1 39 ? 24.906 -30.812 -12.656 1 94.19 39 GLU B C 1
ATOM 2672 O O . GLU B 1 39 ? 25 -31.609 -13.594 1 94.19 39 GLU B O 1
ATOM 2677 N N . HIS B 1 40 ? 23.906 -29.969 -12.547 1 92.5 40 HIS B N 1
ATOM 2678 C CA . HIS B 1 40 ? 22.766 -30.031 -13.453 1 92.5 40 HIS B CA 1
ATOM 2679 C C . HIS B 1 40 ? 22.703 -28.781 -14.336 1 92.5 40 HIS B C 1
ATOM 2681 O O . HIS B 1 40 ? 21.609 -28.359 -14.742 1 92.5 40 HIS B O 1
ATOM 2687 N N . ARG B 1 41 ? 23.719 -28.203 -14.656 1 92.69 41 ARG B N 1
ATOM 2688 C CA . ARG B 1 41 ? 23.797 -26.969 -15.43 1 92.69 41 ARG B CA 1
ATOM 2689 C C . ARG B 1 41 ? 23.125 -27.125 -16.797 1 92.69 41 ARG B C 1
ATOM 2691 O O . ARG B 1 41 ? 22.562 -26.172 -17.328 1 92.69 41 ARG B O 1
ATOM 2698 N N . ASP B 1 42 ? 23.156 -28.234 -17.328 1 89.69 42 ASP B N 1
ATOM 2699 C CA . ASP B 1 42 ? 22.656 -28.5 -18.688 1 89.69 42 ASP B CA 1
ATOM 2700 C C . ASP B 1 42 ? 21.188 -28.141 -18.797 1 89.69 42 ASP B C 1
ATOM 2702 O O . ASP B 1 42 ? 20.719 -27.734 -19.859 1 89.69 42 ASP B O 1
ATOM 2706 N N . TRP B 1 43 ? 20.422 -28.266 -17.656 1 85.88 43 TRP B N 1
ATOM 2707 C CA . TRP B 1 43 ? 19.016 -27.938 -17.797 1 85.88 43 TRP B CA 1
ATOM 2708 C C . TRP B 1 43 ? 18.594 -26.859 -16.812 1 85.88 43 TRP B C 1
ATOM 2710 O O . TRP B 1 43 ? 17.531 -26.266 -16.938 1 85.88 43 TRP B O 1
ATOM 2720 N N . VAL B 1 44 ? 19.453 -26.578 -15.883 1 91.38 44 VAL B N 1
ATOM 2721 C CA . VAL B 1 44 ? 19.172 -25.5 -14.938 1 91.38 44 VAL B CA 1
ATOM 2722 C C . VAL B 1 44 ? 19.453 -24.141 -15.594 1 91.38 44 VAL B C 1
ATOM 2724 O O . VAL B 1 44 ? 18.719 -23.172 -15.367 1 91.38 44 VAL B O 1
ATOM 2727 N N . VAL B 1 45 ? 20.453 -24.188 -16.531 1 93.19 45 VAL B N 1
ATOM 2728 C CA . VAL B 1 45 ? 20.844 -22.969 -17.234 1 93.19 45 VAL B CA 1
ATOM 2729 C C . VAL B 1 45 ? 20.281 -23 -18.656 1 93.19 45 VAL B C 1
ATOM 2731 O O . VAL B 1 45 ? 20.438 -23.984 -19.375 1 93.19 45 VAL B O 1
ATOM 2734 N N . PRO B 1 46 ? 19.734 -21.859 -19.062 1 92.44 46 PRO B N 1
ATOM 2735 C CA . PRO B 1 46 ? 19.531 -20.594 -18.375 1 92.44 46 PRO B CA 1
ATOM 2736 C C . PRO B 1 46 ? 18.141 -20.5 -17.719 1 92.44 46 PRO B C 1
ATOM 2738 O O . PRO B 1 46 ? 17.812 -19.484 -17.109 1 92.44 46 PRO B O 1
ATOM 2741 N N . ASP B 1 47 ? 17.391 -21.547 -17.75 1 92.94 47 ASP B N 1
ATOM 2742 C CA . ASP B 1 47 ? 15.953 -21.453 -17.516 1 92.94 47 ASP B CA 1
ATOM 2743 C C . ASP B 1 47 ? 15.664 -21.156 -16.047 1 92.94 47 ASP B C 1
ATOM 2745 O O . ASP B 1 47 ? 14.625 -20.578 -15.719 1 92.94 47 ASP B O 1
ATOM 2749 N N . PHE B 1 48 ? 16.641 -21.547 -15.172 1 95.94 48 PHE B N 1
ATOM 2750 C CA . PHE B 1 48 ? 16.359 -21.422 -13.75 1 95.94 48 PHE B CA 1
ATOM 2751 C C . PHE B 1 48 ? 17.453 -20.641 -13.039 1 95.94 48 PHE B C 1
ATOM 2753 O O . PHE B 1 48 ? 17.25 -20.172 -11.914 1 95.94 48 PHE B O 1
ATOM 2760 N N . TRP B 1 49 ? 18.578 -20.547 -13.664 1 96.69 49 TRP B N 1
ATOM 2761 C CA . TRP B 1 49 ? 19.75 -19.953 -13.031 1 96.69 49 TRP B CA 1
ATOM 2762 C C . TRP B 1 49 ? 20.688 -19.359 -14.07 1 96.69 49 TRP B C 1
ATOM 2764 O O . TRP B 1 49 ? 20.938 -19.969 -15.117 1 96.69 49 TRP B O 1
ATOM 2774 N N . HIS B 1 50 ? 21.156 -18.172 -13.844 1 96.12 50 HIS B N 1
ATOM 2775 C CA . HIS B 1 50 ? 22.172 -17.531 -14.672 1 96.12 50 HIS B CA 1
ATOM 2776 C C . HIS B 1 50 ? 23.484 -17.406 -13.906 1 96.12 50 HIS B C 1
ATOM 2778 O O . HIS B 1 50 ? 23.641 -16.5 -13.078 1 96.12 50 HIS B O 1
ATOM 2784 N N . PRO B 1 51 ? 24.422 -18.203 -14.32 1 94.12 51 PRO B N 1
ATOM 2785 C CA . PRO B 1 51 ? 25.672 -18.25 -13.57 1 94.12 51 PRO B CA 1
ATOM 2786 C C . PRO B 1 51 ? 26.406 -16.922 -13.586 1 94.12 51 PRO B C 1
ATOM 2788 O O . PRO B 1 51 ? 27.141 -16.594 -12.641 1 94.12 51 PRO B O 1
ATOM 2791 N N . GLU B 1 52 ? 26.297 -16.141 -14.648 1 94.81 52 GLU B N 1
ATOM 2792 C CA . GLU B 1 52 ? 27.031 -14.883 -14.773 1 94.81 52 GLU B CA 1
ATOM 2793 C C . GLU B 1 52 ? 26.641 -13.898 -13.68 1 94.81 52 GLU B C 1
ATOM 2795 O O . GLU B 1 52 ? 27.484 -13.227 -13.094 1 94.81 52 GLU B O 1
ATOM 2800 N N . THR B 1 53 ? 25.391 -13.828 -13.359 1 96.12 53 THR B N 1
ATOM 2801 C CA . THR B 1 53 ? 24.906 -1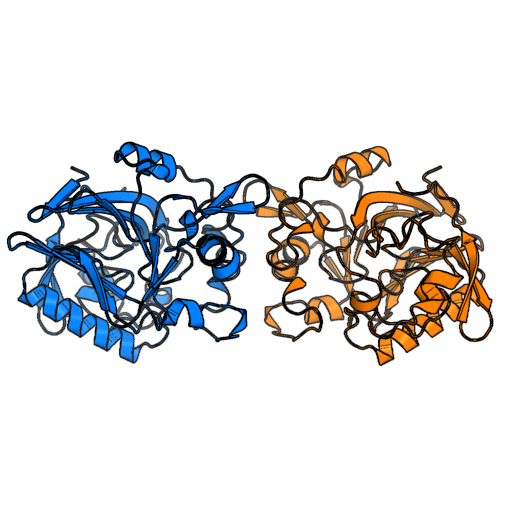2.922 -12.328 1 96.12 53 THR B CA 1
ATOM 2802 C C . THR B 1 53 ? 24.641 -13.672 -11.023 1 96.12 53 THR B C 1
ATOM 2804 O O . THR B 1 53 ? 24.406 -13.055 -9.984 1 96.12 53 THR B O 1
ATOM 2807 N N . ASP B 1 54 ? 24.656 -15 -11.125 1 97.25 54 ASP B N 1
ATOM 2808 C CA . ASP B 1 54 ? 24.328 -15.914 -10.031 1 97.25 54 ASP B CA 1
ATOM 2809 C C . ASP B 1 54 ? 22.922 -15.672 -9.508 1 97.25 54 ASP B C 1
ATOM 2811 O O . ASP B 1 54 ? 22.688 -15.656 -8.297 1 97.25 54 ASP B O 1
ATOM 2815 N N . GLU B 1 55 ? 22.016 -15.359 -10.336 1 97.56 55 GLU B N 1
ATOM 2816 C CA . GLU B 1 55 ? 20.625 -15.117 -9.961 1 97.56 55 GLU B CA 1
ATOM 2817 C C . GLU B 1 55 ? 19.703 -16.203 -10.492 1 97.56 55 GLU B C 1
ATOM 2819 O O . GLU B 1 55 ? 19.891 -16.703 -11.602 1 97.56 55 GLU B O 1
ATOM 2824 N N . CYS B 1 56 ? 18.75 -16.531 -9.68 1 97.25 56 CYS B N 1
ATOM 2825 C CA . CYS B 1 56 ? 17.703 -17.422 -10.148 1 97.25 56 CYS B CA 1
ATOM 2826 C C . CYS B 1 56 ? 16.781 -16.719 -11.133 1 97.25 56 CYS B C 1
ATOM 2828 O O . CYS B 1 56 ? 16.594 -15.5 -11.062 1 97.25 56 CYS B O 1
ATOM 2830 N N . HIS B 1 57 ? 16.312 -17.453 -12.047 1 96.31 57 HIS B N 1
ATOM 2831 C CA . HIS B 1 57 ? 15.359 -16.953 -13.031 1 96.31 57 HIS B CA 1
ATOM 2832 C C . HIS B 1 57 ? 14.055 -17.75 -12.984 1 96.31 57 HIS B C 1
ATOM 2834 O O . HIS B 1 57 ? 14.07 -18.969 -12.758 1 96.31 57 HIS B O 1
ATOM 2840 N N . ASN B 1 58 ? 12.977 -17.031 -13.125 1 96 58 ASN B N 1
ATOM 2841 C CA . ASN B 1 58 ? 11.688 -17.719 -13.195 1 96 58 ASN B CA 1
ATOM 2842 C C . ASN B 1 58 ? 10.727 -17.016 -14.141 1 96 58 ASN B C 1
ATOM 2844 O O . ASN B 1 58 ? 11.055 -15.961 -14.695 1 96 58 ASN B O 1
ATOM 2848 N N . ALA B 1 59 ? 9.664 -17.703 -14.453 1 97.12 59 ALA B N 1
ATOM 2849 C CA . ALA B 1 59 ? 8.57 -17.141 -15.25 1 97.12 59 ALA B CA 1
ATOM 2850 C C . ALA B 1 59 ? 7.391 -16.75 -14.367 1 97.12 59 ALA B C 1
ATOM 2852 O O . ALA B 1 59 ? 7.098 -17.406 -13.367 1 97.12 59 ALA B O 1
ATOM 2853 N N . ILE B 1 60 ? 6.859 -15.633 -14.633 1 98.12 60 ILE B N 1
ATOM 2854 C CA . ILE B 1 60 ? 5.5 -15.312 -14.211 1 98.12 60 ILE B CA 1
ATOM 2855 C C . ILE B 1 60 ? 4.523 -15.586 -15.352 1 98.12 60 ILE B C 1
ATOM 2857 O O . ILE B 1 60 ? 4.637 -15 -16.422 1 98.12 60 ILE B O 1
ATOM 2861 N N . GLN B 1 61 ? 3.602 -16.5 -15.094 1 97.38 61 GLN B N 1
ATOM 2862 C CA . GLN B 1 61 ? 2.787 -16.969 -16.219 1 97.38 61 GLN B CA 1
ATOM 2863 C C . GLN B 1 61 ? 1.435 -17.484 -15.727 1 97.38 61 GLN B C 1
ATOM 2865 O O . GLN B 1 61 ? 1.25 -17.734 -14.539 1 97.38 61 GLN B O 1
ATOM 2870 N N . THR B 1 62 ? 0.547 -17.547 -16.578 1 98.38 62 THR B N 1
ATOM 2871 C CA . THR B 1 62 ? -0.802 -18.062 -16.391 1 98.38 62 THR B CA 1
ATOM 2872 C C . THR B 1 62 ? -1.064 -19.25 -17.312 1 98.38 62 THR B C 1
ATOM 2874 O O . THR B 1 62 ? -0.684 -19.219 -18.484 1 98.38 62 THR B O 1
ATOM 2877 N N . TRP B 1 63 ? -1.66 -20.312 -16.734 1 98.5 63 TRP B N 1
ATOM 2878 C CA . TRP B 1 63 ? -2.143 -21.406 -17.578 1 98.5 63 TRP B CA 1
ATOM 2879 C C . TRP B 1 63 ? -3.602 -21.188 -17.969 1 98.5 63 TRP B C 1
ATOM 2881 O O . TRP B 1 63 ? -4.457 -21 -17.094 1 98.5 63 TRP B O 1
ATOM 2891 N N . VAL B 1 64 ? -3.838 -21.203 -19.234 1 98.75 64 VAL B N 1
ATOM 2892 C CA . VAL B 1 64 ? -5.203 -21.219 -19.75 1 98.75 64 VAL B CA 1
ATOM 2893 C C . VAL B 1 64 ? -5.648 -22.656 -20 1 98.75 64 VAL B C 1
ATOM 2895 O O . VAL B 1 64 ? -5.062 -23.344 -20.844 1 98.75 64 VAL B O 1
ATOM 2898 N N . VAL B 1 65 ? -6.629 -23.094 -19.266 1 98.88 65 VAL B N 1
ATOM 2899 C CA . VAL B 1 65 ? -7.172 -24.438 -19.391 1 98.88 65 VAL B CA 1
ATOM 2900 C C . VAL B 1 65 ? -8.586 -24.375 -19.969 1 98.88 65 VAL B C 1
ATOM 2902 O O . VAL B 1 65 ? -9.445 -23.656 -19.453 1 98.88 65 VAL B O 1
ATOM 2905 N N . ARG B 1 66 ? -8.836 -25.047 -21.031 1 98.75 66 ARG B N 1
ATOM 2906 C CA . ARG B 1 66 ? -10.18 -25.156 -21.609 1 98.75 66 ARG B CA 1
ATOM 2907 C C . ARG B 1 66 ? -10.742 -26.562 -21.406 1 98.75 66 ARG B C 1
ATOM 2909 O O . ARG B 1 66 ? -10.172 -27.531 -21.875 1 98.75 66 ARG B O 1
ATOM 2916 N N . SER B 1 67 ? -11.742 -26.609 -20.688 1 98.81 67 SER B N 1
ATOM 2917 C CA . SER B 1 67 ? -12.359 -27.875 -20.297 1 98.81 67 SER B CA 1
ATOM 2918 C C . SER B 1 67 ? -13.875 -27.766 -20.297 1 98.81 67 SER B C 1
ATOM 2920 O O . SER B 1 67 ? -14.438 -26.812 -19.734 1 98.81 67 SER B O 1
ATOM 2922 N N . GLU B 1 68 ? -14.539 -28.688 -20.969 1 98.62 68 GLU B N 1
ATOM 2923 C CA . GLU B 1 68 ? -15.992 -28.797 -21.031 1 98.62 68 GLU B CA 1
ATOM 2924 C C . GLU B 1 68 ? -16.641 -27.453 -21.375 1 98.62 68 GLU B C 1
ATOM 2926 O O . GLU B 1 68 ? -17.609 -27.047 -20.719 1 98.62 68 GLU B O 1
ATOM 2931 N N . GLY B 1 69 ? -16.047 -26.719 -22.219 1 98.31 69 GLY B N 1
ATOM 2932 C CA . GLY B 1 69 ? -16.609 -25.484 -22.766 1 98.31 69 GLY B CA 1
ATOM 2933 C C . GLY B 1 69 ? -16.266 -24.266 -21.953 1 98.31 69 GLY B C 1
ATOM 2934 O O . GLY B 1 69 ? -16.656 -23.141 -22.297 1 98.31 69 GLY B O 1
ATOM 2935 N N . ARG B 1 70 ? -15.516 -24.469 -20.891 1 98.5 70 ARG B N 1
ATOM 2936 C CA . ARG B 1 70 ? -15.172 -23.344 -20.016 1 98.5 70 ARG B CA 1
ATOM 2937 C C . ARG B 1 70 ? -13.727 -22.906 -20.219 1 98.5 70 ARG B C 1
ATOM 2939 O O . ARG B 1 70 ? -12.867 -23.734 -20.531 1 98.5 70 ARG B O 1
ATOM 2946 N N . THR B 1 71 ? -13.508 -21.625 -20.078 1 98.94 71 THR B N 1
ATOM 2947 C CA . THR B 1 71 ? -12.164 -21.047 -20.031 1 98.94 71 THR B CA 1
ATOM 2948 C C . THR B 1 71 ? -11.734 -20.812 -18.594 1 98.94 71 THR B C 1
ATOM 2950 O O . THR B 1 71 ? -12.367 -20.031 -17.859 1 98.94 71 THR B O 1
ATOM 2953 N N . ILE B 1 72 ? -10.641 -21.469 -18.234 1 98.94 72 ILE B N 1
ATOM 2954 C CA . ILE B 1 72 ? -10.164 -21.453 -16.859 1 98.94 72 ILE B CA 1
ATOM 2955 C C . ILE B 1 72 ? -8.734 -20.922 -16.812 1 98.94 72 ILE B C 1
ATOM 2957 O O . ILE B 1 72 ? -7.875 -21.359 -17.578 1 98.94 72 ILE B O 1
ATOM 2961 N N . LEU B 1 73 ? -8.508 -19.906 -15.977 1 98.94 73 LEU B N 1
ATOM 2962 C CA . LEU B 1 73 ? -7.156 -19.422 -15.742 1 98.94 73 LEU B CA 1
ATOM 2963 C C . LEU B 1 73 ? -6.609 -19.953 -14.422 1 98.94 73 LEU B C 1
ATOM 2965 O O . LEU B 1 73 ? -7.32 -19.969 -13.414 1 98.94 73 LEU B O 1
ATOM 2969 N N . VAL B 1 74 ? -5.367 -20.438 -14.453 1 98.94 74 VAL B N 1
ATOM 2970 C CA . VAL B 1 74 ? -4.676 -20.828 -13.227 1 98.94 74 VAL B CA 1
ATOM 2971 C C . VAL B 1 74 ? -3.631 -19.766 -12.867 1 98.94 74 VAL B C 1
ATOM 2973 O O . VAL B 1 74 ? -2.623 -19.625 -13.562 1 98.94 74 VAL B O 1
ATOM 2976 N N . ASP B 1 75 ? -3.854 -19.047 -11.766 1 98.94 75 ASP B N 1
ATOM 2977 C CA . ASP B 1 75 ? -3.045 -17.953 -11.234 1 98.94 75 ASP B CA 1
ATOM 2978 C C . ASP B 1 75 ? -2.975 -16.797 -12.234 1 98.94 75 ASP B C 1
ATOM 2980 O O . ASP B 1 75 ? -2.986 -17 -13.445 1 98.94 75 ASP B O 1
ATOM 2984 N N . THR B 1 76 ? -2.863 -15.586 -11.742 1 98.88 76 THR B N 1
ATOM 2985 C CA . THR B 1 76 ? -3.02 -14.414 -12.594 1 98.88 76 THR B CA 1
ATOM 2986 C C . THR B 1 76 ? -1.821 -13.477 -12.445 1 98.88 76 THR B C 1
ATOM 2988 O O . THR B 1 76 ? -1.96 -12.258 -12.57 1 98.88 76 THR B O 1
ATOM 2991 N N . GLY B 1 77 ? -0.694 -13.953 -12.062 1 98.75 77 GLY B N 1
ATOM 2992 C CA . GLY B 1 77 ? 0.543 -13.188 -12.125 1 98.75 77 GLY B CA 1
ATOM 2993 C C . GLY B 1 77 ? 0.573 -12.023 -11.148 1 98.75 77 GLY B C 1
ATOM 2994 O O . GLY B 1 77 ? -0.007 -12.094 -10.062 1 98.75 77 GLY B O 1
ATOM 2995 N N . VAL B 1 78 ? 1.364 -10.961 -11.492 1 98.75 78 VAL B N 1
ATOM 2996 C CA . VAL B 1 78 ? 1.688 -9.852 -10.602 1 98.75 78 VAL B CA 1
ATOM 2997 C C . VAL B 1 78 ? 0.694 -8.711 -10.82 1 98.75 78 VAL B C 1
ATOM 2999 O O . VAL B 1 78 ? 0.242 -8.086 -9.859 1 98.75 78 VAL B O 1
ATOM 3002 N N . GLY B 1 79 ? 0.364 -8.453 -12.062 1 98.81 79 GLY B N 1
ATOM 3003 C CA . GLY B 1 79 ? -0.566 -7.379 -12.375 1 98.81 79 GLY B CA 1
ATOM 3004 C C . GLY B 1 79 ? 0.116 -6.043 -12.578 1 98.81 79 GLY B C 1
ATOM 3005 O O . GLY B 1 79 ? 1.285 -5.871 -12.227 1 98.81 79 GLY B O 1
ATOM 3006 N N . ASN B 1 80 ? -0.577 -5.102 -13.172 1 98.69 80 ASN B N 1
ATOM 3007 C CA . ASN B 1 80 ? -0.082 -3.762 -13.469 1 98.69 80 ASN B CA 1
ATOM 3008 C C . ASN B 1 80 ? -0.515 -2.758 -12.406 1 98.69 80 ASN B C 1
ATOM 3010 O O . ASN B 1 80 ? -1.53 -2.955 -11.734 1 98.69 80 ASN B O 1
ATOM 3014 N N . HIS B 1 81 ? 0.219 -1.692 -12.219 1 98.38 81 HIS B N 1
ATOM 3015 C CA . HIS B 1 81 ? -0.109 -0.479 -11.484 1 98.38 81 HIS B CA 1
ATOM 3016 C C . HIS B 1 81 ? -0.028 -0.713 -9.977 1 98.38 81 HIS B C 1
ATOM 3018 O O . HIS B 1 81 ? -0.052 0.24 -9.195 1 98.38 81 HIS B O 1
ATOM 3024 N N . LYS B 1 82 ? 0.234 -1.997 -9.547 1 98.75 82 LYS B N 1
ATOM 3025 C CA . LYS B 1 82 ? 0.178 -2.369 -8.133 1 98.75 82 LYS B CA 1
ATOM 3026 C C . LYS B 1 82 ? 1.304 -1.706 -7.348 1 98.75 82 LYS B C 1
ATOM 3028 O O . LYS B 1 82 ? 2.441 -1.639 -7.816 1 98.75 82 LYS B O 1
ATOM 3033 N N . GLU B 1 83 ? 0.98 -1.113 -6.137 1 98.62 83 GLU B N 1
ATOM 3034 C CA . GLU B 1 83 ? 1.991 -0.646 -5.195 1 98.62 83 GLU B CA 1
ATOM 3035 C C . GLU B 1 83 ? 2.574 -1.806 -4.391 1 98.62 83 GLU B C 1
ATOM 3037 O O . GLU B 1 83 ? 1.86 -2.461 -3.629 1 98.62 83 GLU B O 1
ATOM 3042 N N . ARG B 1 84 ? 3.867 -2.1 -4.641 1 98.56 84 ARG B N 1
ATOM 3043 C CA . ARG B 1 84 ? 4.578 -3.172 -3.951 1 98.56 84 ARG B CA 1
ATOM 3044 C C . ARG B 1 84 ? 5.855 -2.654 -3.301 1 98.56 84 ARG B C 1
ATOM 3046 O O . ARG B 1 84 ? 6.957 -2.912 -3.793 1 98.56 84 ARG B O 1
ATOM 3053 N N . PRO B 1 85 ? 5.707 -2.016 -2.102 1 97.81 85 PRO B N 1
ATOM 3054 C CA . PRO B 1 85 ? 6.844 -1.303 -1.518 1 97.81 85 PRO B CA 1
ATOM 3055 C C . PRO B 1 85 ? 7.992 -2.234 -1.133 1 97.81 85 PRO B C 1
ATOM 3057 O O . PRO B 1 85 ? 9.148 -1.818 -1.116 1 97.81 85 PRO B O 1
ATOM 3060 N N . TYR B 1 86 ? 7.742 -3.479 -0.899 1 97.62 86 TYR B N 1
ATOM 3061 C CA . TYR B 1 86 ? 8.766 -4.371 -0.372 1 97.62 86 TYR B CA 1
ATOM 3062 C C . TYR B 1 86 ? 9.227 -5.363 -1.435 1 97.62 86 TYR B C 1
ATOM 3064 O O . TYR B 1 86 ? 10.008 -6.273 -1.148 1 97.62 86 TYR B O 1
ATOM 3072 N N . VAL B 1 87 ? 8.672 -5.262 -2.605 1 96.88 87 VAL B N 1
ATOM 3073 C CA . VAL B 1 87 ? 9.109 -5.977 -3.799 1 96.88 87 VAL B CA 1
ATOM 3074 C C . VAL B 1 87 ? 9.156 -5.02 -4.988 1 96.88 87 VAL B C 1
ATOM 3076 O O . VAL B 1 87 ? 8.383 -5.16 -5.938 1 96.88 87 VAL B O 1
ATOM 3079 N N . PRO B 1 88 ? 10.094 -4.137 -4.988 1 94.94 88 PRO B N 1
ATOM 3080 C CA . PRO B 1 88 ? 10.086 -2.998 -5.91 1 94.94 88 PRO B CA 1
ATOM 3081 C C . PRO B 1 88 ? 10.086 -3.426 -7.375 1 94.94 88 PRO B C 1
ATOM 3083 O O . PRO B 1 88 ? 9.539 -2.725 -8.227 1 94.94 88 PRO B O 1
ATOM 3086 N N . ASN B 1 89 ? 10.68 -4.598 -7.695 1 95.12 89 ASN B N 1
ATOM 3087 C CA . ASN B 1 89 ? 10.719 -5.07 -9.078 1 95.12 89 ASN B CA 1
ATOM 3088 C C . ASN B 1 89 ? 9.32 -5.344 -9.617 1 95.12 89 ASN B C 1
ATOM 3090 O O . ASN B 1 89 ? 9.125 -5.43 -10.828 1 95.12 89 ASN B O 1
ATOM 3094 N N . TRP B 1 90 ? 8.367 -5.504 -8.734 1 97.69 90 TRP B N 1
ATOM 3095 C CA . TRP B 1 90 ? 7.004 -5.82 -9.148 1 97.69 90 TRP B CA 1
ATOM 3096 C C . TRP B 1 90 ? 6.07 -4.641 -8.891 1 97.69 90 TRP B C 1
ATOM 3098 O O . TRP B 1 90 ? 4.848 -4.77 -9 1 97.69 90 TRP B O 1
ATOM 3108 N N . SER B 1 91 ? 6.656 -3.477 -8.461 1 98.06 91 SER B N 1
ATOM 3109 C CA . SER B 1 91 ? 5.848 -2.291 -8.195 1 98.06 91 SER B CA 1
ATOM 3110 C C . SER B 1 91 ? 5.574 -1.511 -9.477 1 98.06 91 SER B C 1
ATOM 3112 O O . SER B 1 91 ? 6.477 -1.318 -10.297 1 98.06 91 SER B O 1
ATOM 3114 N N . HIS B 1 92 ? 4.297 -1.154 -9.688 1 98.25 92 HIS B N 1
ATOM 3115 C CA . HIS B 1 92 ? 3.85 -0.263 -10.75 1 98.25 92 HIS B CA 1
ATOM 3116 C C . HIS B 1 92 ? 4.258 -0.794 -12.117 1 98.25 92 HIS B C 1
ATOM 3118 O O . HIS B 1 92 ? 4.77 -0.044 -12.953 1 98.25 92 HIS B O 1
ATOM 3124 N N . LEU B 1 93 ? 4.082 -2.062 -12.273 1 98.38 93 LEU B N 1
ATOM 3125 C CA . LEU B 1 93 ? 4.348 -2.66 -13.578 1 98.38 93 LEU B CA 1
ATOM 3126 C C . LEU B 1 93 ? 3.375 -2.137 -14.625 1 98.38 93 LEU B C 1
ATOM 3128 O O . LEU B 1 93 ? 2.33 -1.575 -14.289 1 98.38 93 LEU B O 1
ATOM 3132 N N . ASP B 1 94 ? 3.744 -2.23 -15.867 1 97.94 94 ASP B N 1
ATOM 3133 C CA . ASP B 1 94 ? 2.93 -1.96 -17.047 1 97.94 94 ASP B CA 1
ATOM 3134 C C . ASP B 1 94 ? 3.25 -2.941 -18.172 1 97.94 94 ASP B C 1
ATOM 3136 O O . ASP B 1 94 ? 3.73 -2.541 -19.234 1 97.94 94 ASP B O 1
ATOM 3140 N N . THR B 1 95 ? 2.949 -4.203 -17.938 1 98.25 95 THR B N 1
ATOM 3141 C CA . THR B 1 95 ? 3.281 -5.277 -18.859 1 98.25 95 THR B CA 1
ATOM 3142 C C . THR B 1 95 ? 2.178 -5.453 -19.906 1 98.25 95 THR B C 1
ATOM 3144 O O . THR B 1 95 ? 1.103 -4.867 -19.781 1 98.25 95 THR B O 1
ATOM 3147 N N . ASP B 1 96 ? 2.412 -6.289 -20.922 1 98.06 96 ASP B N 1
ATOM 3148 C CA . ASP B 1 96 ? 1.478 -6.559 -22.016 1 98.06 96 ASP B CA 1
ATOM 3149 C C . ASP B 1 96 ? 0.694 -7.844 -21.75 1 98.06 96 ASP B C 1
ATOM 3151 O O . ASP B 1 96 ? 0.326 -8.547 -22.703 1 98.06 96 ASP B O 1
ATOM 3155 N N . PHE B 1 97 ? 0.46 -8.188 -20.547 1 98.44 97 PHE B N 1
ATOM 3156 C CA . PHE B 1 97 ? -0.127 -9.484 -20.203 1 98.44 97 PHE B CA 1
ATOM 3157 C C . PHE B 1 97 ? -1.487 -9.648 -20.875 1 98.44 97 PHE B C 1
ATOM 3159 O O . PHE B 1 97 ? -1.777 -10.703 -21.453 1 98.44 97 PHE B O 1
ATOM 3166 N N . LEU B 1 98 ? -2.355 -8.648 -20.781 1 98.69 98 LEU B N 1
ATOM 3167 C CA . LEU B 1 98 ? -3.693 -8.789 -21.344 1 98.69 98 LEU B CA 1
ATOM 3168 C C . LEU B 1 98 ? -3.627 -8.93 -22.859 1 98.69 98 LEU B C 1
ATOM 3170 O O . LEU B 1 98 ? -4.453 -9.625 -23.453 1 98.69 98 LEU B O 1
ATOM 3174 N N . ASP B 1 99 ? -2.66 -8.258 -23.5 1 98.5 99 ASP B N 1
ATOM 3175 C CA . ASP B 1 99 ? -2.439 -8.461 -24.922 1 98.5 99 ASP B CA 1
ATOM 3176 C C . ASP B 1 99 ? -2.006 -9.898 -25.219 1 98.5 99 ASP B C 1
ATOM 3178 O O . ASP B 1 99 ? -2.455 -10.508 -26.188 1 98.5 99 ASP B O 1
ATOM 3182 N N . ASN B 1 100 ? -1.112 -10.438 -24.375 1 97.62 100 ASN B N 1
ATOM 3183 C CA . ASN B 1 100 ? -0.675 -11.82 -24.516 1 97.62 100 ASN B CA 1
ATOM 3184 C C . ASN B 1 100 ? -1.833 -12.797 -24.344 1 97.62 100 ASN B C 1
ATOM 3186 O O . ASN B 1 100 ? -1.928 -13.797 -25.047 1 97.62 100 ASN B O 1
ATOM 3190 N N . LEU B 1 101 ? -2.674 -12.516 -23.344 1 98.31 101 LEU B N 1
ATOM 3191 C CA . LEU B 1 101 ? -3.861 -13.336 -23.125 1 98.31 101 LEU B CA 1
ATOM 3192 C C . LEU B 1 101 ? -4.77 -13.32 -24.344 1 98.31 101 LEU B C 1
ATOM 3194 O O . LEU B 1 101 ? -5.273 -14.359 -24.766 1 98.31 101 LEU B O 1
ATOM 3198 N N . ALA B 1 102 ? -4.961 -12.172 -24.906 1 98.5 102 ALA B N 1
ATOM 3199 C CA . ALA B 1 102 ? -5.766 -12.023 -26.125 1 98.5 102 ALA B CA 1
ATOM 3200 C C . ALA B 1 102 ? -5.164 -12.828 -27.281 1 98.5 102 ALA B C 1
ATOM 3202 O O . ALA B 1 102 ? -5.895 -13.43 -28.062 1 98.5 102 ALA B O 1
ATOM 3203 N N . ALA B 1 103 ? -3.85 -12.82 -27.375 1 97.06 103 ALA B N 1
ATOM 3204 C CA . ALA B 1 103 ? -3.162 -13.57 -28.422 1 97.06 103 ALA B CA 1
ATOM 3205 C C . ALA B 1 103 ? -3.414 -15.07 -28.281 1 97.06 103 ALA B C 1
ATOM 3207 O O . ALA B 1 103 ? -3.361 -15.805 -29.266 1 97.06 103 ALA B O 1
ATOM 3208 N N . ALA B 1 104 ? -3.686 -15.469 -27.078 1 96.31 104 ALA B N 1
ATOM 3209 C CA . ALA B 1 104 ? -4.027 -16.859 -26.828 1 96.31 104 ALA B CA 1
ATOM 3210 C C . ALA B 1 104 ? -5.512 -17.109 -27.062 1 96.31 104 ALA B C 1
ATOM 3212 O O . ALA B 1 104 ? -6.012 -18.219 -26.797 1 96.31 104 ALA B O 1
ATOM 3213 N N . GLY B 1 105 ? -6.207 -16.094 -27.469 1 97.12 105 GLY B N 1
ATOM 3214 C CA . GLY B 1 105 ? -7.613 -16.234 -27.812 1 97.12 105 GLY B CA 1
ATOM 3215 C C . GLY B 1 105 ? -8.539 -16.047 -26.625 1 97.12 105 GLY B C 1
ATOM 3216 O O . GLY B 1 105 ? -9.633 -16.594 -26.578 1 97.12 105 GLY B O 1
ATOM 3217 N N . VAL B 1 106 ? -8.109 -15.367 -25.641 1 98.44 106 VAL B N 1
ATOM 3218 C CA . VAL B 1 106 ? -8.914 -15.188 -24.438 1 98.44 106 VAL B CA 1
ATOM 3219 C C . VAL B 1 106 ? -9.086 -13.695 -24.141 1 98.44 106 VAL B C 1
ATOM 3221 O O . VAL B 1 106 ? -8.109 -12.984 -23.922 1 98.44 106 VAL B O 1
ATOM 3224 N N . ARG B 1 107 ? -10.273 -13.211 -24.172 1 98.25 107 ARG B N 1
ATOM 3225 C CA . ARG B 1 107 ? -10.609 -11.898 -23.641 1 98.25 107 ARG B CA 1
ATOM 3226 C C . ARG B 1 107 ? -11.047 -11.984 -22.188 1 98.25 107 ARG B C 1
ATOM 3228 O O . ARG B 1 107 ? -11.57 -13.016 -21.75 1 98.25 107 ARG B O 1
ATOM 3235 N N . PRO B 1 108 ? -10.844 -10.977 -21.453 1 98.88 108 PRO B N 1
ATOM 3236 C CA . PRO B 1 108 ? -11.203 -11 -20.031 1 98.88 108 PRO B CA 1
ATOM 3237 C C . PRO B 1 108 ? -12.641 -11.477 -19.797 1 98.88 108 PRO B C 1
ATOM 3239 O O . PRO B 1 108 ? -12.891 -12.258 -18.875 1 98.88 108 PRO B O 1
ATOM 3242 N N . GLU B 1 109 ? -13.547 -11.062 -20.625 1 98.69 109 GLU B N 1
ATOM 3243 C CA . GLU B 1 109 ? -14.961 -11.383 -20.453 1 98.69 109 GLU B CA 1
ATOM 3244 C C . GLU B 1 109 ? -15.242 -12.844 -20.781 1 98.69 109 GLU B C 1
ATOM 3246 O O . GLU B 1 109 ? -16.312 -13.359 -20.469 1 98.69 109 GLU B O 1
ATOM 3251 N N . ASP B 1 110 ? -14.289 -13.508 -21.422 1 98.25 110 ASP B N 1
ATOM 3252 C CA . ASP B 1 110 ? -14.453 -14.898 -21.828 1 98.25 110 ASP B CA 1
ATOM 3253 C C . ASP B 1 110 ? -14.141 -15.859 -20.688 1 98.25 110 ASP B C 1
ATOM 3255 O O . ASP B 1 110 ? -14.438 -17.047 -20.766 1 98.25 110 ASP B O 1
ATOM 3259 N N . VAL B 1 111 ? -13.555 -15.383 -19.656 1 98.94 111 VAL B N 1
ATOM 3260 C CA . VAL B 1 111 ? -13.055 -16.25 -18.578 1 98.94 111 VAL B CA 1
ATOM 3261 C C . VAL B 1 111 ? -14.211 -16.656 -17.672 1 98.94 111 VAL B C 1
ATOM 3263 O O . VAL B 1 111 ? -14.992 -15.82 -17.219 1 98.94 111 VAL B O 1
ATOM 3266 N N . ASP B 1 112 ? -14.281 -17.984 -17.422 1 98.94 112 ASP B N 1
ATOM 3267 C CA . ASP B 1 112 ? -15.367 -18.531 -16.625 1 98.94 112 ASP B CA 1
ATOM 3268 C C . ASP B 1 112 ? -14.914 -18.781 -15.188 1 98.94 112 ASP B C 1
ATOM 3270 O O . ASP B 1 112 ? -15.695 -18.656 -14.242 1 98.94 112 ASP B O 1
ATOM 3274 N N . VAL B 1 113 ? -13.703 -19.219 -15.055 1 98.94 113 VAL B N 1
ATOM 3275 C CA . VAL B 1 113 ? -13.164 -19.578 -13.75 1 98.94 113 VAL B CA 1
ATOM 3276 C C . VAL B 1 113 ? -11.727 -19.062 -13.625 1 98.94 113 VAL B C 1
ATOM 3278 O O . VAL B 1 113 ? -10.945 -19.172 -14.57 1 98.94 113 VAL B O 1
ATOM 3281 N N . VAL B 1 114 ? -11.414 -18.453 -12.562 1 99 114 VAL B N 1
ATOM 3282 C CA . VAL B 1 114 ? -10.039 -18.172 -12.164 1 99 114 VAL B CA 1
ATOM 3283 C C . VAL B 1 114 ? -9.672 -18.969 -10.922 1 99 114 VAL B C 1
ATOM 3285 O O . VAL B 1 114 ? -10.391 -18.922 -9.914 1 99 114 VAL B O 1
ATOM 3288 N N . ILE B 1 115 ? -8.633 -19.734 -11.062 1 99 115 ILE B N 1
ATOM 3289 C CA . ILE B 1 115 ? -8.102 -20.484 -9.93 1 99 115 ILE B CA 1
ATOM 3290 C C . ILE B 1 115 ? -6.887 -19.766 -9.352 1 99 115 ILE B C 1
ATOM 3292 O O . ILE B 1 115 ? -5.93 -19.469 -10.078 1 99 115 ILE B O 1
ATOM 3296 N N . ASN B 1 116 ? -6.914 -19.391 -8.133 1 98.94 116 ASN B N 1
ATOM 3297 C CA . ASN B 1 116 ? -5.715 -19.016 -7.402 1 98.94 116 ASN B CA 1
ATOM 3298 C C . ASN B 1 116 ? -5.191 -20.156 -6.539 1 98.94 116 ASN B C 1
ATOM 3300 O O . ASN B 1 116 ? -5.797 -20.5 -5.527 1 98.94 116 ASN B O 1
ATOM 3304 N N . THR B 1 117 ? -4.066 -20.656 -6.961 1 98.94 117 THR B N 1
ATOM 3305 C CA . THR B 1 117 ? -3.498 -21.781 -6.227 1 98.94 117 THR B CA 1
ATOM 3306 C C . THR B 1 117 ? -3.17 -21.391 -4.793 1 98.94 117 THR B C 1
ATOM 3308 O O . THR B 1 117 ? -3.262 -22.203 -3.875 1 98.94 117 THR B O 1
ATOM 3311 N N . HIS B 1 118 ? -2.717 -20.188 -4.613 1 98.88 118 HIS B N 1
ATOM 3312 C CA . HIS B 1 118 ? -2.504 -19.547 -3.322 1 98.88 118 HIS B CA 1
ATOM 3313 C C . HIS B 1 118 ? -2.439 -18.031 -3.475 1 98.88 118 HIS B C 1
ATOM 3315 O O . HIS B 1 118 ? -2.57 -17.5 -4.582 1 98.88 118 HIS B O 1
ATOM 3321 N N . LEU B 1 119 ? -2.309 -17.297 -2.332 1 98.88 119 LEU B N 1
ATOM 3322 C CA . LEU B 1 119 ? -2.561 -15.867 -2.408 1 98.88 119 LEU B CA 1
ATOM 3323 C C . LEU B 1 119 ? -1.269 -15.078 -2.23 1 98.88 119 LEU B C 1
ATOM 3325 O O . LEU B 1 119 ? -1.257 -14.039 -1.567 1 98.88 119 LEU B O 1
ATOM 3329 N N . HIS B 1 120 ? -0.188 -15.516 -2.824 1 98.88 120 HIS B N 1
ATOM 3330 C CA . HIS B 1 120 ? 1.02 -14.703 -2.918 1 98.88 120 HIS B CA 1
ATOM 3331 C C . HIS B 1 120 ? 0.878 -13.633 -3.992 1 98.88 120 HIS B C 1
ATOM 3333 O O . HIS B 1 120 ? 0.066 -13.766 -4.91 1 98.88 120 HIS B O 1
ATOM 3339 N N . ILE B 1 121 ? 1.688 -12.695 -3.961 1 98.5 121 ILE B N 1
ATOM 3340 C CA . ILE B 1 121 ? 1.774 -11.453 -4.715 1 98.5 121 ILE B CA 1
ATOM 3341 C C . ILE B 1 121 ? 1.818 -11.758 -6.211 1 98.5 121 ILE B C 1
ATOM 3343 O O . ILE B 1 121 ? 1.255 -11.016 -7.02 1 98.5 121 ILE B O 1
ATOM 3347 N N . ASP B 1 122 ? 2.389 -12.828 -6.605 1 98.62 122 ASP B N 1
ATOM 3348 C CA . ASP B 1 122 ? 2.633 -13.117 -8.016 1 98.62 122 ASP B CA 1
ATOM 3349 C C . ASP B 1 122 ? 1.691 -14.203 -8.531 1 98.62 122 ASP B C 1
ATOM 3351 O O . ASP B 1 122 ? 1.979 -14.859 -9.531 1 98.62 122 ASP B O 1
ATOM 3355 N N . HIS B 1 123 ? 0.523 -14.383 -7.848 1 98.88 123 HIS B N 1
ATOM 3356 C CA . HIS B 1 123 ? -0.446 -15.383 -8.281 1 98.88 123 HIS B CA 1
ATOM 3357 C C . HIS B 1 123 ? -1.844 -14.781 -8.398 1 98.88 123 HIS B C 1
ATOM 3359 O O . HIS B 1 123 ? -2.771 -15.445 -8.867 1 98.88 123 HIS B O 1
ATOM 3365 N N . VAL B 1 124 ? -1.982 -13.5 -7.98 1 98.94 124 VAL B N 1
ATOM 3366 C CA . VAL B 1 124 ? -3.342 -12.992 -7.848 1 98.94 124 VAL B CA 1
ATOM 3367 C C . VAL B 1 124 ? -3.422 -11.578 -8.43 1 98.94 124 VAL B C 1
ATOM 3369 O O . VAL B 1 124 ? -4.492 -10.969 -8.445 1 98.94 124 VAL B O 1
ATOM 3372 N N . GLY B 1 125 ? -2.354 -11.039 -8.969 1 98.94 125 GLY B N 1
ATOM 3373 C CA . GLY B 1 125 ? -2.273 -9.625 -9.297 1 98.94 125 GLY B CA 1
ATOM 3374 C C . GLY B 1 125 ? -3.275 -9.203 -10.359 1 98.94 125 GLY B C 1
ATOM 3375 O O . GLY B 1 125 ? -3.871 -8.125 -10.258 1 98.94 125 GLY B O 1
ATOM 3376 N N . TRP B 1 126 ? -3.488 -10 -11.367 1 98.94 126 TRP B N 1
ATOM 3377 C CA . TRP B 1 126 ? -4.391 -9.656 -12.461 1 98.94 126 TRP B CA 1
ATOM 3378 C C . TRP B 1 126 ? -5.824 -10.055 -12.133 1 98.94 126 TRP B C 1
ATOM 3380 O O . TRP B 1 126 ? -6.727 -9.906 -12.961 1 98.94 126 TRP B O 1
ATOM 3390 N N . ASN B 1 127 ? -6.055 -10.586 -10.852 1 98.94 127 ASN B N 1
ATOM 3391 C CA . ASN B 1 127 ? -7.457 -10.672 -10.461 1 98.94 127 ASN B CA 1
ATOM 3392 C C . ASN B 1 127 ? -8.18 -9.344 -10.672 1 98.94 127 ASN B C 1
ATOM 3394 O O . ASN B 1 127 ? -9.391 -9.328 -10.922 1 98.94 127 ASN B O 1
ATOM 3398 N N . THR B 1 128 ? -7.414 -8.297 -10.547 1 98.94 128 THR B N 1
ATOM 3399 C CA . THR B 1 128 ? -8.008 -6.973 -10.688 1 98.94 128 THR B CA 1
ATOM 3400 C C . THR B 1 128 ? -7.199 -6.109 -11.648 1 98.94 128 THR B C 1
ATOM 3402 O O . THR B 1 128 ? -6.059 -6.445 -11.977 1 98.94 128 THR B O 1
ATOM 3405 N N . ARG B 1 129 ? -7.789 -5.102 -12.133 1 98.88 129 ARG B N 1
ATOM 3406 C CA . ARG B 1 129 ? -7.156 -4.02 -12.883 1 98.88 129 ARG B CA 1
ATOM 3407 C C . ARG B 1 129 ? -7.621 -2.658 -12.375 1 98.88 129 ARG B C 1
ATOM 3409 O O . ARG B 1 129 ? -8.711 -2.539 -11.805 1 98.88 129 ARG B O 1
ATOM 3416 N N . LEU B 1 130 ? -6.738 -1.734 -12.508 1 98.44 130 LEU B N 1
ATOM 3417 C CA . LEU B 1 130 ? -7.094 -0.386 -12.078 1 98.44 130 LEU B CA 1
ATOM 3418 C C . LEU B 1 130 ? -8.016 0.282 -13.094 1 98.44 130 LEU B C 1
ATOM 3420 O O . LEU B 1 130 ? -7.695 0.339 -14.281 1 98.44 130 LEU B O 1
ATOM 3424 N N . ASP B 1 131 ? -9.156 0.656 -12.758 1 97.81 131 ASP B N 1
ATOM 3425 C CA . ASP B 1 131 ? -10.109 1.457 -13.523 1 97.81 131 ASP B CA 1
ATOM 3426 C C . ASP B 1 131 ? -10.352 2.807 -12.852 1 97.81 131 ASP B C 1
ATOM 3428 O O . ASP B 1 131 ? -11.039 2.879 -11.82 1 97.81 131 ASP B O 1
ATOM 3432 N N . ASP B 1 132 ? -9.797 3.859 -13.422 1 95.62 132 ASP B N 1
ATOM 3433 C CA . ASP B 1 132 ? -9.727 5.172 -12.789 1 95.62 132 ASP B CA 1
ATOM 3434 C C . ASP B 1 132 ? -9.031 5.09 -11.43 1 95.62 132 ASP B C 1
ATOM 3436 O O . ASP B 1 132 ? -7.809 4.949 -11.359 1 95.62 132 ASP B O 1
ATOM 3440 N N . ARG B 1 133 ? -9.836 5.152 -10.328 1 96.62 133 ARG B N 1
ATOM 3441 C CA . ARG B 1 133 ? -9.195 5.195 -9.016 1 96.62 133 ARG B CA 1
ATOM 3442 C C . ARG B 1 133 ? -9.477 3.916 -8.234 1 96.62 133 ARG B C 1
ATOM 3444 O O . ARG B 1 133 ? -9.078 3.795 -7.07 1 96.62 133 ARG B O 1
ATOM 3451 N N . SER B 1 134 ? -10.125 2.936 -8.945 1 97.44 134 SER B N 1
ATOM 3452 C CA . SER B 1 134 ? -10.578 1.771 -8.188 1 97.44 134 SER B CA 1
ATOM 3453 C C . SER B 1 134 ? -10.055 0.478 -8.805 1 97.44 134 SER B C 1
ATOM 3455 O O . SER B 1 134 ? -9.906 0.378 -10.023 1 97.44 134 SER B O 1
ATOM 3457 N N . TRP B 1 135 ? -9.773 -0.481 -7.949 1 98.69 135 TRP B N 1
ATOM 3458 C CA . TRP B 1 135 ? -9.5 -1.841 -8.406 1 98.69 135 TRP B CA 1
ATOM 3459 C C . TRP B 1 135 ? -10.797 -2.58 -8.727 1 98.69 135 TRP B C 1
ATOM 3461 O O . TRP B 1 135 ? -11.688 -2.684 -7.875 1 98.69 135 TRP B O 1
ATOM 3471 N N . VAL B 1 136 ? -10.914 -3.061 -9.938 1 98.88 136 VAL B N 1
ATOM 3472 C CA . VAL B 1 136 ? -12.102 -3.789 -10.352 1 98.88 136 VAL B CA 1
ATOM 3473 C C . VAL B 1 136 ? -11.711 -5.168 -10.875 1 98.88 136 VAL B C 1
ATOM 3475 O O . VAL B 1 136 ? -10.578 -5.367 -11.328 1 98.88 136 VAL B O 1
ATOM 3478 N N . PRO B 1 137 ? -12.602 -6.148 -10.812 1 98.94 137 PRO B N 1
ATOM 3479 C CA . PRO B 1 137 ? -12.258 -7.465 -11.352 1 98.94 137 PRO B CA 1
ATOM 3480 C C . PRO B 1 137 ? -11.82 -7.406 -12.812 1 98.94 137 PRO B C 1
ATOM 3482 O O . PRO B 1 137 ? -12.516 -6.828 -13.648 1 98.94 137 PRO B O 1
ATOM 3485 N N . THR B 1 138 ? -10.672 -7.973 -13.141 1 98.94 138 THR B N 1
ATOM 3486 C CA . THR B 1 138 ? -10.203 -8.047 -14.523 1 98.94 138 THR B CA 1
ATOM 3487 C C . THR B 1 138 ? -11.109 -8.938 -15.359 1 98.94 138 THR B C 1
ATOM 3489 O O . THR B 1 138 ? -11.375 -8.648 -16.531 1 98.94 138 THR B O 1
ATOM 3492 N N . PHE B 1 139 ? -11.531 -10.023 -14.75 1 98.94 139 PHE B N 1
ATOM 3493 C CA . PHE B 1 139 ? -12.398 -10.992 -15.406 1 98.94 139 PHE B CA 1
ATOM 3494 C C . PHE B 1 139 ? -13.797 -10.961 -14.805 1 98.94 139 PHE B C 1
ATOM 3496 O O . PHE B 1 139 ? -14.125 -11.766 -13.93 1 98.94 139 PHE B O 1
ATOM 3503 N N . PRO B 1 140 ? -14.672 -10.18 -15.352 1 98.81 140 PRO B N 1
ATOM 3504 C CA . PRO B 1 140 ? -15.914 -9.82 -14.68 1 98.81 140 PRO B CA 1
ATOM 3505 C C . PRO B 1 140 ? -16.938 -10.953 -14.664 1 98.81 140 PRO B C 1
ATOM 3507 O O . PRO B 1 140 ? -17.875 -10.945 -13.867 1 98.81 140 PRO B O 1
ATOM 3510 N N . ASN B 1 141 ? -16.797 -11.914 -15.508 1 98.88 141 ASN B N 1
ATOM 3511 C CA . ASN B 1 141 ? -17.781 -13 -15.586 1 98.88 141 ASN B CA 1
ATOM 3512 C C . ASN B 1 141 ? -17.266 -14.258 -14.883 1 98.88 141 ASN B C 1
ATOM 3514 O O . ASN B 1 141 ? -17.984 -15.266 -14.812 1 98.88 141 ASN B O 1
ATOM 3518 N N . ALA B 1 142 ? -16.109 -14.203 -14.32 1 98.94 142 ALA B N 1
ATOM 3519 C CA . ALA B 1 142 ? -15.469 -15.398 -13.781 1 98.94 142 ALA B CA 1
ATOM 3520 C C . ALA B 1 142 ? -15.898 -15.648 -12.344 1 98.94 142 ALA B C 1
ATOM 3522 O O . ALA B 1 142 ? -16.25 -14.711 -11.617 1 98.94 142 ALA B O 1
ATOM 3523 N N . THR B 1 143 ? -15.93 -16.906 -11.961 1 98.94 143 THR B N 1
ATOM 3524 C CA . THR B 1 143 ? -15.852 -17.281 -10.555 1 98.94 143 THR B CA 1
ATOM 3525 C C . THR B 1 143 ? -14.398 -17.484 -10.125 1 98.94 143 THR B C 1
ATOM 3527 O O . THR B 1 143 ? -13.656 -18.234 -10.75 1 98.94 143 THR B O 1
ATOM 3530 N N . TYR B 1 144 ? -14.031 -16.766 -9.109 1 99 144 TYR B N 1
ATOM 3531 C CA . TYR B 1 144 ? -12.688 -16.906 -8.562 1 99 144 TYR B CA 1
ATOM 3532 C C . TYR B 1 144 ? -12.664 -17.953 -7.457 1 99 144 TYR B C 1
ATOM 3534 O O . TYR B 1 144 ? -13.328 -17.797 -6.434 1 99 144 TYR B O 1
ATOM 3542 N N . LEU B 1 145 ? -11.961 -19.031 -7.695 1 99 145 LEU B N 1
ATOM 3543 C CA . LEU B 1 145 ? -11.805 -20.078 -6.688 1 99 145 LEU B CA 1
ATOM 3544 C C . LEU B 1 145 ? -10.578 -19.812 -5.816 1 99 145 LEU B C 1
ATOM 3546 O O . LEU B 1 145 ? -9.445 -19.828 -6.305 1 99 145 LEU B O 1
ATOM 3550 N N . ILE B 1 146 ? -10.797 -19.562 -4.535 1 98.94 146 ILE B N 1
ATOM 3551 C CA . ILE B 1 146 ? -9.758 -19.172 -3.588 1 98.94 146 ILE B CA 1
ATOM 3552 C C . ILE B 1 146 ? -9.789 -20.109 -2.379 1 98.94 146 ILE B C 1
ATOM 3554 O O . ILE B 1 146 ? -10.859 -20.375 -1.817 1 98.94 146 ILE B O 1
ATOM 3558 N N . PRO B 1 147 ? -8.602 -20.656 -2.004 1 98.94 147 PRO B N 1
ATOM 3559 C CA . PRO B 1 147 ? -8.602 -21.484 -0.794 1 98.94 147 PRO B CA 1
ATOM 3560 C C . PRO B 1 147 ? -8.992 -20.703 0.456 1 98.94 147 PRO B C 1
ATOM 3562 O O . PRO B 1 147 ? -8.414 -19.641 0.741 1 98.94 147 PRO B O 1
ATOM 3565 N N . GLN B 1 148 ? -9.883 -21.25 1.191 1 98.88 148 GLN B N 1
ATOM 3566 C CA . GLN B 1 148 ? -10.391 -20.594 2.393 1 98.88 148 GLN B CA 1
ATOM 3567 C C . GLN B 1 148 ? -9.258 -20.297 3.373 1 98.88 148 GLN B C 1
ATOM 3569 O O . GLN B 1 148 ? -9.195 -19.188 3.938 1 98.88 148 GLN B O 1
ATOM 3574 N N . LYS B 1 149 ? -8.406 -21.203 3.547 1 98.88 149 LYS B N 1
ATOM 3575 C CA . LYS B 1 149 ? -7.328 -21.047 4.52 1 98.88 149 LYS B CA 1
ATOM 3576 C C . LYS B 1 149 ? -6.41 -19.891 4.148 1 98.88 149 LYS B C 1
ATOM 3578 O O . LYS B 1 149 ? -5.957 -19.141 5.02 1 98.88 149 LYS B O 1
ATOM 3583 N N . ASP B 1 150 ? -6.117 -19.703 2.904 1 98.88 150 ASP B N 1
ATOM 3584 C CA . ASP B 1 150 ? -5.289 -18.578 2.48 1 98.88 150 ASP B CA 1
ATOM 3585 C C . ASP B 1 150 ? -6.055 -17.266 2.584 1 98.88 150 ASP B C 1
ATOM 3587 O O . ASP B 1 150 ? -5.48 -16.234 2.922 1 98.88 150 ASP B O 1
ATOM 3591 N N . PHE B 1 151 ? -7.324 -17.359 2.203 1 98.94 151 PHE B N 1
ATOM 3592 C CA . PHE B 1 151 ? -8.141 -16.156 2.367 1 98.94 151 PHE B CA 1
ATOM 3593 C C . PHE B 1 151 ? -8.062 -15.648 3.801 1 98.94 151 PHE B C 1
ATOM 3595 O O . PHE B 1 151 ? -7.855 -14.453 4.027 1 98.94 151 PHE B O 1
ATOM 3602 N N . ASP B 1 152 ? -8.203 -16.531 4.746 1 98.81 152 ASP B N 1
ATOM 3603 C CA . ASP B 1 152 ? -8.148 -16.172 6.16 1 98.81 152 ASP B CA 1
ATOM 3604 C C . ASP B 1 152 ? -6.738 -15.758 6.57 1 98.81 152 ASP B C 1
ATOM 3606 O O . ASP B 1 152 ? -6.555 -14.773 7.289 1 98.81 152 ASP B O 1
ATOM 3610 N N . PHE B 1 153 ? -5.742 -16.453 6.129 1 98.81 153 PHE B N 1
ATOM 3611 C CA . PHE B 1 153 ? -4.359 -16.25 6.555 1 98.81 153 PHE B CA 1
ATOM 3612 C C . PHE B 1 153 ? -3.828 -14.914 6.07 1 98.81 153 PHE B C 1
ATOM 3614 O O . PHE B 1 153 ? -3.133 -14.211 6.809 1 98.81 153 PHE B O 1
ATOM 3621 N N . TRP B 1 154 ? -4.172 -14.547 4.844 1 98.62 154 TRP B N 1
ATOM 3622 C CA . TRP B 1 154 ? -3.551 -13.375 4.234 1 98.62 154 TRP B CA 1
ATOM 3623 C C . TRP B 1 154 ? -4.418 -12.133 4.426 1 98.62 154 TRP B C 1
ATOM 3625 O O . TRP B 1 154 ? -4.035 -11.031 4.027 1 98.62 154 TRP B O 1
ATOM 3635 N N . ASN B 1 155 ? -5.637 -12.32 4.992 1 98.62 155 ASN B N 1
ATOM 3636 C CA . ASN B 1 155 ? -6.434 -11.164 5.402 1 98.62 155 ASN B CA 1
ATOM 3637 C C . ASN B 1 155 ? -5.75 -10.383 6.52 1 98.62 155 ASN B C 1
ATOM 3639 O O . ASN B 1 155 ? -5.59 -10.883 7.633 1 98.62 155 ASN B O 1
ATOM 3643 N N . PRO B 1 156 ? -5.387 -9.125 6.168 1 97.12 156 PRO B N 1
ATOM 3644 C CA . PRO B 1 156 ? -4.641 -8.367 7.172 1 97.12 156 PRO B CA 1
ATOM 3645 C C . PRO B 1 156 ? -5.426 -8.164 8.469 1 97.12 156 PRO B C 1
ATOM 3647 O O . PRO B 1 156 ? -4.828 -7.984 9.531 1 97.12 156 PRO B O 1
ATOM 3650 N N . ALA B 1 157 ? -6.676 -8.188 8.445 1 96.06 157 ALA B N 1
ATOM 3651 C CA . ALA B 1 157 ? -7.512 -8.023 9.633 1 96.06 157 ALA B CA 1
ATOM 3652 C C . ALA B 1 157 ? -7.238 -9.125 10.648 1 96.06 157 ALA B C 1
ATOM 3654 O O . ALA B 1 157 ? -7.52 -8.969 11.836 1 96.06 157 ALA B O 1
ATOM 3655 N N . ASN B 1 158 ? -6.695 -10.258 10.133 1 97.69 158 ASN B N 1
ATOM 3656 C CA . ASN B 1 158 ? -6.453 -11.391 11.023 1 97.69 158 ASN B CA 1
ATOM 3657 C C . ASN B 1 158 ? -5.055 -11.336 11.633 1 97.69 158 ASN B C 1
ATOM 3659 O O . ASN B 1 158 ? -4.719 -12.133 12.508 1 97.69 158 ASN B O 1
ATOM 3663 N N . GLU B 1 159 ? -4.199 -10.422 11.219 1 94.25 159 GLU B N 1
ATOM 3664 C CA . GLU B 1 159 ? -2.906 -10.07 11.797 1 94.25 159 GLU B CA 1
ATOM 3665 C C . GLU B 1 159 ? -2.01 -11.305 11.93 1 94.25 159 GLU B C 1
ATOM 3667 O O . GLU B 1 159 ? -1.338 -11.477 12.945 1 94.25 159 GLU B O 1
ATOM 3672 N N . ASN B 1 160 ? -2.088 -12.219 10.938 1 96.88 160 ASN B N 1
ATOM 3673 C CA . ASN B 1 160 ? -1.179 -13.359 10.922 1 96.88 160 ASN B CA 1
ATOM 3674 C C . ASN B 1 160 ? 0.232 -12.945 10.516 1 96.88 160 ASN B C 1
ATOM 3676 O O . ASN B 1 160 ? 0.407 -12.156 9.586 1 96.88 160 ASN B O 1
ATOM 3680 N N . ALA B 1 161 ? 1.203 -13.422 11.25 1 94.62 161 ALA B N 1
ATOM 3681 C CA . ALA B 1 161 ? 2.592 -13.258 10.82 1 94.62 161 ALA B CA 1
ATOM 3682 C C . ALA B 1 161 ? 2.949 -14.242 9.719 1 94.62 161 ALA B C 1
ATOM 3684 O O . ALA B 1 161 ? 2.469 -15.375 9.711 1 94.62 161 ALA B O 1
ATOM 3685 N N . SER B 1 162 ? 3.76 -13.844 8.789 1 96.94 162 SER B N 1
ATOM 3686 C CA . SER B 1 162 ? 4.195 -14.695 7.68 1 96.94 162 SER B CA 1
ATOM 3687 C C . SER B 1 162 ? 5.715 -14.672 7.535 1 96.94 162 SER B C 1
ATOM 3689 O O . SER B 1 162 ? 6.367 -13.695 7.902 1 96.94 162 SER B O 1
ATOM 3691 N N . VAL B 1 163 ? 6.281 -15.703 6.996 1 96.38 163 VAL B N 1
ATOM 3692 C CA . VAL B 1 163 ? 7.707 -15.758 6.703 1 96.38 163 VAL B CA 1
ATOM 3693 C C . VAL B 1 163 ? 8.047 -14.766 5.59 1 96.38 163 VAL B C 1
ATOM 3695 O O . VAL B 1 163 ? 9.188 -14.32 5.469 1 96.38 163 VAL B O 1
ATOM 3698 N N . PHE B 1 164 ? 7.031 -14.43 4.844 1 92.75 164 PHE B N 1
ATOM 3699 C CA . PHE B 1 164 ? 7.184 -13.508 3.725 1 92.75 164 PHE B CA 1
ATOM 3700 C C . PHE B 1 164 ? 7.281 -12.07 4.223 1 92.75 164 PHE B C 1
ATOM 3702 O O . PHE B 1 164 ? 7.508 -11.148 3.434 1 92.75 164 PHE B O 1
ATOM 3709 N N . GLY B 1 165 ? 7.113 -11.852 5.504 1 93.81 165 GLY B N 1
ATOM 3710 C CA . GLY B 1 165 ? 7.152 -10.508 6.066 1 93.81 165 GLY B CA 1
ATOM 3711 C C . GLY B 1 165 ? 6.113 -9.586 5.461 1 93.81 165 GLY B C 1
ATOM 3712 O O . GLY B 1 165 ? 4.926 -9.914 5.422 1 93.81 165 GLY B O 1
ATOM 3713 N N . ARG B 1 166 ? 6.566 -8.477 4.914 1 95.5 166 ARG B N 1
ATOM 3714 C CA . ARG B 1 166 ? 5.66 -7.469 4.363 1 95.5 166 ARG B CA 1
ATOM 3715 C C . ARG B 1 166 ? 5.582 -7.574 2.846 1 95.5 166 ARG B C 1
ATOM 3717 O O . ARG B 1 166 ? 5 -6.707 2.188 1 95.5 166 ARG B O 1
ATOM 3724 N N . GLY B 1 167 ? 6.117 -8.617 2.311 1 96.69 167 GLY B N 1
ATOM 3725 C CA . GLY B 1 167 ? 6.18 -8.766 0.866 1 96.69 167 GLY B CA 1
ATOM 3726 C C . GLY B 1 167 ? 4.812 -8.82 0.214 1 96.69 167 GLY B C 1
ATOM 3727 O O . GLY B 1 167 ? 4.66 -8.469 -0.958 1 96.69 167 GLY B O 1
ATOM 3728 N N . ASN B 1 168 ? 3.795 -9.227 0.971 1 98.06 168 ASN B N 1
ATOM 3729 C CA . ASN B 1 168 ? 2.438 -9.336 0.446 1 98.06 168 ASN B CA 1
ATOM 3730 C C . ASN B 1 168 ? 1.596 -8.109 0.812 1 98.06 168 ASN B C 1
ATOM 3732 O O . ASN B 1 168 ? 0.369 -8.141 0.702 1 98.06 168 ASN B O 1
ATOM 3736 N N . GLN B 1 169 ? 2.275 -7.035 1.272 1 98 169 GLN B N 1
ATOM 3737 C CA . GLN B 1 169 ? 1.538 -5.82 1.6 1 98 169 GLN B CA 1
ATOM 3738 C C . GLN B 1 169 ? 0.723 -5.332 0.404 1 98 169 GLN B C 1
ATOM 3740 O O . GLN B 1 169 ? 1.225 -5.293 -0.721 1 98 169 GLN B O 1
ATOM 3745 N N . ASN B 1 170 ? -0.567 -4.957 0.61 1 98.69 170 ASN B N 1
ATOM 3746 C CA . ASN B 1 170 ? -1.523 -4.406 -0.344 1 98.69 170 ASN B CA 1
ATOM 3747 C C . ASN B 1 170 ? -2.191 -5.504 -1.167 1 98.69 170 ASN B C 1
ATOM 3749 O O . ASN B 1 170 ? -3.201 -5.262 -1.829 1 98.69 170 ASN B O 1
ATOM 3753 N N . VAL B 1 171 ? -1.634 -6.734 -1.159 1 98.88 171 VAL B N 1
ATOM 3754 C CA . VAL B 1 171 ? -2.07 -7.762 -2.1 1 98.88 171 VAL B CA 1
ATOM 3755 C C . VAL B 1 171 ? -3.523 -8.133 -1.817 1 98.88 171 VAL B C 1
ATOM 3757 O O . VAL B 1 171 ? -4.348 -8.172 -2.732 1 98.88 171 VAL B O 1
ATOM 3760 N N . PHE B 1 172 ? -3.832 -8.414 -0.562 1 98.88 172 PHE B N 1
ATOM 3761 C CA . PHE B 1 172 ? -5.199 -8.773 -0.203 1 98.88 172 PHE B CA 1
ATOM 3762 C C . PHE B 1 172 ? -6.168 -7.652 -0.576 1 98.88 172 PHE B C 1
ATOM 3764 O O . PHE B 1 172 ? -7.211 -7.906 -1.177 1 98.88 172 PHE B O 1
ATOM 3771 N N . GLU B 1 173 ? -5.816 -6.406 -0.324 1 98.75 173 GLU B N 1
ATOM 3772 C CA . GLU B 1 173 ? -6.676 -5.242 -0.495 1 98.75 173 GLU B CA 1
ATOM 3773 C C . GLU B 1 173 ? -6.898 -4.93 -1.973 1 98.75 173 GLU B C 1
ATOM 3775 O O . GLU B 1 173 ? -7.977 -4.477 -2.361 1 98.75 173 GLU B O 1
ATOM 3780 N N . ASP B 1 174 ? -5.883 -5.191 -2.781 1 98.88 174 ASP B N 1
ATOM 3781 C CA . ASP B 1 174 ? -6.012 -4.699 -4.148 1 98.88 174 ASP B CA 1
ATOM 3782 C C . ASP B 1 174 ? -6.309 -5.836 -5.121 1 98.88 174 ASP B C 1
ATOM 3784 O O . ASP B 1 174 ? -6.793 -5.605 -6.23 1 98.88 174 ASP B O 1
ATOM 3788 N N . SER B 1 175 ? -6.062 -7.094 -4.707 1 98.94 175 SER B N 1
ATOM 3789 C CA . SER B 1 175 ? -6.129 -8.172 -5.691 1 98.94 175 SER B CA 1
ATOM 3790 C C . SER B 1 175 ? -7.082 -9.273 -5.246 1 98.94 175 SER B C 1
ATOM 3792 O O . SER B 1 175 ? -7.492 -10.109 -6.051 1 98.94 175 SER B O 1
ATOM 3794 N N . VAL B 1 176 ? -7.449 -9.312 -3.984 1 98.94 176 VAL B N 1
ATOM 3795 C CA . VAL B 1 176 ? -8.305 -10.383 -3.471 1 98.94 176 VAL B CA 1
ATOM 3796 C C . VAL B 1 176 ? -9.656 -9.812 -3.053 1 98.94 176 VAL B C 1
ATOM 3798 O O . VAL B 1 176 ? -10.695 -10.25 -3.543 1 98.94 176 VAL B O 1
ATOM 3801 N N . LEU B 1 177 ? -9.641 -8.789 -2.277 1 98.88 177 LEU B N 1
ATOM 3802 C CA . LEU B 1 177 ? -10.836 -8.242 -1.662 1 98.88 177 LEU B CA 1
ATOM 3803 C C . LEU B 1 177 ? -11.789 -7.699 -2.723 1 98.88 177 LEU B C 1
ATOM 3805 O O . LEU B 1 177 ? -13 -7.922 -2.646 1 98.88 177 LEU B O 1
ATOM 3809 N N . PRO B 1 178 ? -11.305 -7 -3.775 1 98.88 178 PRO B N 1
ATOM 3810 C CA . PRO B 1 178 ? -12.234 -6.414 -4.742 1 98.88 178 PRO B CA 1
ATOM 3811 C C . PRO B 1 178 ? -13.07 -7.465 -5.469 1 98.88 178 PRO B C 1
ATOM 3813 O O . PRO B 1 178 ? -14.25 -7.246 -5.734 1 98.88 178 PRO B O 1
ATOM 3816 N N . VAL B 1 179 ? -12.477 -8.609 -5.801 1 98.88 179 VAL B N 1
ATOM 3817 C CA . VAL B 1 179 ? -13.258 -9.633 -6.48 1 98.88 179 VAL B CA 1
ATOM 3818 C C . VAL B 1 179 ? -14.219 -10.297 -5.492 1 98.88 179 VAL B C 1
ATOM 3820 O O . VAL B 1 179 ? -15.32 -10.703 -5.859 1 98.88 179 VAL B O 1
ATOM 3823 N N . HIS B 1 180 ? -13.789 -10.445 -4.23 1 98.94 180 HIS B N 1
ATOM 3824 C CA . HIS B 1 180 ? -14.672 -10.961 -3.195 1 98.94 180 HIS B CA 1
ATOM 3825 C C . HIS B 1 180 ? -15.852 -10.031 -2.961 1 98.94 180 HIS B C 1
ATOM 3827 O O . HIS B 1 180 ? -17 -10.477 -2.9 1 98.94 180 HIS B O 1
ATOM 3833 N N . ASP B 1 181 ? -15.602 -8.781 -2.887 1 98.69 181 ASP B N 1
ATOM 3834 C CA . ASP B 1 181 ? -16.641 -7.777 -2.652 1 98.69 181 ASP B CA 1
ATOM 3835 C C . ASP B 1 181 ? -17.609 -7.719 -3.822 1 98.69 181 ASP B C 1
ATOM 3837 O O . ASP B 1 181 ? -18.781 -7.379 -3.641 1 98.69 181 ASP B O 1
ATOM 3841 N N . ALA B 1 182 ? -17.125 -8.031 -4.984 1 98.75 182 ALA B N 1
ATOM 3842 C CA . ALA B 1 182 ? -17.969 -8.039 -6.176 1 98.75 182 ALA B CA 1
ATOM 3843 C C . ALA B 1 182 ? -18.844 -9.289 -6.219 1 98.75 182 ALA B C 1
ATOM 3845 O O . ALA B 1 182 ? -19.656 -9.445 -7.125 1 98.75 182 ALA B O 1
ATOM 3846 N N . GLY B 1 183 ? -18.688 -10.203 -5.273 1 98.81 183 GLY B N 1
ATOM 3847 C CA . GLY B 1 183 ? -19.5 -11.414 -5.195 1 98.81 183 GLY B CA 1
ATOM 3848 C C . GLY B 1 183 ? -19.031 -12.5 -6.145 1 98.81 183 GLY B C 1
ATOM 3849 O O . GLY B 1 183 ? -19.797 -13.406 -6.484 1 98.81 183 GLY B O 1
ATOM 3850 N N . LEU B 1 184 ? -17.781 -12.453 -6.551 1 98.94 184 LEU B N 1
ATOM 3851 C CA . LEU B 1 184 ? -17.328 -13.344 -7.617 1 98.94 184 LEU B CA 1
ATOM 3852 C C . LEU B 1 184 ? -16.484 -14.484 -7.055 1 98.94 184 LEU B C 1
ATOM 3854 O O . LEU B 1 184 ? -15.984 -15.312 -7.809 1 98.94 184 LEU B O 1
ATOM 3858 N N . THR B 1 185 ? -16.328 -14.594 -5.742 1 98.94 185 THR B N 1
ATOM 3859 C CA . THR B 1 185 ? -15.398 -15.578 -5.18 1 98.94 185 THR B CA 1
ATOM 3860 C C . THR B 1 185 ? -16.156 -16.781 -4.629 1 98.94 185 THR B C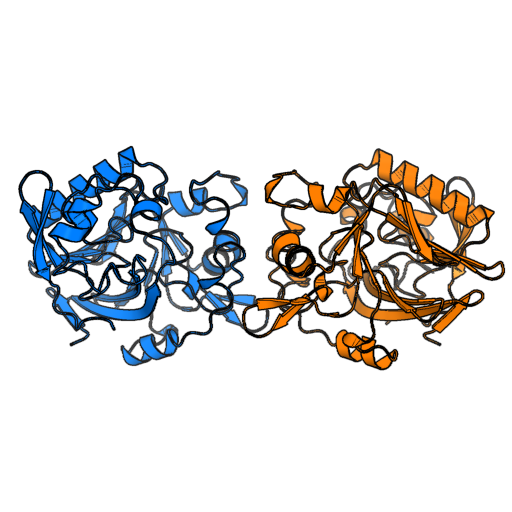 1
ATOM 3862 O O . THR B 1 185 ? -17.266 -16.641 -4.105 1 98.94 185 THR B O 1
ATOM 3865 N N . THR B 1 186 ? -15.641 -17.938 -4.82 1 98.94 186 THR B N 1
ATOM 3866 C CA . THR B 1 186 ? -15.969 -19.141 -4.078 1 98.94 186 THR B CA 1
ATOM 3867 C C . THR B 1 186 ? -14.781 -19.594 -3.229 1 98.94 186 THR B C 1
ATOM 3869 O O . THR B 1 186 ? -13.719 -19.922 -3.762 1 98.94 186 THR B O 1
ATOM 3872 N N . LEU B 1 187 ? -14.984 -19.5 -1.962 1 98.94 187 LEU B N 1
ATOM 3873 C CA . LEU B 1 187 ? -13.992 -20.031 -1.032 1 98.94 187 LEU B CA 1
ATOM 3874 C C . LEU B 1 187 ? -14.188 -21.531 -0.812 1 98.94 187 LEU B C 1
ATOM 3876 O O . LEU B 1 187 ? -15.297 -21.969 -0.524 1 98.94 187 LEU B O 1
ATOM 3880 N N . TRP B 1 188 ? -13.141 -22.25 -1.001 1 98.88 188 TRP B N 1
ATOM 3881 C CA . TRP B 1 188 ? -13.242 -23.703 -0.897 1 98.88 188 TRP B CA 1
ATOM 3882 C C . TRP B 1 188 ? -12.164 -24.266 0.022 1 98.88 188 TRP B C 1
ATOM 3884 O O . TRP B 1 188 ? -11.195 -23.562 0.344 1 98.88 188 TRP B O 1
ATOM 3894 N N . ASP B 1 189 ? -12.328 -25.469 0.49 1 98.12 189 ASP B N 1
ATOM 3895 C CA . ASP B 1 189 ? -11.383 -26.172 1.354 1 98.12 189 ASP B CA 1
ATOM 3896 C C . ASP B 1 189 ? -11.328 -27.656 1.022 1 98.12 189 ASP B C 1
ATOM 3898 O O . ASP B 1 189 ? -12.297 -28.219 0.507 1 98.12 189 ASP B O 1
ATOM 3902 N N . ASP B 1 190 ? -10.203 -28.156 1.325 1 97.81 190 ASP B N 1
ATOM 3903 C CA . ASP B 1 190 ? -9.945 -29.594 1.155 1 97.81 190 ASP B CA 1
ATOM 3904 C C . ASP B 1 190 ? -9.945 -29.969 -0.322 1 97.81 190 ASP B C 1
ATOM 3906 O O . ASP B 1 190 ? -8.891 -30.172 -0.92 1 97.81 190 ASP B O 1
ATOM 3910 N N . SER B 1 191 ? -11.133 -30.047 -0.928 1 98.62 191 SER B N 1
ATOM 3911 C CA . SER B 1 191 ? -11.25 -30.359 -2.346 1 98.62 191 SER B CA 1
ATOM 3912 C C . SER B 1 191 ? -12.422 -29.625 -2.984 1 98.62 191 SER B C 1
ATOM 3914 O O . SER B 1 191 ? -13.359 -29.219 -2.291 1 98.62 191 SER B O 1
ATOM 3916 N N . TYR B 1 192 ? -12.336 -29.359 -4.281 1 98.81 192 TYR B N 1
ATOM 3917 C CA . TYR B 1 192 ? -13.391 -28.703 -5.039 1 98.81 192 TYR B CA 1
ATOM 3918 C C . TYR B 1 192 ? -13.43 -29.203 -6.477 1 98.81 192 TYR B C 1
ATOM 3920 O O . TYR B 1 192 ? -12.453 -29.062 -7.219 1 98.81 192 TYR B O 1
ATOM 3928 N N . ARG B 1 193 ? -14.523 -29.797 -6.848 1 98.81 193 ARG B N 1
ATOM 3929 C CA . ARG B 1 193 ? -14.695 -30.297 -8.211 1 98.81 193 ARG B CA 1
ATOM 3930 C C . ARG B 1 193 ? -15.133 -29.172 -9.156 1 98.81 193 ARG B C 1
ATOM 3932 O O . ARG B 1 193 ? -16.156 -28.531 -8.922 1 98.81 193 ARG B O 1
ATOM 3939 N N . ILE B 1 194 ? -14.391 -28.922 -10.18 1 98.88 194 ILE B N 1
ATOM 3940 C CA . ILE B 1 194 ? -14.719 -27.875 -11.156 1 98.88 194 ILE B CA 1
ATOM 3941 C C . ILE B 1 194 ? -15.609 -28.469 -12.25 1 98.88 194 ILE B C 1
ATOM 3943 O O . ILE B 1 194 ? -16.656 -27.906 -12.578 1 98.88 194 ILE B O 1
ATOM 3947 N N . ASP B 1 195 ? -15.211 -29.609 -12.836 1 98.69 195 ASP B N 1
ATOM 3948 C CA . ASP B 1 195 ? -15.984 -30.328 -13.836 1 98.69 195 ASP B CA 1
ATOM 3949 C C . ASP B 1 195 ? -15.547 -31.781 -13.938 1 98.69 195 ASP B C 1
ATOM 3951 O O . ASP B 1 195 ? -14.945 -32.312 -13 1 98.69 195 ASP B O 1
ATOM 3955 N N . GLY B 1 196 ? -15.875 -32.438 -14.977 1 98.62 196 GLY B N 1
ATOM 3956 C CA . GLY B 1 196 ? -15.594 -33.844 -15.086 1 98.62 196 GLY B CA 1
ATOM 3957 C C . GLY B 1 196 ? -14.109 -34.156 -15.219 1 98.62 196 GLY B C 1
ATOM 3958 O O . GLY B 1 196 ? -13.672 -35.281 -14.938 1 98.62 196 GLY B O 1
ATOM 3959 N N . ASN B 1 197 ? -13.281 -33.156 -15.562 1 98.81 197 ASN B N 1
ATOM 3960 C CA . ASN B 1 197 ? -11.867 -33.375 -15.836 1 98.81 197 ASN B CA 1
ATOM 3961 C C . ASN B 1 197 ? -10.984 -32.75 -14.758 1 98.81 197 ASN B C 1
ATOM 3963 O O . ASN B 1 197 ? -9.805 -33.094 -14.641 1 98.81 197 ASN B O 1
ATOM 3967 N N . LEU B 1 198 ? -11.547 -31.766 -14.016 1 98.94 198 LEU B N 1
ATOM 3968 C CA . LEU B 1 198 ? -10.711 -30.875 -13.211 1 98.94 198 LEU B CA 1
ATOM 3969 C C . LEU B 1 198 ? -11.195 -30.844 -11.766 1 98.94 198 LEU B C 1
ATOM 3971 O O . LEU B 1 198 ? -12.391 -30.703 -11.508 1 98.94 198 LEU B O 1
ATOM 3975 N N . ARG B 1 199 ? -10.266 -30.984 -10.859 1 98.81 199 ARG B N 1
ATOM 3976 C CA . ARG B 1 199 ? -10.57 -30.812 -9.438 1 98.81 199 ARG B CA 1
ATOM 3977 C C . ARG B 1 199 ? -9.414 -30.125 -8.711 1 98.81 199 ARG B C 1
ATOM 3979 O O . ARG B 1 199 ? -8.25 -30.312 -9.078 1 98.81 199 ARG B O 1
ATOM 3986 N N . LEU B 1 200 ? -9.758 -29.391 -7.664 1 98.94 200 LEU B N 1
ATOM 3987 C CA . LEU B 1 200 ? -8.773 -28.766 -6.785 1 98.94 200 LEU B CA 1
ATOM 3988 C C . LEU B 1 200 ? -8.555 -29.609 -5.535 1 98.94 200 LEU B C 1
ATOM 3990 O O . LEU B 1 200 ? -9.484 -30.234 -5.027 1 98.94 200 LEU B O 1
ATOM 3994 N N . GLU B 1 201 ? -7.344 -29.625 -5.125 1 98.88 201 GLU B N 1
ATOM 3995 C CA . GLU B 1 201 ? -6.988 -30.281 -3.877 1 98.88 201 GLU B CA 1
ATOM 3996 C C . GLU B 1 201 ? -6.035 -29.438 -3.047 1 98.88 201 GLU B C 1
ATOM 3998 O O . GLU B 1 201 ? -5.133 -28.797 -3.59 1 98.88 201 GLU B O 1
ATOM 4003 N N . SER B 1 202 ? -6.25 -29.484 -1.726 1 98.81 202 SER B N 1
ATOM 4004 C CA . SER B 1 202 ? -5.32 -28.812 -0.825 1 98.81 202 SER B CA 1
ATOM 4005 C C . SER B 1 202 ? -3.936 -29.438 -0.882 1 98.81 202 SER B C 1
ATOM 4007 O O . SER B 1 202 ? -3.807 -30.656 -0.951 1 98.81 202 SER B O 1
ATOM 4009 N N . ALA B 1 203 ? -2.947 -28.609 -0.952 1 98.81 203 ALA B N 1
ATOM 4010 C CA . ALA B 1 203 ? -1.537 -29 -0.9 1 98.81 203 ALA B CA 1
ATOM 4011 C C . ALA B 1 203 ? -0.743 -28.031 -0.016 1 98.81 203 ALA B C 1
ATOM 4013 O O . ALA B 1 203 ? 0.139 -27.328 -0.499 1 98.81 203 ALA B O 1
ATOM 4014 N N . PRO B 1 204 ? -1.012 -28.109 1.288 1 98.62 204 PRO B N 1
ATOM 4015 C CA . PRO B 1 204 ? -0.487 -27.094 2.195 1 98.62 204 PRO B CA 1
ATOM 4016 C C . PRO B 1 204 ? 1.018 -27.219 2.42 1 98.62 204 PRO B C 1
ATOM 4018 O O . PRO B 1 204 ? 1.607 -28.25 2.105 1 98.62 204 PRO B O 1
ATOM 4021 N N . GLY B 1 205 ? 1.622 -26.234 2.938 1 98.56 205 GLY B N 1
ATOM 4022 C CA . GLY B 1 205 ? 3.031 -26.141 3.283 1 98.56 205 GLY B CA 1
ATOM 4023 C C . GLY B 1 205 ? 3.668 -24.844 2.846 1 98.56 205 GLY B C 1
ATOM 4024 O O . GLY B 1 205 ? 4.168 -24.078 3.678 1 98.56 205 GLY B O 1
ATOM 4025 N N . HIS B 1 206 ? 3.619 -24.594 1.523 1 98.56 206 HIS B N 1
ATOM 4026 C CA . HIS B 1 206 ? 4.09 -23.312 1.003 1 98.56 206 HIS B CA 1
ATOM 4027 C C . HIS B 1 206 ? 3.307 -22.156 1.608 1 98.56 206 HIS B C 1
ATOM 4029 O O . HIS B 1 206 ? 3.9 -21.188 2.105 1 98.56 206 HIS B O 1
ATOM 4035 N N . THR B 1 207 ? 2.08 -22.203 1.566 1 98.75 207 THR B N 1
ATOM 4036 C CA . THR B 1 207 ? 1.146 -21.453 2.387 1 98.75 207 THR B CA 1
ATOM 4037 C C . THR B 1 207 ? 0.136 -22.375 3.061 1 98.75 207 THR B C 1
ATOM 4039 O O . THR B 1 207 ? 0.025 -23.547 2.699 1 98.75 207 THR B O 1
ATOM 4042 N N . PRO B 1 208 ? -0.61 -21.875 4.02 1 98.56 208 PRO B N 1
ATOM 4043 C CA . PRO B 1 208 ? -1.602 -22.75 4.656 1 98.56 208 PRO B CA 1
ATOM 4044 C C . PRO B 1 208 ? -2.664 -23.234 3.676 1 98.56 208 PRO B C 1
ATOM 4046 O O . PRO B 1 208 ? -3.195 -24.344 3.84 1 98.56 208 PRO B O 1
ATOM 4049 N N . GLY B 1 209 ? -2.971 -22.438 2.705 1 98.75 209 GLY B N 1
ATOM 4050 C CA . GLY B 1 209 ? -4.027 -22.781 1.77 1 98.75 209 GLY B CA 1
ATOM 4051 C C . GLY B 1 209 ? -3.506 -23.141 0.39 1 98.75 209 GLY B C 1
ATOM 4052 O O . GLY B 1 209 ? -4.281 -23.25 -0.563 1 98.75 209 GLY B O 1
ATOM 4053 N N . SER B 1 210 ? -2.197 -23.281 0.24 1 98.81 210 SER B N 1
ATOM 4054 C CA . SER B 1 210 ? -1.678 -23.703 -1.06 1 98.81 210 SER B CA 1
ATOM 4055 C C . SER B 1 210 ? -2.43 -24.906 -1.594 1 98.81 210 SER B C 1
ATOM 4057 O O . SER B 1 210 ? -2.822 -25.797 -0.826 1 98.81 210 SER B O 1
ATOM 4059 N N . SER B 1 211 ? -2.551 -24.938 -2.941 1 98.88 211 SER B N 1
ATOM 4060 C CA . SER B 1 211 ? -3.369 -25.984 -3.551 1 98.88 211 SER B CA 1
ATOM 4061 C C . SER B 1 211 ? -2.863 -26.344 -4.945 1 98.88 211 SER B C 1
ATOM 4063 O O . SER B 1 211 ? -1.957 -25.688 -5.469 1 98.88 211 SER B O 1
ATOM 4065 N N . ILE B 1 212 ? -3.438 -27.406 -5.48 1 98.94 212 ILE B N 1
ATOM 4066 C CA . ILE B 1 212 ? -3.092 -27.859 -6.828 1 98.94 212 ILE B CA 1
ATOM 4067 C C . ILE B 1 212 ? -4.363 -28.094 -7.637 1 98.94 212 ILE B C 1
ATOM 4069 O O . ILE B 1 212 ? -5.441 -28.281 -7.066 1 98.94 212 ILE B O 1
ATOM 4073 N N . LEU B 1 213 ? -4.277 -27.984 -8.891 1 98.94 213 LEU B N 1
ATOM 4074 C CA . LEU B 1 213 ? -5.305 -28.406 -9.836 1 98.94 213 LEU B CA 1
ATOM 4075 C C . LEU B 1 213 ? -4.961 -29.75 -10.461 1 98.94 213 LEU B C 1
ATOM 4077 O O . LEU B 1 213 ? -3.889 -29.906 -11.047 1 98.94 213 LEU B O 1
ATOM 4081 N N . VAL B 1 214 ? -5.848 -30.719 -10.297 1 98.88 214 VAL B N 1
ATOM 4082 C CA . VAL B 1 214 ? -5.688 -32.062 -10.844 1 98.88 214 VAL B CA 1
ATOM 4083 C C . VAL B 1 214 ? -6.5 -32.188 -12.133 1 98.88 214 VAL B C 1
ATOM 4085 O O . VAL B 1 214 ? -7.695 -31.906 -12.148 1 98.88 214 VAL B O 1
ATOM 4088 N N . LEU B 1 215 ? -5.824 -32.562 -13.164 1 98.94 215 LEU B N 1
ATOM 4089 C CA . LEU B 1 215 ? -6.453 -32.812 -14.461 1 98.94 215 LEU B CA 1
ATOM 4090 C C . LEU B 1 215 ? -6.41 -34.312 -14.797 1 98.94 215 LEU B C 1
ATOM 4092 O O . LEU B 1 215 ? -5.348 -34.938 -14.727 1 98.94 215 LEU B O 1
ATOM 4096 N N . GLU B 1 216 ? -7.496 -34.906 -15 1 98.69 216 GLU B N 1
ATOM 4097 C CA . GLU B 1 216 ? -7.645 -36.25 -15.547 1 98.69 216 GLU B CA 1
ATOM 4098 C C . GLU B 1 216 ? -8.641 -36.281 -16.703 1 98.69 216 GLU B C 1
ATOM 4100 O O . GLU B 1 216 ? -9.82 -35.969 -16.516 1 98.69 216 GLU B O 1
ATOM 4105 N N . SER B 1 217 ? -8.18 -36.594 -17.828 1 98.38 217 SER B N 1
ATOM 4106 C CA . SER B 1 217 ? -9.023 -36.594 -19.016 1 98.38 217 SER B CA 1
ATOM 4107 C C . SER B 1 217 ? -8.531 -37.625 -20.047 1 98.38 217 SER B C 1
ATOM 4109 O O . SER B 1 217 ? -7.375 -37.562 -20.469 1 98.38 217 SER B O 1
ATOM 4111 N N . GLY B 1 218 ? -9.359 -38.531 -20.562 1 95.75 218 GLY B N 1
ATOM 4112 C CA . GLY B 1 218 ? -9.031 -39.469 -21.594 1 95.75 218 GLY B CA 1
ATOM 4113 C C . GLY B 1 218 ? -7.781 -40.281 -21.297 1 95.75 218 GLY B C 1
ATOM 4114 O O . GLY B 1 218 ? -6.957 -40.531 -22.188 1 95.75 218 GLY B O 1
ATOM 4115 N N . GLY B 1 219 ? -7.48 -40.562 -20.109 1 95.75 219 GLY B N 1
ATOM 4116 C CA . GLY B 1 219 ? -6.316 -41.344 -19.719 1 95.75 219 GLY B CA 1
ATOM 4117 C C . GLY B 1 219 ? -5.094 -40.5 -19.453 1 95.75 219 GLY B C 1
ATOM 4118 O O . GLY B 1 219 ? -4.109 -40.969 -18.875 1 95.75 219 GLY B O 1
ATOM 4119 N N . ASP B 1 220 ? -5.164 -39.25 -19.859 1 97.75 220 ASP B N 1
ATOM 4120 C CA . ASP B 1 220 ? -4.07 -38.312 -19.578 1 97.75 220 ASP B CA 1
ATOM 4121 C C . ASP B 1 220 ? -4.234 -37.656 -18.219 1 97.75 220 ASP B C 1
ATOM 4123 O O . ASP B 1 220 ? -5.348 -37.562 -17.703 1 97.75 220 ASP B O 1
ATOM 4127 N N . ARG B 1 221 ? -3.109 -37.281 -17.578 1 98.38 221 ARG B N 1
ATOM 4128 C CA . ARG B 1 221 ? -3.115 -36.688 -16.25 1 98.38 221 ARG B CA 1
ATOM 4129 C C . ARG B 1 221 ? -2.104 -35.531 -16.172 1 98.38 221 ARG B C 1
ATOM 4131 O O . ARG B 1 221 ? -1.034 -35.594 -16.781 1 98.38 221 ARG B O 1
ATOM 4138 N N . ALA B 1 222 ? -2.453 -34.531 -15.445 1 98.75 222 ALA B N 1
ATOM 4139 C CA . ALA B 1 222 ? -1.537 -33.438 -15.148 1 98.75 222 ALA B CA 1
ATOM 4140 C C . ALA B 1 222 ? -1.83 -32.844 -13.781 1 98.75 222 ALA B C 1
ATOM 4142 O O . ALA B 1 222 ? -2.953 -32.938 -13.281 1 98.75 222 ALA B O 1
ATOM 4143 N N . LEU B 1 223 ? -0.827 -32.281 -13.172 1 98.81 223 LEU B N 1
ATOM 4144 C CA . LEU B 1 223 ? -0.928 -31.516 -11.938 1 98.81 223 LEU B CA 1
ATOM 4145 C C . LEU B 1 223 ? -0.391 -30.109 -12.133 1 98.81 223 LEU B C 1
ATOM 4147 O O . LEU B 1 223 ? 0.772 -29.922 -12.5 1 98.81 223 LEU B O 1
ATOM 4151 N N . PHE B 1 224 ? -1.232 -29.109 -11.992 1 98.88 224 PHE B N 1
ATOM 4152 C CA . PHE B 1 224 ? -0.762 -27.734 -11.805 1 98.88 224 PHE B CA 1
ATOM 4153 C C . PHE B 1 224 ? -0.453 -27.469 -10.336 1 98.88 224 PHE B C 1
ATOM 4155 O O . PHE B 1 224 ? -1.365 -27.359 -9.516 1 98.88 224 PHE B O 1
ATOM 4162 N N . VAL B 1 225 ? 0.816 -27.25 -10.055 1 98.81 225 VAL B N 1
ATOM 4163 C CA . VAL B 1 225 ? 1.201 -27.469 -8.672 1 98.81 225 VAL B CA 1
ATOM 4164 C C . VAL B 1 225 ? 1.589 -26.156 -8.016 1 98.81 225 VAL B C 1
ATOM 4166 O O . VAL B 1 225 ? 2.182 -26.141 -6.934 1 98.81 225 VAL B O 1
ATOM 4169 N N . GLY B 1 226 ? 1.311 -25.031 -8.648 1 98.56 226 GLY B N 1
ATOM 4170 C CA . GLY B 1 226 ? 1.649 -23.734 -8.062 1 98.56 226 GLY B CA 1
ATOM 4171 C C . GLY B 1 226 ? 3.09 -23.656 -7.594 1 98.56 226 GLY B C 1
ATOM 4172 O O . GLY B 1 226 ? 4.016 -23.969 -8.352 1 98.56 226 GLY B O 1
ATOM 4173 N N . ASP B 1 227 ? 3.23 -23.312 -6.312 1 98.56 227 ASP B N 1
ATOM 4174 C CA . ASP B 1 227 ? 4.566 -23.094 -5.766 1 98.56 227 ASP B CA 1
ATOM 4175 C C . ASP B 1 227 ? 5.043 -24.297 -4.961 1 98.56 227 ASP B C 1
ATOM 4177 O O . ASP B 1 227 ? 5.832 -24.156 -4.027 1 98.56 227 ASP B O 1
ATOM 4181 N N . LEU B 1 228 ? 4.527 -25.422 -5.363 1 96.75 228 LEU B N 1
ATOM 4182 C CA . LEU B 1 228 ? 5.133 -26.656 -4.863 1 96.75 228 LEU B CA 1
ATOM 4183 C C . LEU B 1 228 ? 6.598 -26.75 -5.27 1 96.75 228 LEU B C 1
ATOM 4185 O O . LEU B 1 228 ? 7.422 -27.281 -4.527 1 96.75 228 LEU B O 1
ATOM 4189 N N . LEU B 1 229 ? 6.836 -26.25 -6.48 1 95.19 229 LEU B N 1
ATOM 4190 C CA . LEU B 1 229 ? 8.156 -26.141 -7.102 1 95.19 229 LEU B CA 1
ATOM 4191 C C . LEU B 1 229 ? 8.383 -24.734 -7.66 1 95.19 229 LEU B C 1
ATOM 4193 O O . LEU B 1 229 ? 7.477 -24.156 -8.25 1 95.19 229 LEU B O 1
ATOM 4197 N N . HIS B 1 230 ? 9.695 -24.297 -7.438 1 97 230 HIS B N 1
ATOM 4198 C CA . HIS B 1 230 ? 10.062 -23.031 -8.07 1 97 230 HIS B CA 1
ATOM 4199 C C . HIS B 1 230 ? 11.164 -23.234 -9.102 1 97 230 HIS B C 1
ATOM 4201 O O . HIS B 1 230 ? 11.367 -22.375 -9.969 1 97 230 HIS B O 1
ATOM 4207 N N . THR B 1 231 ? 11.891 -24.312 -8.938 1 94.88 231 THR B N 1
ATOM 4208 C CA . THR B 1 231 ? 13.023 -24.641 -9.805 1 94.88 231 THR B CA 1
ATOM 4209 C C . THR B 1 231 ? 13.125 -26.141 -10.016 1 94.88 231 THR B C 1
ATOM 4211 O O . THR B 1 231 ? 12.594 -26.922 -9.227 1 94.88 231 THR B O 1
ATOM 4214 N N . GLY B 1 232 ? 13.82 -26.547 -11.047 1 93.25 232 GLY B N 1
ATOM 4215 C CA . GLY B 1 232 ? 14.031 -27.953 -11.328 1 93.25 232 GLY B CA 1
ATOM 4216 C C . GLY B 1 232 ? 14.852 -28.672 -10.273 1 93.25 232 GLY B C 1
ATOM 4217 O O . GLY B 1 232 ? 14.703 -29.875 -10.055 1 93.25 232 GLY B O 1
ATOM 4218 N N . VAL B 1 233 ? 15.656 -27.938 -9.531 1 94.56 233 VAL B N 1
ATOM 4219 C CA . VAL B 1 233 ? 16.531 -28.516 -8.516 1 94.56 233 VAL B CA 1
ATOM 4220 C C . VAL B 1 233 ? 15.68 -29.125 -7.406 1 94.56 233 VAL B C 1
ATOM 4222 O O . VAL B 1 233 ? 16.094 -30.109 -6.777 1 94.56 233 VAL B O 1
ATOM 4225 N N . GLN B 1 234 ? 14.492 -28.641 -7.238 1 96.75 234 GLN B N 1
ATOM 4226 C CA . GLN B 1 234 ? 13.602 -29.188 -6.219 1 96.75 234 GLN B CA 1
ATOM 4227 C C . GLN B 1 234 ? 13.031 -30.531 -6.641 1 96.75 234 GLN B C 1
ATOM 4229 O O . GLN B 1 234 ? 12.445 -31.25 -5.824 1 96.75 234 GLN B O 1
ATOM 4234 N N . LEU B 1 235 ? 13.148 -30.938 -7.883 1 96.12 235 LEU B N 1
ATOM 4235 C CA . LEU B 1 235 ? 12.844 -32.281 -8.312 1 96.12 235 LEU B CA 1
ATOM 4236 C C . LEU B 1 235 ? 13.922 -33.25 -7.844 1 96.12 235 LEU B C 1
ATOM 4238 O O . LEU B 1 235 ? 13.617 -34.344 -7.316 1 96.12 235 LEU B O 1
ATOM 4242 N N . VAL B 1 236 ? 15.18 -32.812 -8.016 1 95.19 236 VAL B N 1
ATOM 4243 C CA . VAL B 1 236 ? 16.328 -33.656 -7.68 1 95.19 236 VAL B CA 1
ATOM 4244 C C . VAL B 1 236 ? 16.422 -33.812 -6.168 1 95.19 236 VAL B C 1
ATOM 4246 O O . VAL B 1 236 ? 16.688 -34.938 -5.676 1 95.19 236 VAL B O 1
ATOM 4249 N N . ASP B 1 237 ? 16.234 -32.75 -5.516 1 96.31 237 ASP B N 1
ATOM 4250 C CA . ASP B 1 237 ? 16.203 -32.75 -4.055 1 96.31 237 ASP B CA 1
ATOM 4251 C C . ASP B 1 237 ? 14.906 -32.125 -3.539 1 96.31 237 ASP B C 1
ATOM 4253 O O . ASP B 1 237 ? 14.875 -30.953 -3.176 1 96.31 237 ASP B O 1
ATOM 4257 N N . PRO B 1 238 ? 13.875 -33 -3.396 1 96.94 238 PRO B N 1
ATOM 4258 C CA . PRO B 1 238 ? 12.547 -32.469 -3.055 1 96.94 238 PRO B CA 1
ATOM 4259 C C . PRO B 1 238 ? 12.477 -31.906 -1.64 1 96.94 238 PRO B C 1
ATOM 4261 O O . PRO B 1 238 ? 11.469 -31.312 -1.256 1 96.94 238 PRO B O 1
ATOM 4264 N N . ASP B 1 239 ? 13.539 -31.984 -0.873 1 96.25 239 ASP B N 1
ATOM 4265 C CA . ASP B 1 239 ? 13.547 -31.453 0.487 1 96.25 239 ASP B CA 1
ATOM 4266 C C . ASP B 1 239 ? 13.992 -30 0.504 1 96.25 239 ASP B C 1
ATOM 4268 O O . ASP B 1 239 ? 13.922 -29.328 1.542 1 96.25 239 ASP B O 1
ATOM 4272 N N . VAL B 1 240 ? 14.391 -29.516 -0.612 1 96.69 240 VAL B N 1
ATOM 4273 C CA . VAL B 1 240 ? 14.797 -28.109 -0.708 1 96.69 240 VAL B CA 1
ATOM 4274 C C . VAL B 1 240 ? 13.562 -27.219 -0.698 1 96.69 240 VAL B C 1
ATOM 4276 O O . VAL B 1 240 ? 12.711 -27.297 -1.592 1 96.69 240 VAL B O 1
ATOM 4279 N N . ASN B 1 241 ? 13.469 -26.375 0.338 1 97.56 241 ASN B N 1
ATOM 4280 C CA . ASN B 1 241 ? 12.398 -25.391 0.436 1 97.56 241 ASN B CA 1
ATOM 4281 C C . ASN B 1 241 ? 12.82 -24.047 -0.132 1 97.56 241 ASN B C 1
ATOM 4283 O O . ASN B 1 241 ? 14.008 -23.75 -0.211 1 97.56 241 ASN B O 1
ATOM 4287 N N . SER B 1 242 ? 11.867 -23.297 -0.646 1 97.88 242 SER B N 1
ATOM 4288 C CA . SER B 1 242 ? 12.125 -21.875 -0.86 1 97.88 242 SER B CA 1
ATOM 4289 C C . SER B 1 242 ? 12.109 -21.109 0.457 1 97.88 242 SER B C 1
ATOM 4291 O O . SER B 1 242 ? 11.648 -21.609 1.477 1 97.88 242 SER B O 1
ATOM 4293 N N . CYS B 1 243 ? 12.617 -19.875 0.443 1 97.81 243 CYS B N 1
ATOM 4294 C CA . CYS B 1 243 ? 12.609 -19.016 1.616 1 97.81 243 CYS B CA 1
ATOM 4295 C C . CYS B 1 243 ? 11.203 -18.484 1.901 1 97.81 243 CYS B C 1
ATOM 4297 O O . CYS B 1 243 ? 10.984 -17.781 2.883 1 97.81 243 CYS B O 1
ATOM 4299 N N . PHE B 1 244 ? 10.164 -18.969 1.147 1 97.56 244 PHE B N 1
ATOM 4300 C CA . PHE B 1 244 ? 8.812 -18.438 1.283 1 97.56 244 PHE B CA 1
ATOM 4301 C C . PHE B 1 244 ? 7.863 -19.5 1.814 1 97.56 244 PHE B C 1
ATOM 4303 O O . PHE B 1 244 ? 6.656 -19.266 1.928 1 97.56 244 PHE B O 1
ATOM 4310 N N . CYS B 1 245 ? 8.344 -20.672 2.098 1 98.19 245 CYS B N 1
ATOM 4311 C CA . CYS B 1 245 ? 7.492 -21.719 2.625 1 98.19 245 CYS B CA 1
ATOM 4312 C C . CYS B 1 245 ? 7.137 -21.469 4.086 1 98.19 245 CYS B C 1
ATOM 4314 O O . CYS B 1 245 ? 8.016 -21.453 4.949 1 98.19 245 CYS B O 1
ATOM 4316 N N . GLU B 1 246 ? 5.879 -21.344 4.371 1 98.44 246 GLU B N 1
ATOM 4317 C CA . GLU B 1 246 ? 5.383 -21 5.699 1 98.44 246 GLU B CA 1
ATOM 4318 C C . GLU B 1 246 ? 5.609 -22.141 6.688 1 98.44 246 GLU B C 1
ATOM 4320 O O . GLU B 1 246 ? 5.895 -21.891 7.863 1 98.44 246 GLU B O 1
ATOM 4325 N N . ASP B 1 247 ? 5.383 -23.312 6.262 1 98.5 247 ASP B N 1
ATOM 4326 C CA . ASP B 1 247 ? 5.629 -24.531 7.023 1 98.5 247 ASP B CA 1
ATOM 4327 C C . ASP B 1 247 ? 6.574 -25.469 6.277 1 98.5 247 ASP B C 1
ATOM 4329 O O . ASP B 1 247 ? 6.129 -26.328 5.516 1 98.5 247 ASP B O 1
ATOM 4333 N N . PRO B 1 248 ? 7.859 -25.328 6.559 1 97.81 248 PRO B N 1
ATOM 4334 C CA . PRO B 1 248 ? 8.859 -26.062 5.781 1 97.81 248 PRO B CA 1
ATOM 4335 C C . PRO B 1 248 ? 8.664 -27.578 5.859 1 97.81 248 PRO B C 1
ATOM 4337 O O . PRO B 1 248 ? 8.867 -28.281 4.867 1 97.81 248 PRO B O 1
ATOM 4340 N N . THR B 1 249 ? 8.336 -28.062 7.008 1 98.5 249 THR B N 1
ATOM 4341 C CA . THR B 1 249 ? 8.141 -29.5 7.16 1 98.5 249 THR B CA 1
ATOM 4342 C C . THR B 1 249 ? 6.961 -29.984 6.32 1 98.5 249 THR B C 1
ATOM 4344 O O . THR B 1 249 ? 7.074 -30.953 5.57 1 98.5 249 THR B O 1
ATOM 4347 N N . GLU B 1 250 ? 5.875 -29.281 6.402 1 98.62 250 GLU B N 1
ATOM 4348 C CA . GLU B 1 250 ? 4.691 -29.656 5.633 1 98.62 250 GLU B CA 1
ATOM 4349 C C . GLU B 1 250 ? 4.93 -29.469 4.137 1 98.62 250 GLU B C 1
ATOM 4351 O O . GLU B 1 250 ? 4.445 -30.25 3.324 1 98.62 250 GLU B O 1
ATOM 4356 N N . ALA B 1 251 ? 5.648 -28.438 3.799 1 98.56 251 ALA B N 1
ATOM 4357 C CA . ALA B 1 251 ? 5.961 -28.188 2.393 1 98.56 251 ALA B CA 1
ATOM 4358 C C . ALA B 1 251 ? 6.723 -29.375 1.788 1 98.56 251 ALA B C 1
ATOM 4360 O O . ALA B 1 251 ? 6.402 -29.828 0.688 1 98.56 251 ALA B O 1
ATOM 4361 N N . ARG B 1 252 ? 7.707 -29.891 2.541 1 97.94 252 ARG B N 1
ATOM 4362 C CA . ARG B 1 252 ? 8.484 -31.047 2.088 1 97.94 252 ARG B CA 1
ATOM 4363 C C . ARG B 1 252 ? 7.602 -32.281 1.947 1 97.94 252 ARG B C 1
ATOM 4365 O O . ARG B 1 252 ? 7.691 -33 0.951 1 97.94 252 ARG B O 1
ATOM 4372 N N . THR B 1 253 ? 6.789 -32.469 2.928 1 98.56 253 THR B N 1
ATOM 4373 C CA . THR B 1 253 ? 5.918 -33.656 2.938 1 98.56 253 THR B CA 1
ATOM 4374 C C . THR B 1 253 ? 4.957 -33.625 1.75 1 98.56 253 THR B C 1
ATOM 4376 O O . THR B 1 253 ? 4.824 -34.594 1.025 1 98.56 253 THR B O 1
ATOM 4379 N N . THR B 1 254 ? 4.344 -32.5 1.571 1 98.69 254 THR B N 1
ATOM 4380 C CA . THR B 1 254 ? 3.391 -32.312 0.48 1 98.69 254 THR B CA 1
ATOM 4381 C C . THR B 1 254 ? 4.078 -32.5 -0.872 1 98.69 254 THR B C 1
ATOM 4383 O O . THR B 1 254 ? 3.574 -33.188 -1.75 1 98.69 254 THR B O 1
ATOM 4386 N N . ARG B 1 255 ? 5.238 -31.875 -1.018 1 98.62 255 ARG B N 1
ATOM 4387 C CA . ARG B 1 255 ? 5.98 -31.938 -2.271 1 98.62 255 ARG B CA 1
ATOM 4388 C C . ARG B 1 255 ? 6.359 -33.375 -2.613 1 98.62 255 ARG B C 1
ATOM 4390 O O . ARG B 1 255 ? 6.125 -33.844 -3.732 1 98.62 255 ARG B O 1
ATOM 4397 N N . ARG B 1 256 ? 6.887 -34.125 -1.675 1 98.38 256 ARG B N 1
ATOM 4398 C CA . ARG B 1 256 ? 7.293 -35.531 -1.906 1 98.38 256 ARG B CA 1
ATOM 4399 C C . ARG B 1 256 ? 6.098 -36.375 -2.287 1 98.38 256 ARG B C 1
ATOM 4401 O O . ARG B 1 256 ? 6.18 -37.188 -3.209 1 98.38 256 ARG B O 1
ATOM 4408 N N . ALA B 1 257 ? 5.035 -36.188 -1.569 1 98.5 257 ALA B N 1
ATOM 4409 C CA . ALA B 1 257 ? 3.85 -37 -1.817 1 98.5 257 ALA B CA 1
ATOM 4410 C C . ALA B 1 257 ? 3.305 -36.75 -3.223 1 98.5 257 ALA B C 1
ATOM 4412 O O . ALA B 1 257 ? 3.029 -37.688 -3.957 1 98.5 257 ALA B O 1
ATOM 4413 N N . LEU B 1 258 ? 3.158 -35.531 -3.609 1 98.69 258 LEU B N 1
ATOM 4414 C CA . LEU B 1 258 ? 2.527 -35.188 -4.879 1 98.69 258 LEU B CA 1
ATOM 4415 C C . LEU B 1 258 ? 3.449 -35.531 -6.051 1 98.69 258 LEU B C 1
ATOM 4417 O O . LEU B 1 258 ? 2.986 -35.969 -7.105 1 98.69 258 LEU B O 1
ATOM 4421 N N . LEU B 1 259 ? 4.742 -35.281 -5.879 1 98.62 259 LEU B N 1
ATOM 4422 C CA . LEU B 1 259 ? 5.672 -35.656 -6.934 1 98.62 259 LEU B CA 1
ATOM 4423 C C . LEU B 1 259 ? 5.727 -37.188 -7.086 1 98.62 259 LEU B C 1
ATOM 4425 O O . LEU B 1 259 ? 5.84 -37.688 -8.203 1 98.62 259 LEU B O 1
ATOM 4429 N N . GLY B 1 260 ? 5.699 -37.844 -5.953 1 98.56 260 GLY B N 1
ATOM 4430 C CA . GLY B 1 260 ? 5.613 -39.281 -6.016 1 98.56 260 GLY B CA 1
ATOM 4431 C C . GLY B 1 260 ? 4.402 -39.781 -6.781 1 98.56 260 GLY B C 1
ATOM 4432 O O . GLY B 1 260 ? 4.516 -40.656 -7.637 1 98.56 260 GLY B O 1
ATOM 4433 N N . GLN B 1 261 ? 3.32 -39.219 -6.477 1 98.12 261 GLN B N 1
ATOM 4434 C CA . GLN B 1 261 ? 2.088 -39.531 -7.184 1 98.12 261 GLN B CA 1
ATOM 4435 C C . GLN B 1 261 ? 2.213 -39.25 -8.68 1 98.12 261 GLN B C 1
ATOM 4437 O O . GLN B 1 261 ? 1.786 -40.062 -9.5 1 98.12 261 GLN B O 1
ATOM 4442 N N . ALA B 1 262 ? 2.73 -38.156 -9.008 1 98.62 262 ALA B N 1
ATOM 4443 C CA . ALA B 1 262 ? 2.895 -37.781 -10.406 1 98.62 262 ALA B CA 1
ATOM 4444 C C . ALA B 1 262 ? 3.775 -38.781 -11.148 1 98.62 262 ALA B C 1
ATOM 4446 O O . ALA B 1 262 ? 3.471 -39.156 -12.273 1 98.62 262 ALA B O 1
ATOM 4447 N N . ALA B 1 263 ? 4.867 -39.188 -10.547 1 98.44 263 ALA B N 1
ATOM 4448 C CA . ALA B 1 263 ? 5.785 -40.125 -11.156 1 98.44 263 ALA B CA 1
ATOM 4449 C C . ALA B 1 263 ? 5.102 -41.469 -11.375 1 98.44 263 ALA B C 1
ATOM 4451 O O . ALA B 1 263 ? 5.281 -42.094 -12.422 1 98.44 263 ALA B O 1
ATOM 4452 N N . GLU B 1 264 ? 4.297 -41.875 -10.453 1 97.94 264 GLU B N 1
ATOM 4453 C CA . GLU B 1 264 ? 3.633 -43.156 -10.508 1 97.94 264 GLU B CA 1
ATOM 4454 C C . GLU B 1 264 ? 2.541 -43.188 -11.57 1 97.94 264 GLU B C 1
ATOM 4456 O O . GLU B 1 264 ? 2.281 -44.219 -12.188 1 97.94 264 GLU B O 1
ATOM 4461 N N . THR B 1 265 ? 1.972 -42.094 -11.773 1 98 265 THR B N 1
ATOM 4462 C CA . THR B 1 265 ? 0.825 -42.031 -12.672 1 98 265 THR B CA 1
ATOM 4463 C C . THR B 1 265 ? 1.219 -41.438 -14.023 1 98 265 THR B C 1
ATOM 4465 O O . THR B 1 265 ? 0.361 -41.188 -14.867 1 98 265 THR B O 1
ATOM 4468 N N . ARG B 1 266 ? 2.445 -41.125 -14.234 1 97.19 266 ARG B N 1
ATOM 4469 C CA . ARG B 1 266 ? 2.969 -40.531 -15.453 1 97.19 266 ARG B CA 1
ATOM 4470 C C . ARG B 1 266 ? 2.236 -39.219 -15.766 1 97.19 266 ARG B C 1
ATOM 4472 O O . ARG B 1 266 ? 1.847 -39 -16.922 1 97.19 266 ARG B O 1
ATOM 4479 N N . SER B 1 267 ? 1.963 -38.469 -14.672 1 98.06 267 SER B N 1
ATOM 4480 C CA . SER B 1 267 ? 1.307 -37.156 -14.805 1 98.06 267 SER B CA 1
ATOM 4481 C C . SER B 1 267 ? 2.299 -36.094 -15.227 1 98.06 267 SER B C 1
ATOM 4483 O O . SER B 1 267 ? 3.439 -36.062 -14.758 1 98.06 267 SER B O 1
ATOM 4485 N N . LEU B 1 268 ? 1.866 -35.219 -16.141 1 98.25 268 LEU B N 1
ATOM 4486 C CA . LEU B 1 268 ? 2.631 -34 -16.344 1 98.25 268 LEU B CA 1
ATOM 4487 C C . LEU B 1 268 ? 2.523 -33.094 -15.125 1 98.25 268 LEU B C 1
ATOM 4489 O O . LEU B 1 268 ? 1.45 -32.969 -14.531 1 98.25 268 LEU B O 1
ATOM 4493 N N . VAL B 1 269 ? 3.633 -32.469 -14.773 1 98.62 269 VAL B N 1
ATOM 4494 C CA . VAL B 1 269 ? 3.672 -31.531 -13.656 1 98.62 269 VAL B CA 1
ATOM 4495 C C . VAL B 1 269 ? 3.93 -30.125 -14.18 1 98.62 269 VAL B C 1
ATOM 4497 O O . VAL B 1 269 ? 4.922 -29.891 -14.867 1 98.62 269 VAL B O 1
ATOM 4500 N N . PHE B 1 270 ? 3.035 -29.141 -13.875 1 98.38 270 PHE B N 1
ATOM 4501 C CA . PHE B 1 270 ? 3.146 -27.75 -14.297 1 98.38 270 PHE B CA 1
ATOM 4502 C C . PHE B 1 270 ? 3.281 -26.828 -13.094 1 98.38 270 PHE B C 1
ATOM 4504 O O . PHE B 1 270 ? 2.279 -26.375 -12.547 1 98.38 270 PHE B O 1
ATOM 4511 N N . PRO B 1 271 ? 4.512 -26.484 -12.68 1 98.31 271 PRO B N 1
ATOM 4512 C CA . PRO B 1 271 ? 4.703 -25.453 -11.656 1 98.31 271 PRO B CA 1
ATOM 4513 C C . PRO B 1 271 ? 4.414 -24.047 -12.172 1 98.31 271 PRO B C 1
ATOM 4515 O O . PRO B 1 271 ? 4.496 -23.797 -13.375 1 98.31 271 PRO B O 1
ATOM 4518 N N . ALA B 1 272 ? 4.156 -23.156 -11.242 1 98.5 272 ALA B N 1
ATOM 4519 C CA . ALA B 1 272 ? 3.752 -21.812 -11.609 1 98.5 272 ALA B CA 1
ATOM 4520 C C . ALA B 1 272 ? 4.91 -21.047 -12.258 1 98.5 272 ALA B C 1
ATOM 4522 O O . ALA B 1 272 ? 4.691 -20.172 -13.102 1 98.5 272 ALA B O 1
ATOM 4523 N N . HIS B 1 273 ? 6.148 -21.438 -11.914 1 97.75 273 HIS B N 1
ATOM 4524 C CA . HIS B 1 273 ? 7.215 -20.484 -12.195 1 97.75 273 HIS B CA 1
ATOM 4525 C C . HIS B 1 273 ? 8.305 -21.109 -13.062 1 97.75 273 HIS B C 1
ATOM 4527 O O . HIS B 1 273 ? 9.367 -20.516 -13.258 1 97.75 273 HIS B O 1
ATOM 4533 N N . PHE B 1 274 ? 8.07 -22.344 -13.5 1 96.81 274 PHE B N 1
ATOM 4534 C CA . PHE B 1 274 ? 9.094 -22.953 -14.344 1 96.81 274 PHE B CA 1
ATOM 4535 C C . PHE B 1 274 ? 9.289 -22.156 -15.625 1 96.81 274 PHE B C 1
ATOM 4537 O O . PHE B 1 274 ? 8.328 -21.906 -16.359 1 96.81 274 PHE B O 1
ATOM 4544 N N . GLY B 1 275 ? 10.539 -21.797 -15.828 1 94.88 275 GLY B N 1
ATOM 4545 C CA . GLY B 1 275 ? 10.867 -21.312 -17.156 1 94.88 275 GLY B CA 1
ATOM 4546 C C . GLY B 1 275 ? 10.953 -22.422 -18.188 1 94.88 275 GLY B C 1
ATOM 4547 O O . GLY B 1 275 ? 10.219 -23.406 -18.109 1 94.88 275 GLY B O 1
ATOM 4548 N N . GLY B 1 276 ? 11.703 -22.156 -19.219 1 93.88 276 GLY B N 1
ATOM 4549 C CA . GLY B 1 276 ? 11.898 -23.188 -20.234 1 93.88 276 GLY B CA 1
ATOM 4550 C C . GLY B 1 276 ? 10.602 -23.719 -20.797 1 93.88 276 GLY B C 1
ATOM 4551 O O . GLY B 1 276 ? 9.75 -22.953 -21.25 1 93.88 276 GLY B O 1
ATOM 4552 N N . HIS B 1 277 ? 10.406 -24.984 -20.547 1 94.06 277 HIS B N 1
ATOM 4553 C CA . HIS B 1 277 ? 9.281 -25.656 -21.188 1 94.06 277 HIS B CA 1
ATOM 4554 C C . HIS B 1 277 ? 8.062 -25.688 -20.266 1 94.06 277 HIS B C 1
ATOM 4556 O O . HIS B 1 277 ? 7.055 -26.328 -20.578 1 94.06 277 HIS B O 1
ATOM 4562 N N . GLY B 1 278 ? 8.133 -25.109 -19.156 1 95.12 278 GLY B N 1
ATOM 4563 C CA . GLY B 1 278 ? 6.988 -24.812 -18.312 1 95.12 278 GLY B CA 1
ATOM 4564 C C . GLY B 1 278 ? 6.559 -25.984 -17.453 1 95.12 278 GLY B C 1
ATOM 4565 O O . GLY B 1 278 ? 5.836 -25.812 -16.469 1 95.12 278 GLY B O 1
ATOM 4566 N N . GLY B 1 279 ? 6.961 -27.25 -17.797 1 95.75 279 GLY B N 1
ATOM 4567 C CA . GLY B 1 279 ? 6.57 -28.453 -17.078 1 95.75 279 GLY B CA 1
ATOM 4568 C C . GLY B 1 279 ? 7.285 -29.703 -17.562 1 95.75 279 GLY B C 1
ATOM 4569 O O . GLY B 1 279 ? 8.148 -29.625 -18.438 1 95.75 279 GLY B O 1
ATOM 4570 N N . ALA B 1 280 ? 6.934 -30.828 -16.891 1 97.06 280 ALA B N 1
ATOM 4571 C CA . ALA B 1 280 ? 7.633 -32.062 -17.234 1 97.06 280 ALA B CA 1
ATOM 4572 C C . ALA B 1 280 ? 6.879 -33.281 -16.734 1 97.06 280 ALA B C 1
ATOM 4574 O O . ALA B 1 280 ? 6.098 -33.188 -15.781 1 97.06 280 ALA B O 1
ATOM 4575 N N . GLU B 1 281 ? 7.059 -34.312 -17.484 1 98.12 281 GLU B N 1
ATOM 4576 C CA . GLU B 1 281 ? 6.844 -35.656 -16.891 1 98.12 281 GLU B CA 1
ATOM 4577 C C . GLU B 1 281 ? 8.055 -36.094 -16.062 1 98.12 281 GLU B C 1
ATOM 4579 O O . GLU B 1 281 ? 9.195 -35.875 -16.484 1 98.12 281 GLU B O 1
ATOM 4584 N N . ILE B 1 282 ? 7.797 -36.656 -14.844 1 98.12 282 ILE B N 1
ATOM 4585 C CA . ILE B 1 282 ? 8.922 -36.969 -13.961 1 98.12 282 ILE B CA 1
ATOM 4586 C C . ILE B 1 282 ? 8.922 -38.438 -13.602 1 98.12 282 ILE B C 1
ATOM 4588 O O . ILE B 1 282 ? 7.922 -39.125 -13.805 1 98.12 282 ILE B O 1
ATOM 4592 N N . THR B 1 283 ? 10.062 -38.906 -13.211 1 98.19 283 THR B N 1
ATOM 4593 C CA . THR B 1 283 ? 10.25 -40.281 -12.758 1 98.19 283 THR B CA 1
ATOM 4594 C C . THR B 1 283 ? 11.039 -40.312 -11.453 1 98.19 283 THR B C 1
ATOM 4596 O O . THR B 1 283 ? 11.727 -39.375 -11.109 1 98.19 283 THR B O 1
ATOM 4599 N N . HIS B 1 284 ? 10.836 -41.438 -10.719 1 97.81 284 HIS B N 1
ATOM 4600 C CA . HIS B 1 284 ? 11.641 -41.625 -9.516 1 97.81 284 HIS B CA 1
ATOM 4601 C C . HIS B 1 284 ? 13.117 -41.781 -9.867 1 97.81 284 HIS B C 1
ATOM 4603 O O . HIS B 1 284 ? 13.461 -42.438 -10.859 1 97.81 284 HIS B O 1
ATOM 4609 N N . GLU B 1 285 ? 13.977 -41.188 -9.133 1 96.31 285 GLU B N 1
ATOM 4610 C CA . GLU B 1 285 ? 15.422 -41.312 -9.234 1 96.31 285 GLU B CA 1
ATOM 4611 C C . GLU B 1 285 ? 16.094 -41.188 -7.863 1 96.31 285 GLU B C 1
ATOM 4613 O O . GLU B 1 285 ? 16.203 -40.094 -7.324 1 96.31 285 GLU B O 1
ATOM 4618 N N . GLY B 1 286 ? 16.594 -42.344 -7.348 1 94.75 286 GLY B N 1
ATOM 4619 C CA . GLY B 1 286 ? 17.109 -42.312 -5.988 1 94.75 286 GLY B CA 1
ATOM 4620 C C . GLY B 1 286 ? 16.078 -41.875 -4.969 1 94.75 286 GLY B C 1
ATOM 4621 O O . GLY B 1 286 ? 14.969 -42.406 -4.922 1 94.75 286 GLY B O 1
ATOM 4622 N N . SER B 1 287 ? 16.531 -40.875 -4.215 1 94.62 287 SER B N 1
ATOM 4623 C CA . SER B 1 287 ? 15.625 -40.375 -3.191 1 94.62 287 SER B CA 1
ATOM 4624 C C . SER B 1 287 ? 14.789 -39.219 -3.719 1 94.62 287 SER B C 1
ATOM 4626 O O . SER B 1 287 ? 13.93 -38.688 -3.012 1 94.62 287 SER B O 1
ATOM 4628 N N . GLY B 1 288 ? 15.062 -38.875 -4.918 1 97.06 288 GLY B N 1
ATOM 4629 C CA . GLY B 1 288 ? 14.336 -37.75 -5.527 1 97.06 288 GLY B CA 1
ATOM 4630 C C . GLY B 1 288 ? 13.672 -38.125 -6.836 1 97.06 288 GLY B C 1
ATOM 4631 O O . GLY B 1 288 ? 13.125 -39.219 -6.973 1 97.06 288 GLY B O 1
ATOM 4632 N N . PHE B 1 289 ? 13.586 -37.125 -7.641 1 97.88 289 PHE B N 1
ATOM 4633 C CA . PHE B 1 289 ? 12.93 -37.312 -8.938 1 97.88 289 PHE B CA 1
ATOM 4634 C C . PHE B 1 289 ? 13.797 -36.75 -10.055 1 97.88 289 PHE B C 1
ATOM 4636 O O . PHE B 1 289 ? 14.758 -36.031 -9.805 1 97.88 289 PHE B O 1
ATOM 4643 N N . ALA B 1 290 ? 13.531 -37.219 -11.289 1 96.19 290 ALA B N 1
ATOM 4644 C CA . ALA B 1 290 ? 14.195 -36.719 -12.492 1 96.19 290 ALA B CA 1
ATOM 4645 C C . ALA B 1 290 ? 13.18 -36.375 -13.57 1 96.19 290 ALA B C 1
ATOM 4647 O O . ALA B 1 290 ? 12.047 -36.844 -13.562 1 96.19 290 ALA B O 1
ATOM 4648 N N . VAL B 1 291 ? 13.594 -35.5 -14.445 1 96 291 VAL B N 1
ATOM 4649 C CA . VAL B 1 291 ? 12.773 -35.188 -15.609 1 96 291 VAL B CA 1
ATOM 4650 C C . VAL B 1 291 ? 12.836 -36.312 -16.609 1 96 291 VAL B C 1
ATOM 4652 O O . VAL B 1 291 ? 13.914 -36.688 -17.094 1 96 291 VAL B O 1
ATOM 4655 N N . LYS B 1 292 ? 11.734 -36.906 -16.875 1 96.88 292 LYS B N 1
ATOM 4656 C CA . LYS B 1 292 ? 11.656 -37.906 -17.938 1 96.88 292 LYS B CA 1
ATOM 4657 C C . LYS B 1 292 ? 11.562 -37.25 -19.312 1 96.88 292 LYS B C 1
ATOM 4659 O O . LYS B 1 292 ? 12.32 -37.594 -20.219 1 96.88 292 LYS B O 1
ATOM 4664 N N . ASP B 1 293 ? 10.625 -36.344 -19.438 1 95.88 293 ASP B N 1
ATOM 4665 C CA . ASP B 1 293 ? 10.43 -35.531 -20.641 1 95.88 293 ASP B CA 1
ATOM 4666 C C . ASP B 1 293 ? 9.859 -34.188 -20.281 1 95.88 293 ASP B C 1
ATOM 4668 O O . ASP B 1 293 ? 8.984 -34.062 -19.422 1 95.88 293 ASP B O 1
ATOM 4672 N N . TRP B 1 294 ? 10.375 -33.156 -20.938 1 95 294 TRP B N 1
ATOM 4673 C CA . TRP B 1 294 ? 9.812 -31.812 -20.766 1 95 294 TRP B CA 1
ATOM 4674 C C . TRP B 1 294 ? 8.453 -31.703 -21.453 1 95 294 TRP B C 1
ATOM 4676 O O . TRP B 1 294 ? 8.172 -32.438 -22.391 1 95 294 TRP B O 1
ATOM 4686 N N . ALA B 1 295 ? 7.664 -30.797 -20.922 1 95.31 295 ALA B N 1
ATOM 4687 C CA . ALA B 1 295 ? 6.367 -30.562 -21.547 1 95.31 295 ALA B CA 1
ATOM 4688 C C . ALA B 1 295 ? 6.531 -30 -22.953 1 95.31 295 ALA B C 1
ATOM 4690 O O . ALA B 1 295 ? 7.559 -29.391 -23.266 1 95.31 295 ALA B O 1
ATOM 4691 N N . GLY B 1 296 ? 5.535 -30.125 -23.766 1 93.94 296 GLY B N 1
ATOM 4692 C CA . GLY B 1 296 ? 5.617 -29.812 -25.172 1 93.94 296 GLY B CA 1
ATOM 4693 C C . GLY B 1 296 ? 5.434 -28.328 -25.469 1 93.94 296 GLY B C 1
ATOM 4694 O O . GLY B 1 296 ? 4.941 -27.969 -26.547 1 93.94 296 GLY B O 1
ATOM 4695 N N . PHE B 1 297 ? 5.703 -27.422 -24.594 1 95 297 PHE B N 1
ATOM 4696 C CA . PHE B 1 297 ? 5.645 -25.984 -24.844 1 95 297 PHE B CA 1
ATOM 4697 C C . PHE B 1 297 ? 6.984 -25.469 -25.359 1 95 297 PHE B C 1
ATOM 4699 O O . PHE B 1 297 ? 8.039 -25.969 -24.969 1 95 297 PHE B O 1
ATOM 4706 N N . PRO B 1 298 ? 6.957 -24.469 -26.281 1 91.56 298 PRO B N 1
ATOM 4707 C CA . PRO B 1 298 ? 8.219 -23.828 -26.625 1 91.56 298 PRO B CA 1
ATOM 4708 C C . PRO B 1 298 ? 8.906 -23.188 -25.422 1 91.56 298 PRO B C 1
ATOM 4710 O O . PRO B 1 298 ? 8.234 -22.812 -24.453 1 91.56 298 PRO B O 1
ATOM 4713 N N . ARG B 1 299 ? 10.148 -23.094 -25.469 1 91.12 299 ARG B N 1
ATOM 4714 C CA . ARG B 1 299 ? 10.906 -22.453 -24.406 1 91.12 299 ARG B CA 1
ATOM 4715 C C . ARG B 1 299 ? 10.516 -20.984 -24.281 1 91.12 299 ARG B C 1
ATOM 4717 O O . ARG B 1 299 ? 10.359 -20.281 -25.281 1 91.12 299 ARG B O 1
ATOM 4724 N N . ILE B 1 300 ? 10.336 -20.609 -22.969 1 86.81 300 ILE B N 1
ATOM 4725 C CA . ILE B 1 300 ? 10.016 -19.219 -22.734 1 86.81 300 ILE B CA 1
ATOM 4726 C C . ILE B 1 300 ? 11.297 -18.391 -22.719 1 86.81 300 ILE B C 1
ATOM 4728 O O . ILE B 1 300 ? 12.336 -18.844 -22.234 1 86.81 300 ILE B O 1
ATOM 4732 N N . ALA B 1 301 ? 11.391 -17.406 -23.547 1 71.62 301 ALA B N 1
ATOM 4733 C CA . ALA B 1 301 ? 12.508 -16.469 -23.562 1 71.62 301 ALA B CA 1
ATOM 4734 C C . ALA B 1 301 ? 12.023 -15.031 -23.328 1 71.62 301 ALA B C 1
ATOM 4736 O O . ALA B 1 301 ? 10.883 -14.695 -23.641 1 71.62 301 ALA B O 1
#

Organism: NCBI:txid927661

Radius of gyration: 28.81 Å; Cα contacts (8 Å, |Δi|>4): 1445; chains: 2; bounding box: 54×86×60 Å

Solvent-accessible surface area (backbone atoms only — not comparable to full-atom values): 30026 Å² total; per-residue (Å²): 90,62,59,49,74,43,55,78,29,37,41,32,71,35,62,58,46,69,46,73,72,82,32,31,61,58,63,46,21,57,86,56,60,67,64,60,56,64,75,40,37,84,69,35,42,68,36,35,30,36,78,92,79,44,25,26,24,32,26,37,35,26,40,38,37,37,47,94,90,36,35,30,36,42,25,39,17,52,37,52,64,38,73,26,86,68,41,60,93,57,19,39,35,82,70,62,36,68,61,44,36,39,74,73,71,41,53,50,73,61,30,42,32,35,34,32,37,40,83,52,50,61,22,30,21,37,42,19,37,75,55,93,62,40,58,38,49,45,38,74,60,23,40,34,41,36,33,41,52,30,54,54,51,58,31,70,90,62,67,58,85,55,72,57,63,61,53,51,51,58,37,44,66,51,28,45,44,40,35,46,74,69,68,30,53,44,72,42,63,66,57,46,79,76,56,94,39,36,33,36,36,63,43,37,12,41,35,80,20,16,22,29,42,40,37,46,27,84,89,33,41,33,35,39,36,28,74,70,37,64,47,74,63,35,40,54,41,41,75,55,46,54,63,56,38,62,34,59,68,45,28,29,52,40,36,46,51,52,50,50,49,28,30,76,64,62,15,33,39,32,34,47,20,39,29,34,36,35,30,26,28,36,32,81,42,92,96,24,29,40,79,70,42,69,34,80,38,59,66,63,128,90,62,59,48,74,42,54,78,30,38,40,33,71,36,63,57,47,67,45,73,73,82,31,32,61,58,63,44,22,56,85,56,62,66,64,60,58,63,75,39,36,83,70,36,43,68,35,34,30,36,78,91,79,45,27,26,24,31,25,37,36,25,40,39,35,37,46,94,89,37,34,31,38,42,25,38,17,54,35,54,63,39,71,26,88,68,38,61,95,57,20,39,34,82,68,62,36,70,59,43,37,40,73,72,72,39,52,48,72,61,30,42,32,34,37,30,37,40,84,50,49,62,21,30,21,36,42,19,37,76,54,93,64,41,60,38,48,44,38,74,60,22,39,34,40,37,32,41,53,29,55,53,52,58,31,70,92,63,68,57,87,55,72,56,63,62,53,51,51,58,37,44,66,52,27,45,45,40,36,45,74,69,68,31,52,45,72,41,64,67,56,47,78,76,56,95,41,35,32,38,36,64,46,36,12,40,33,81,20,16,22,31,42,41,38,46,26,82,89,34,41,34,35,37,35,28,74,69,36,64,45,74,65,35,40,52,41,41,74,55,45,54,63,57,38,61,34,59,69,45,28,30,52,40,36,47,52,52,52,50,50,28,31,74,65,63,16,34,37,33,34,46,19,40,29,34,34,36,31,26,29,38,34,81,42,91,96,23,28,40,78,70,42,68,35,81,37,57,65,64,125

InterPro domains:
  IPR001279 Metallo-beta-lactamase [PF00753] (61-273)
  IPR001279 Metallo-beta-lactamase [SM00849] (59-273)
  IPR036866 Ribonuclease Z/Hydroxyacylglutathione hydrolase-like [G3DSA:3.60.15.10] (1-295)
  IPR036866 Ribonuclease Z/Hydroxyacylglutathione hydrolase-like [SSF56281] (47-285)
  IPR051013 N-acyl homoserine lactonase-like [PTHR42978] (18-274)

Secondary structure (DSSP, 8-state):
--EEEETTEEEEEEEEEEEE-S--HHHHSTT--HHHHHHTHHHHTTTTEETTTTEEEEEEEEEEEEETTEEEEE---S-SS---TT-GGGTT----HHHHHHHTT--GGG--EEE-SS-STTTSGGGEEEETTEEEESSTT-EEEEEHHHHHHH-GGG----TTTTTTTTHIIIIIHHHHHTT-EEEE-SEEE-SSSEEEEE--SSSTT-EEEEEEETTEEEEEEETT-SSTHHHHSTTPPPTT-SSHHHHHHHHHHHHHHHHHHT-EEEESS--TTS-EEEEEETTEEEEEEE-SSPPP-/--EEEETTEEEEEEEEEEEE-S--HHHHSTT--HHHHHHTHHHHTTTTEETTTTEEEEEEEEEEEEETTEEEEE---S-SS---TT-GGGTT----HHHHHHHTT--GGG--EEE-SS-STTTSGGGEEEETTEEEESSTT-EEEEEHHHHHHH-GGG----TTTTTTTTHIIIIIHHHHHTT-EEEE-SEEE-SSSEEEEE--SSSTT-EEEEEEETTEEEEEEETT-SSTHHHHSTTPPPTT-SSHHHHHHHHHHHHHHHHHHT-EEEESS--TTS-EEEEEETTEEEEEEE-SSPPP-

pLDDT: mean 97.12, std 3.39, range [62.25, 99.0]

Nearest PDB structures (foldseek):
  5hif-assembly1_B  TM=8.783E-01  e=4.500E-24  synthetic construct
  1p9e-assembly1_A  TM=8.725E-01  e=5.093E-24  Pseudomonas sp. WBC-3
  7y7u-assembly1_B  TM=8.654E-01  e=6.939E-24  Labrenzia sp. VG12
  4o98-assembly1_A  TM=8.647E-01  e=2.362E-22  Ectopseudomonas oleovorans
  3esh-assembly1_A  TM=8.699E-01  e=8.983E-20  Staphylococcus aureus subsp. aureus Mu50

Sequence (602 aa):
MDQITLGEVTITRVKESYGSVGMTPDQFFPGTDRALWEEHRDWVVPDFWHPETDECHNAIQTWVVRSEGRTILVDTGVGNHKERPYVPNWSHLDTDFLDNLAAAGVRPEDVDVVINTHLHIDHVGWNTRLDDRSWVPTFPNATYLIPQKDFDFWNPANENASVFGRGNQNVFEDSVLPVHDAGLTTLWDDSYRIDGNLRLESAPGHTPGSSILVLESGGDRALFVGDLLHTGVQLVDPDVNSCFCEDPTEARTTRRALLGQAAETRSLVFPAHFGGHGGAEITHEGSGFAVKDWAGFPRIAMDQITLGEVTITRVKESYGSVGMTPDQFFPGTDRALWEEHRDWVVPDFWHPETDECHNAIQTWVVRSEGRTILVDTGVGNHKERPYVPNWSHLDTDFLDNLAAAGVRPEDVDVVINTHLHIDHVGWNTRLDDRSWVPTFPNATYLIPQKDFDFWNPANENASVFGRGNQNVFEDSVLPVHDAGLTTLWDDSYRIDGNLRLESAPGHTPGSSILVLESGGDRALFVGDLLHTGVQLVDPDVNSCFCEDPTEARTTRRALLGQAAETRSLVFPAHFGGHGGAEITHEGSGFAVKDWAGFPRIA